Protein AF-A0A2U3Q651-F1 (afdb_monomer)

Secondary structure (DSSP, 8-state):
-EEEESSBSS-B-TT-B----EEEE-SSEEEEESSBSS-B-TT-B----EEEESSEEEEESSBSS-B-TT-B----EEEEE--GGGPPTTS-EEEEEESSBSS-B-TT-B----EEEEE--SS----EEEEEESSBSS-EEET-B----EEEEEE-SSEEEEEESSBSS-EEES-B----EEEEEE-TTEEEEEESSBSS-EEES-B----EEEEEEEEEEEEEESSBSS-EEES-B----EEEEEEEEEEEEEESSBSS-EEET-B----EEEE--B-SSS--EEEESSBSS-B-TT-B----EEEE-SSS-EEEESSBSS-B-TT-B----EEEE-SB-S-EEEESSEEEEE-TT-B----EEE--B--TTS-EEEESSEEEE-TT-B----EEE--B-SSPPPBTB-SEEEESSEEEE-TT-B----EEE--BS-EEEESSEEEE-TT-B----EEE--TT--EEEEEEE-BSSSSS-B-EEE-GGGT--SGGGSEEPPPBTTTTEEEEEEETTEEEEEEESSS--GGGEEPPPP------

Organism: NCBI:txid1549949

Mean predicted aligned error: 5.32 Å

Foldseek 3Di:
DEEEAQAELAEAEDAAEFAAEEAEDPDQEYHYARHYNAEYDDAYEFYAYEYEYQHAYEYARHHAAEYDDAYEAHAYEYEYEHEPVSADAPEAGEHEYARHHLAEYEAAYEYHAYEYEYEDAQDAGARYEYEYAQHHAAEYYHQYEYEAYEYHYEHEHQYEYEYAYHHAAEYEANYEYYAYEYEEEYEANYEYEYAQHHAAEYDAQYEYEAYEYAYEYEHYEYHEAQHHAEEYDHQYEYYEYEAHYEEEHYAYEYAQHHLYEYEAAYEYEEYEHEAHYAYPDAEGEEYANHHNAEYYHAYEYYAYEYEAAYEHEYEYADHHLAEYDDAYEYYAYEYAYAHEYAEYEEADHHAYEHEAAYEYEAYEAHAHAWDQPHAYEYADHYQEYYHAYEYYAYEHAAYAYPDADPAPGARYEEAQHHQEYEDAYEYEAYEYELHAYEHEYEQHYVYYYHNYAYYAYEYEYAPRSFEYEYAQAECPPDRNYRYAYEPQNLQAAFPVVWDKDDQDPVQQWIKTDSDVRDIYIYNYPDDDDRSRYDHHDDPPDPDD

InterPro domains:
  IPR011049 Serralysin-like metalloprotease, C-terminal [G3DSA:2.150.10.10] (301-527)

Radius of gyration: 27.81 Å; Cα contacts (8 Å, |Δi|>4): 2163; chains: 1; bounding box: 68×56×84 Å

pLDDT: mean 93.82, std 9.27, range [39.03, 98.94]

Structure (mmCIF, N/CA/C/O backbone):
data_AF-A0A2U3Q651-F1
#
_entry.id   AF-A0A2U3Q651-F1
#
loop_
_atom_site.group_PDB
_atom_site.id
_atom_site.type_symbol
_atom_site.label_atom_id
_atom_site.label_alt_id
_atom_site.label_comp_id
_atom_site.label_asym_id
_atom_site.label_entity_id
_atom_site.label_seq_id
_atom_site.pdbx_PDB_ins_code
_atom_site.Cartn_x
_atom_site.Cartn_y
_atom_site.Cartn_z
_atom_site.occupancy
_atom_site.B_iso_or_equiv
_atom_site.auth_seq_id
_atom_site.auth_comp_id
_atom_site.auth_asym_id
_atom_site.auth_atom_id
_atom_site.pdbx_PDB_model_num
ATOM 1 N N . MET A 1 1 ? 33.502 5.135 -25.153 1.00 82.25 1 MET A N 1
ATOM 2 C CA . MET A 1 1 ? 32.045 4.979 -25.246 1.00 82.25 1 MET A CA 1
ATOM 3 C C . MET A 1 1 ? 31.796 4.056 -26.412 1.00 82.25 1 MET A C 1
ATOM 5 O O . MET A 1 1 ? 32.076 4.451 -27.544 1.00 82.25 1 MET A O 1
ATOM 9 N N . ALA A 1 2 ? 31.350 2.839 -26.125 1.00 88.88 2 ALA A N 1
ATOM 10 C CA . ALA A 1 2 ? 31.017 1.858 -27.144 1.00 88.88 2 ALA A CA 1
ATOM 11 C C . ALA A 1 2 ? 29.559 2.051 -27.571 1.00 88.88 2 ALA A C 1
ATOM 13 O O . ALA A 1 2 ? 28.706 2.326 -26.731 1.00 88.88 2 ALA A O 1
ATOM 14 N N . ILE A 1 3 ? 29.293 1.922 -28.871 1.00 96.00 3 ILE A N 1
ATOM 15 C CA . ILE A 1 3 ? 27.941 1.872 -29.432 1.00 96.00 3 ILE A CA 1
ATOM 16 C C . ILE A 1 3 ? 27.878 0.614 -30.291 1.00 96.00 3 ILE A C 1
ATOM 18 O O . ILE A 1 3 ? 28.638 0.508 -31.259 1.00 96.00 3 ILE A O 1
ATOM 22 N N . LEU A 1 4 ? 27.030 -0.338 -29.915 1.00 97.25 4 LEU A N 1
ATOM 23 C CA . LEU A 1 4 ? 26.887 -1.634 -30.575 1.00 97.25 4 LEU A CA 1
ATOM 24 C C . LEU A 1 4 ? 25.435 -1.834 -31.005 1.00 97.25 4 LEU A C 1
ATOM 26 O O . LEU A 1 4 ? 24.535 -1.564 -30.223 1.00 97.25 4 LEU A O 1
ATOM 30 N N . PHE A 1 5 ? 25.244 -2.315 -32.231 1.00 97.75 5 PHE A N 1
ATOM 31 C CA . PHE A 1 5 ? 23.946 -2.692 -32.793 1.00 97.75 5 PHE A CA 1
ATOM 32 C C . PHE A 1 5 ? 24.052 -4.150 -33.243 1.00 97.75 5 PHE A C 1
ATOM 34 O O . PHE A 1 5 ? 25.029 -4.467 -33.938 1.00 97.75 5 PHE A O 1
ATOM 41 N N . GLY A 1 6 ? 23.116 -5.016 -32.861 1.00 96.62 6 GLY A N 1
ATOM 42 C CA . GLY A 1 6 ? 23.103 -6.406 -33.320 1.00 96.62 6 GLY A CA 1
ATOM 43 C C . GLY A 1 6 ? 22.604 -6.538 -34.758 1.00 96.62 6 GLY A C 1
ATOM 44 O O . GLY A 1 6 ? 23.302 -7.163 -35.564 1.00 96.62 6 GLY A O 1
ATOM 45 N N . ASP A 1 7 ? 21.524 -5.840 -35.134 1.00 97.81 7 ASP A N 1
ATOM 46 C CA . ASP A 1 7 ? 21.002 -5.856 -36.511 1.00 97.81 7 ASP A CA 1
ATOM 47 C C . ASP A 1 7 ? 21.175 -4.542 -37.280 1.00 97.81 7 ASP A C 1
ATOM 49 O O . ASP A 1 7 ? 21.780 -4.509 -38.362 1.00 97.81 7 ASP A O 1
ATOM 53 N N . THR A 1 8 ? 20.629 -3.435 -36.775 1.00 97.38 8 THR A N 1
ATOM 54 C CA . THR A 1 8 ? 20.570 -2.178 -37.529 1.00 97.38 8 THR A CA 1
ATOM 55 C C . THR A 1 8 ? 20.666 -0.948 -36.639 1.00 97.38 8 THR A C 1
ATOM 57 O O . THR A 1 8 ? 20.087 -0.867 -35.568 1.00 97.38 8 THR A O 1
ATOM 60 N N . ASN A 1 9 ? 21.346 0.092 -37.127 1.00 97.38 9 ASN A N 1
ATOM 61 C CA . ASN A 1 9 ? 21.343 1.404 -36.472 1.00 97.38 9 ASN A CA 1
ATOM 62 C C . ASN A 1 9 ? 20.101 2.255 -36.808 1.00 97.38 9 ASN A C 1
ATOM 64 O O . ASN A 1 9 ? 20.036 3.420 -36.422 1.00 97.38 9 ASN A O 1
ATOM 68 N N . GLY A 1 10 ? 19.173 1.705 -37.596 1.00 97.69 10 GLY A N 1
ATOM 69 C CA . GLY A 1 10 ? 17.905 2.318 -37.982 1.00 97.69 10 GLY A CA 1
ATOM 70 C C . GLY A 1 10 ? 16.711 1.567 -37.393 1.00 97.69 10 GLY A C 1
ATOM 71 O O . GLY A 1 10 ? 16.808 0.979 -36.325 1.00 97.69 10 GLY A O 1
ATOM 72 N N . SER A 1 11 ? 15.586 1.581 -38.107 1.00 98.56 11 SER A N 1
ATOM 73 C CA . SER A 1 11 ? 14.368 0.866 -37.709 1.00 98.56 11 SER A CA 1
ATOM 74 C C . SER A 1 11 ? 14.241 -0.497 -38.395 1.00 98.56 11 SER A C 1
ATOM 76 O O . SER A 1 11 ? 14.646 -0.645 -39.555 1.00 98.56 11 SER A O 1
ATOM 78 N N . LEU A 1 12 ? 13.576 -1.440 -37.728 1.00 98.19 12 LEU A N 1
ATOM 79 C CA . LEU A 1 12 ? 12.978 -2.621 -38.350 1.00 98.19 12 LEU A CA 1
ATOM 80 C C . LEU A 1 12 ? 11.510 -2.329 -38.699 1.00 98.19 12 LEU A C 1
ATOM 82 O O . LEU A 1 12 ? 10.771 -1.711 -37.937 1.00 98.19 12 LEU A O 1
ATOM 86 N N . THR A 1 13 ? 11.082 -2.728 -39.895 1.00 98.06 13 THR A N 1
ATOM 87 C CA . THR A 1 13 ? 9.760 -2.392 -40.454 1.00 98.06 13 THR A CA 1
ATOM 88 C C . THR A 1 13 ? 9.159 -3.555 -41.243 1.00 98.06 13 THR A C 1
ATOM 90 O O . THR A 1 13 ? 9.835 -4.523 -41.611 1.00 98.06 13 THR A O 1
ATOM 93 N N . GLY A 1 14 ? 7.871 -3.468 -41.567 1.00 97.00 14 GLY A N 1
ATOM 94 C CA . GLY A 1 14 ? 7.174 -4.473 -42.360 1.00 97.00 14 GLY A CA 1
ATOM 95 C C . GLY A 1 14 ? 7.073 -5.823 -41.650 1.00 97.00 14 GLY A C 1
ATOM 96 O O . GLY A 1 14 ? 6.252 -5.993 -40.765 1.00 97.00 14 GLY A O 1
ATOM 97 N N . ARG A 1 15 ? 7.837 -6.818 -42.112 1.00 97.38 15 ARG A N 1
ATOM 98 C CA . ARG A 1 15 ? 7.919 -8.176 -41.529 1.00 97.38 15 ARG A CA 1
ATOM 99 C C . ARG A 1 15 ? 9.375 -8.591 -41.320 1.00 97.38 15 ARG A C 1
ATOM 101 O O . ARG A 1 15 ? 9.752 -9.725 -41.613 1.00 97.38 15 ARG A O 1
ATOM 108 N N . GLN A 1 16 ? 10.221 -7.617 -41.010 1.00 98.31 16 GLN A N 1
ATOM 109 C CA . GLN A 1 16 ? 11.606 -7.892 -40.657 1.00 98.31 16 GLN A CA 1
ATOM 110 C C . GLN A 1 16 ? 11.654 -8.581 -39.293 1.00 98.31 16 GLN A C 1
ATOM 112 O O . GLN A 1 16 ? 10.749 -8.415 -38.484 1.00 98.31 16 GLN A O 1
ATOM 117 N N . HIS A 1 17 ? 12.688 -9.384 -39.093 1.00 97.75 17 HIS A N 1
ATOM 118 C CA . HIS A 1 17 ? 12.926 -10.104 -37.853 1.00 97.75 17 HIS A CA 1
ATOM 119 C C . HIS A 1 17 ? 14.341 -9.772 -37.406 1.00 97.75 17 HIS A C 1
ATOM 121 O O . HIS A 1 17 ? 15.258 -9.904 -38.228 1.00 97.75 17 HIS A O 1
ATOM 127 N N . GLY A 1 18 ? 14.460 -9.343 -36.159 1.00 97.38 18 GLY A N 1
ATOM 128 C CA . GLY A 1 18 ? 15.695 -9.327 -35.405 1.00 97.38 18 GLY A CA 1
ATOM 129 C C . GLY A 1 18 ? 16.283 -10.717 -35.237 1.00 97.38 18 GLY A C 1
ATOM 130 O O . GLY A 1 18 ? 15.610 -11.742 -35.431 1.00 97.38 18 GLY A O 1
ATOM 131 N N . GLY A 1 19 ? 17.576 -10.771 -34.967 1.00 97.56 19 GLY A N 1
ATOM 132 C CA . GLY A 1 19 ? 18.287 -12.002 -34.656 1.00 97.56 19 GLY A CA 1
ATOM 133 C C . GLY A 1 19 ? 18.556 -12.121 -33.161 1.00 97.56 19 GLY A C 1
ATOM 134 O O . GLY A 1 19 ? 18.636 -11.142 -32.461 1.00 97.56 19 GLY A O 1
ATOM 135 N N . ALA A 1 20 ? 18.781 -13.338 -32.672 1.00 98.00 20 ALA A N 1
ATOM 136 C CA . ALA A 1 20 ? 19.274 -13.535 -31.309 1.00 98.00 20 ALA A CA 1
ATOM 137 C C . ALA A 1 20 ? 20.801 -13.345 -31.265 1.00 98.00 20 ALA A C 1
ATOM 139 O O . ALA A 1 20 ? 21.551 -14.194 -31.776 1.00 98.00 20 ALA A O 1
ATOM 140 N N . GLN A 1 21 ? 21.277 -12.249 -30.689 1.00 97.56 21 GLN A N 1
ATOM 141 C CA . GLN A 1 21 ? 22.686 -11.890 -30.569 1.00 97.56 21 GLN A CA 1
ATOM 142 C C . GLN A 1 21 ? 23.182 -11.854 -29.122 1.00 97.56 21 GLN A C 1
ATOM 144 O O . GLN A 1 21 ? 22.457 -11.926 -28.138 1.00 97.56 21 GLN A O 1
ATOM 149 N N . THR A 1 22 ? 24.507 -11.794 -28.991 1.00 98.25 22 THR A N 1
ATOM 150 C CA . THR A 1 22 ? 25.174 -11.558 -27.712 1.00 98.25 22 THR A CA 1
ATOM 151 C C . THR A 1 22 ? 26.089 -10.355 -27.862 1.00 98.25 22 THR A C 1
ATOM 153 O O . THR A 1 22 ? 27.078 -10.413 -28.603 1.00 98.25 22 THR A O 1
ATOM 156 N N . LEU A 1 23 ? 25.771 -9.271 -27.161 1.00 98.00 23 LEU A N 1
ATOM 157 C CA . LEU A 1 23 ? 26.504 -8.010 -27.201 1.00 98.00 23 LEU A CA 1
ATOM 158 C C . LEU A 1 23 ? 27.232 -7.790 -25.875 1.00 98.00 23 LEU A C 1
ATOM 160 O O . LEU A 1 23 ? 26.661 -7.964 -24.805 1.00 98.00 23 LEU A O 1
ATOM 164 N N . VAL A 1 24 ? 28.507 -7.397 -25.936 1.00 97.56 24 VAL A N 1
ATOM 165 C CA . VAL A 1 24 ? 29.341 -7.185 -24.742 1.00 97.56 24 VAL A CA 1
ATOM 166 C C . VAL A 1 24 ? 29.935 -5.779 -24.761 1.00 97.56 24 VAL A C 1
ATOM 168 O O . VAL A 1 24 ? 30.800 -5.468 -25.583 1.00 97.56 24 VAL A O 1
ATOM 171 N N . GLY A 1 25 ? 29.477 -4.932 -23.842 1.00 95.25 25 GLY A N 1
ATOM 172 C CA . GLY A 1 25 ? 29.973 -3.582 -23.605 1.00 95.25 25 GLY A CA 1
ATOM 173 C C . GLY A 1 25 ? 31.245 -3.596 -22.761 1.00 95.25 25 GLY A C 1
ATOM 174 O O . GLY A 1 25 ? 31.195 -3.786 -21.549 1.00 95.25 25 GLY A O 1
ATOM 175 N N . SER A 1 26 ? 32.400 -3.394 -23.399 1.00 91.00 26 SER A N 1
ATOM 176 C CA . SER A 1 26 ? 33.713 -3.411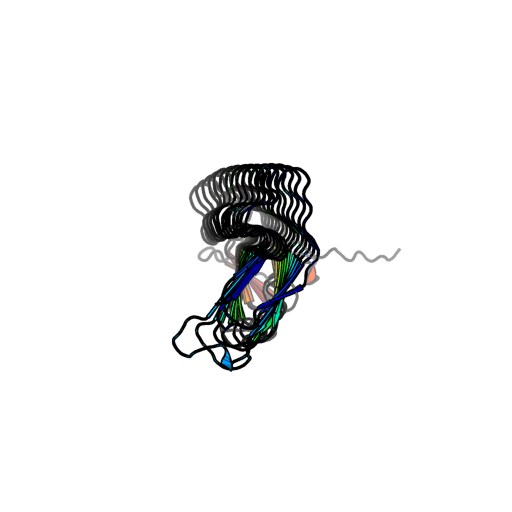 -22.735 1.00 91.00 26 SER A CA 1
ATOM 177 C C . SER A 1 26 ? 34.233 -2.032 -22.312 1.00 91.00 26 SER A C 1
ATOM 179 O O . SER A 1 26 ? 35.329 -1.938 -21.758 1.00 91.00 26 SER A O 1
ATOM 181 N N . ASP A 1 27 ? 33.506 -0.958 -22.629 1.00 92.38 27 ASP A N 1
ATOM 182 C CA . ASP A 1 27 ? 33.898 0.408 -22.281 1.00 92.38 27 ASP A CA 1
ATOM 183 C C . ASP A 1 27 ? 33.311 0.820 -20.914 1.00 92.38 27 ASP A C 1
ATOM 185 O O . ASP A 1 27 ? 32.339 0.231 -20.447 1.00 92.38 27 ASP A O 1
ATOM 189 N N . PRO A 1 28 ? 33.836 1.880 -20.268 1.00 90.81 28 PRO A N 1
ATOM 190 C CA . PRO A 1 28 ? 33.240 2.426 -19.040 1.00 90.81 28 PRO A CA 1
ATOM 191 C C . PRO A 1 28 ? 31.815 2.976 -19.218 1.00 90.81 28 PRO A C 1
ATOM 193 O O . PRO A 1 28 ? 31.069 3.094 -18.246 1.00 90.81 28 PRO A O 1
ATOM 196 N N . THR A 1 29 ? 31.453 3.331 -20.454 1.00 94.50 29 THR A N 1
ATOM 197 C CA . THR A 1 29 ? 30.117 3.794 -20.842 1.00 94.50 29 THR A CA 1
ATOM 198 C C . THR A 1 29 ? 29.734 3.133 -22.158 1.00 94.50 29 THR A C 1
ATOM 200 O O . THR A 1 29 ? 30.490 3.243 -23.134 1.00 94.50 29 THR A O 1
ATOM 203 N N . ASN A 1 30 ? 28.575 2.483 -22.201 1.00 95.69 30 ASN A N 1
ATOM 204 C CA . ASN A 1 30 ? 28.132 1.686 -23.339 1.00 95.69 30 ASN A CA 1
ATOM 205 C C . ASN A 1 30 ? 26.704 2.055 -23.773 1.00 95.69 30 ASN A C 1
ATOM 207 O O . ASN A 1 30 ? 25.874 2.423 -22.951 1.00 95.69 30 ASN A O 1
ATOM 211 N N . MET A 1 31 ? 26.430 1.953 -25.073 1.00 97.88 31 MET A N 1
ATOM 212 C CA . MET A 1 31 ? 25.079 1.895 -25.634 1.00 97.88 31 MET A CA 1
ATOM 213 C C . MET A 1 31 ? 24.969 0.622 -26.468 1.00 97.88 31 MET A C 1
ATOM 215 O O . MET A 1 31 ? 25.713 0.464 -27.441 1.00 97.88 31 MET A O 1
ATOM 219 N N . LEU A 1 32 ? 24.111 -0.300 -26.052 1.00 98.50 32 LEU A N 1
ATOM 220 C CA . LEU A 1 32 ? 23.915 -1.595 -26.697 1.00 98.50 32 LEU A CA 1
ATOM 221 C C . LEU A 1 32 ? 22.469 -1.663 -27.172 1.00 98.50 32 LEU A C 1
ATOM 223 O O . LEU A 1 32 ? 21.577 -1.414 -26.373 1.00 98.50 32 LEU A O 1
ATOM 227 N N . PHE A 1 33 ? 22.269 -2.000 -28.439 1.00 98.62 33 PHE A N 1
ATOM 228 C CA . PHE A 1 33 ? 20.962 -2.246 -29.039 1.00 98.62 33 PHE A CA 1
ATOM 229 C C . PHE A 1 33 ? 21.004 -3.665 -29.600 1.00 98.62 33 PHE A C 1
ATOM 231 O O . PHE A 1 33 ? 21.855 -3.897 -30.468 1.00 98.62 33 PHE A O 1
ATOM 238 N N . GLY A 1 34 ? 20.183 -4.588 -29.097 1.00 98.31 34 GLY A N 1
ATOM 239 C CA . GLY A 1 34 ? 20.100 -5.945 -29.644 1.00 98.31 34 GLY A CA 1
ATOM 240 C C . GLY A 1 34 ? 19.680 -5.874 -31.105 1.00 98.31 34 GLY A C 1
ATOM 241 O O . GLY A 1 34 ? 20.520 -6.032 -31.988 1.00 98.31 34 GLY A O 1
ATOM 242 N N . ASP A 1 35 ? 18.501 -5.338 -31.389 1.00 98.62 35 ASP A N 1
ATOM 243 C CA . ASP A 1 35 ? 18.040 -5.247 -32.774 1.00 98.62 35 ASP A CA 1
ATOM 244 C C . ASP A 1 35 ? 18.257 -3.886 -33.450 1.00 98.62 35 ASP A C 1
ATOM 246 O O . ASP A 1 35 ? 19.083 -3.708 -34.359 1.00 98.62 35 ASP A O 1
ATOM 250 N N . ALA A 1 36 ? 17.441 -2.908 -33.067 1.00 98.25 36 ALA A N 1
ATOM 251 C CA . ALA A 1 36 ? 17.184 -1.690 -33.809 1.00 98.25 36 ALA A CA 1
ATOM 252 C C . ALA A 1 36 ? 17.584 -0.455 -33.006 1.00 98.25 36 ALA A C 1
ATOM 254 O O . ALA A 1 36 ? 17.031 -0.132 -31.961 1.00 98.25 36 ALA A O 1
ATOM 255 N N . GLY A 1 37 ? 18.472 0.355 -33.575 1.00 97.81 37 GLY A N 1
ATOM 256 C CA . GLY A 1 37 ? 18.876 1.623 -32.972 1.00 97.81 37 GLY A CA 1
ATOM 257 C C . GLY A 1 37 ? 17.771 2.683 -32.874 1.00 97.81 37 GLY A C 1
ATOM 258 O O . GLY A 1 37 ? 18.016 3.732 -32.282 1.00 97.81 37 GLY A O 1
ATOM 259 N N . VAL A 1 38 ? 16.603 2.472 -33.501 1.00 98.19 38 VAL A N 1
ATOM 260 C CA . VAL A 1 38 ? 15.528 3.478 -33.567 1.00 98.19 38 VAL A CA 1
ATOM 261 C C . VAL A 1 38 ? 14.146 2.914 -33.245 1.00 98.19 38 VAL A C 1
ATOM 263 O O . VAL A 1 38 ? 13.614 3.252 -32.208 1.00 98.19 38 VAL A O 1
ATOM 266 N N . ASP A 1 39 ? 13.502 2.138 -34.119 1.00 98.69 39 ASP A N 1
ATOM 267 C CA . ASP A 1 39 ? 12.116 1.699 -33.868 1.00 98.69 39 ASP A CA 1
ATOM 268 C C . ASP A 1 39 ? 11.852 0.308 -34.450 1.00 98.69 39 ASP A C 1
ATOM 270 O O . ASP A 1 39 ? 12.436 -0.048 -35.480 1.00 98.69 39 ASP A O 1
ATOM 274 N N . LEU A 1 40 ? 10.882 -0.404 -33.877 1.00 98.56 40 LEU A N 1
ATOM 275 C CA . LEU A 1 40 ? 10.205 -1.549 -34.487 1.00 98.56 40 LEU A CA 1
ATOM 276 C C . LEU A 1 40 ? 8.784 -1.132 -34.900 1.00 98.56 40 LEU A C 1
ATOM 278 O O . LEU A 1 40 ? 8.009 -0.607 -34.103 1.00 98.56 40 LEU A O 1
ATOM 282 N N . ARG A 1 41 ? 8.427 -1.338 -36.173 1.00 98.31 41 ARG A N 1
ATOM 283 C CA . ARG A 1 41 ? 7.126 -0.911 -36.729 1.00 98.31 41 ARG A CA 1
ATOM 284 C C . ARG A 1 41 ? 6.444 -1.983 -37.568 1.00 98.31 41 ARG A C 1
ATOM 286 O O . ARG A 1 41 ? 7.059 -2.962 -37.998 1.00 98.31 41 ARG A O 1
ATOM 293 N N .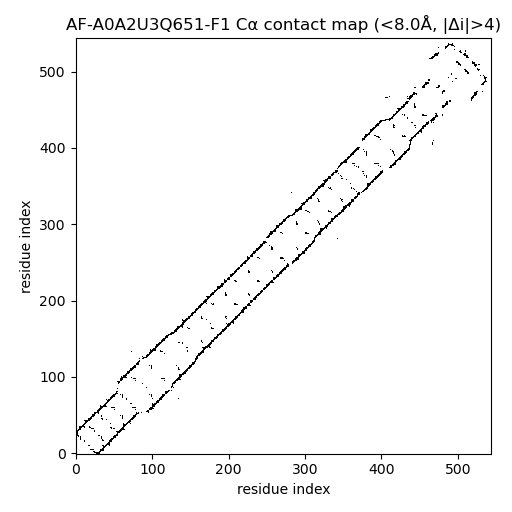 ASP A 1 42 ? 5.175 -1.743 -37.890 1.00 98.25 42 ASP A N 1
ATOM 294 C CA . ASP A 1 42 ? 4.298 -2.631 -38.651 1.00 98.25 42 ASP A CA 1
ATOM 295 C C . ASP A 1 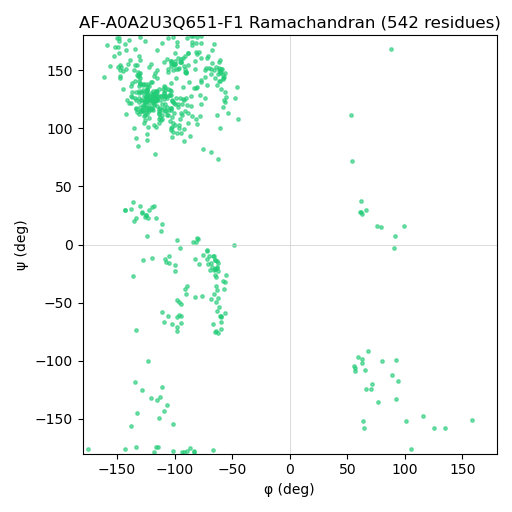42 ? 4.100 -4.007 -37.987 1.00 98.25 42 ASP A C 1
ATOM 297 O O . ASP A 1 42 ? 3.206 -4.180 -37.172 1.00 98.25 42 ASP A O 1
ATOM 301 N N . ARG A 1 43 ? 4.860 -5.023 -38.406 1.00 98.38 43 ARG A N 1
ATOM 302 C CA . ARG A 1 43 ? 4.874 -6.401 -37.883 1.00 98.38 43 ARG A CA 1
ATOM 303 C C . ARG A 1 43 ? 6.318 -6.895 -37.773 1.00 98.38 43 ARG A C 1
ATOM 305 O O . ARG A 1 43 ? 6.583 -8.071 -38.043 1.00 98.38 43 ARG A O 1
ATOM 312 N N . ALA A 1 44 ? 7.249 -5.975 -37.530 1.00 98.62 44 ALA A N 1
ATOM 313 C CA . ALA A 1 44 ? 8.610 -6.336 -37.178 1.00 98.62 44 ALA A CA 1
ATOM 314 C C . ALA A 1 44 ? 8.609 -7.135 -35.867 1.00 98.62 44 ALA A C 1
ATOM 316 O O . ALA A 1 44 ? 7.691 -6.988 -35.063 1.00 98.62 44 ALA A O 1
ATOM 317 N N . VAL A 1 45 ? 9.590 -8.009 -35.693 1.00 98.69 45 VAL A N 1
ATOM 318 C CA . VAL A 1 45 ? 9.708 -8.855 -34.502 1.00 98.69 45 VAL A CA 1
ATOM 319 C C . VAL A 1 45 ? 11.125 -8.757 -33.974 1.00 98.69 45 VAL A C 1
ATOM 321 O O . VAL A 1 45 ? 12.047 -8.930 -34.776 1.00 98.69 45 VAL A O 1
ATOM 324 N N . GLY A 1 46 ? 11.214 -8.512 -32.674 1.00 98.44 46 GLY A N 1
ATOM 325 C CA . GLY A 1 46 ? 12.397 -8.524 -31.839 1.00 98.44 46 GLY A CA 1
ATOM 326 C C . GLY A 1 46 ? 13.165 -9.842 -31.869 1.00 98.44 46 GLY A C 1
ATOM 327 O O . GLY A 1 46 ? 12.574 -10.913 -32.073 1.00 98.44 46 GLY A O 1
ATOM 328 N N . GLY A 1 47 ? 14.479 -9.777 -31.738 1.00 98.44 47 GLY A N 1
ATOM 329 C CA . GLY A 1 47 ? 15.358 -10.900 -31.455 1.00 98.44 47 GLY A CA 1
ATOM 330 C C . GLY A 1 47 ? 15.380 -11.210 -29.961 1.00 98.44 47 GLY A C 1
ATOM 331 O O . GLY A 1 47 ? 15.063 -10.372 -29.150 1.00 98.44 47 GLY A O 1
ATOM 332 N N . ASN A 1 48 ? 15.748 -12.436 -29.577 1.00 98.69 48 ASN A N 1
ATOM 333 C CA . ASN A 1 48 ? 15.997 -12.748 -28.164 1.00 98.69 48 ASN A CA 1
ATOM 334 C C . ASN A 1 48 ? 17.494 -12.598 -27.892 1.00 98.69 48 ASN A C 1
ATOM 336 O O . ASN A 1 48 ? 18.284 -13.516 -28.162 1.00 98.69 48 ASN A O 1
ATOM 340 N N . ASP A 1 49 ? 17.882 -11.446 -27.397 1.00 98.75 49 ASP A N 1
ATOM 341 C CA . ASP A 1 49 ? 19.238 -10.982 -27.239 1.00 98.75 49 ASP A CA 1
ATOM 342 C C . ASP A 1 49 ? 19.806 -11.194 -25.834 1.00 98.75 49 ASP A C 1
ATOM 344 O O . ASP A 1 49 ? 19.135 -11.419 -24.830 1.00 98.75 49 ASP A O 1
ATOM 348 N N . THR A 1 50 ? 21.134 -11.167 -25.756 1.00 98.81 50 THR A N 1
ATOM 349 C CA . THR A 1 50 ? 21.876 -11.183 -24.495 1.00 98.81 50 THR A CA 1
ATOM 350 C C . THR A 1 50 ? 22.851 -10.015 -24.455 1.00 98.81 50 THR A C 1
ATOM 352 O O . THR A 1 50 ? 23.855 -10.007 -25.175 1.00 98.81 50 THR A O 1
ATOM 355 N N . LEU A 1 51 ? 22.591 -9.029 -23.601 1.00 98.62 51 LEU A N 1
ATOM 356 C CA . LEU A 1 51 ? 23.375 -7.800 -23.497 1.00 98.62 51 LEU A CA 1
ATOM 357 C C . LEU A 1 51 ? 24.137 -7.779 -22.173 1.00 98.62 51 LEU A C 1
ATOM 359 O O . LEU A 1 51 ? 23.547 -7.814 -21.099 1.00 98.62 51 LEU A O 1
ATOM 363 N N . LEU A 1 52 ? 25.463 -7.689 -22.244 1.00 98.19 52 LEU A N 1
ATOM 364 C CA . LEU A 1 52 ? 26.352 -7.746 -21.085 1.00 98.19 52 LEU A CA 1
ATOM 365 C C . LEU A 1 52 ? 27.151 -6.447 -20.953 1.00 98.19 52 LEU A C 1
ATOM 367 O O . LEU A 1 52 ? 27.776 -6.003 -21.918 1.00 98.19 52 LEU A O 1
ATOM 371 N N . THR A 1 53 ? 27.207 -5.860 -19.758 1.00 96.94 53 THR A N 1
ATOM 372 C CA . THR A 1 53 ? 28.051 -4.688 -19.460 1.00 96.94 53 THR A CA 1
ATOM 373 C C . THR A 1 53 ? 28.726 -4.812 -18.093 1.00 96.94 53 THR A C 1
ATOM 375 O O . THR A 1 53 ? 28.266 -5.533 -17.215 1.00 96.94 53 THR A O 1
ATOM 378 N N . SER A 1 54 ? 29.813 -4.068 -17.896 1.00 94.38 54 SER A N 1
ATOM 379 C CA . SER A 1 54 ? 30.378 -3.784 -16.566 1.00 94.38 54 SER A CA 1
ATOM 380 C C . SER A 1 54 ? 30.505 -2.281 -16.286 1.00 94.38 54 SER A C 1
ATOM 382 O O . SER A 1 54 ? 31.176 -1.859 -15.344 1.00 94.38 54 SER A O 1
ATOM 384 N N . GLY A 1 55 ? 29.961 -1.458 -17.183 1.00 92.19 55 GLY A N 1
ATOM 385 C CA . GLY A 1 55 ? 30.048 -0.003 -17.164 1.00 92.19 55 GLY A CA 1
ATOM 386 C C . GLY A 1 55 ? 28.673 0.657 -17.211 1.00 92.19 55 GLY A C 1
ATOM 387 O O . GLY A 1 55 ? 27.652 -0.007 -17.370 1.00 92.19 55 GLY A O 1
ATOM 388 N N . SER A 1 56 ? 28.681 1.981 -17.097 1.00 94.94 56 SER A N 1
ATOM 389 C CA . SER A 1 56 ? 27.503 2.852 -17.198 1.00 94.94 56 SER A CA 1
ATOM 390 C C . SER A 1 56 ? 26.882 2.850 -18.603 1.00 94.94 56 SER A C 1
ATOM 392 O O . SER A 1 56 ? 27.486 2.360 -19.562 1.00 94.94 56 SER A O 1
ATOM 394 N N . GLY A 1 57 ? 25.719 3.483 -18.752 1.00 95.88 57 GLY A N 1
ATOM 395 C CA . GLY A 1 57 ? 25.078 3.736 -20.043 1.00 95.88 57 GLY A CA 1
ATOM 396 C C . GLY A 1 57 ? 23.746 3.014 -20.202 1.00 95.88 57 GLY A C 1
ATOM 397 O O . GLY A 1 57 ? 23.021 2.868 -19.222 1.00 95.88 57 GLY A O 1
ATOM 398 N N . SER A 1 58 ? 23.416 2.616 -21.431 1.00 98.19 58 SER A N 1
ATOM 399 C CA . SER A 1 58 ? 22.082 2.125 -21.788 1.00 98.19 58 SER A CA 1
ATOM 400 C C . SER A 1 58 ? 22.128 0.814 -22.567 1.00 98.19 58 SER A C 1
ATOM 402 O O . SER A 1 58 ? 22.949 0.650 -23.474 1.00 98.19 58 SER A O 1
ATOM 404 N N . LEU A 1 59 ? 21.253 -0.114 -22.202 1.00 98.62 59 LEU A N 1
ATOM 405 C CA . LEU A 1 59 ? 21.043 -1.395 -22.866 1.00 98.62 59 LEU A CA 1
ATOM 406 C C . LEU A 1 59 ? 19.592 -1.424 -23.338 1.00 98.62 59 LEU A C 1
ATOM 408 O O . LEU A 1 59 ? 18.714 -1.165 -22.527 1.00 98.62 59 LEU A O 1
ATOM 412 N N . PHE A 1 60 ? 19.370 -1.714 -24.613 1.00 98.69 60 PHE A N 1
ATOM 413 C CA . PHE A 1 60 ? 18.054 -1.864 -25.228 1.00 98.69 60 PHE A CA 1
ATOM 414 C C . PHE A 1 60 ? 18.029 -3.245 -25.867 1.00 98.69 60 PHE A C 1
ATOM 416 O O . PHE A 1 60 ? 18.877 -3.485 -26.736 1.00 98.69 60 PHE A O 1
ATOM 423 N N . GLY A 1 61 ? 17.153 -4.142 -25.425 1.00 98.56 61 GLY A N 1
ATOM 424 C CA . GLY A 1 61 ? 17.047 -5.463 -26.035 1.00 98.56 61 GLY A CA 1
ATOM 425 C C . GLY A 1 61 ? 16.605 -5.343 -27.490 1.00 98.56 61 GLY A C 1
ATOM 426 O O . GLY A 1 61 ? 17.425 -5.576 -28.372 1.00 98.56 61 GLY A O 1
ATOM 427 N N . ASP A 1 62 ? 15.465 -4.713 -27.776 1.00 98.69 62 ASP A N 1
ATOM 428 C CA . ASP A 1 62 ? 15.035 -4.540 -29.171 1.00 98.69 62 ASP A CA 1
ATOM 429 C C . ASP A 1 62 ? 15.264 -3.150 -29.762 1.00 98.69 62 ASP A C 1
ATOM 431 O O . ASP A 1 62 ? 16.028 -2.955 -30.710 1.00 98.69 62 ASP A O 1
ATOM 435 N N . ALA A 1 63 ? 14.538 -2.150 -29.271 1.00 98.50 63 ALA A N 1
ATOM 436 C CA . ALA A 1 63 ? 14.398 -0.846 -29.890 1.00 98.50 63 ALA A CA 1
ATOM 437 C C . ALA A 1 63 ? 15.008 0.250 -29.018 1.00 98.50 63 ALA A C 1
ATOM 439 O O . ALA A 1 63 ? 14.562 0.531 -27.912 1.00 98.50 63 ALA A O 1
ATOM 440 N N . GLY A 1 64 ? 15.936 1.021 -29.584 1.00 98.31 64 GLY A N 1
ATOM 441 C CA . GLY A 1 64 ? 16.416 2.259 -28.957 1.00 98.31 64 GLY A CA 1
ATOM 442 C C . GLY A 1 64 ? 15.348 3.352 -28.786 1.00 98.31 64 GLY A C 1
ATOM 443 O O . GLY A 1 64 ? 15.579 4.339 -28.092 1.00 98.31 64 GLY A O 1
ATOM 444 N N . GL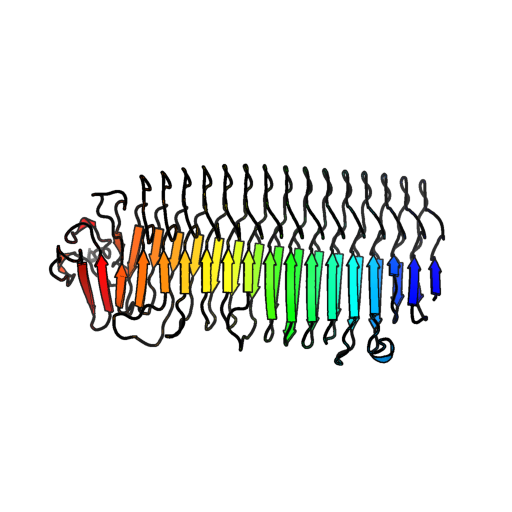Y A 1 65 ? 14.208 3.208 -29.458 1.00 98.44 65 GLY A N 1
ATOM 445 C CA . GLY A 1 65 ? 13.065 4.116 -29.438 1.00 98.44 65 GLY A CA 1
ATOM 446 C C . GLY A 1 65 ? 11.772 3.326 -29.278 1.00 98.44 65 GLY A C 1
ATOM 447 O O . GLY A 1 65 ? 11.582 2.699 -28.247 1.00 98.44 65 GLY A O 1
ATOM 448 N N . ASN A 1 66 ? 10.855 3.383 -30.247 1.00 98.81 66 ASN A N 1
ATOM 449 C CA . ASN A 1 66 ? 9.484 2.896 -30.038 1.00 98.81 66 ASN A CA 1
ATOM 450 C C . ASN A 1 66 ? 9.210 1.534 -30.678 1.00 98.81 66 ASN A C 1
ATOM 452 O O . ASN A 1 66 ? 9.774 1.202 -31.726 1.00 98.81 66 ASN A O 1
ATOM 456 N N . ILE A 1 67 ? 8.217 0.833 -30.128 1.00 98.81 67 ILE A N 1
ATOM 457 C CA . ILE A 1 67 ? 7.572 -0.326 -30.754 1.00 98.81 67 ILE A CA 1
ATOM 458 C C . ILE A 1 67 ? 6.101 0.024 -31.022 1.00 98.81 67 ILE A C 1
ATOM 460 O O . ILE A 1 67 ? 5.371 0.480 -30.141 1.00 98.81 67 ILE A O 1
ATOM 464 N N . SER A 1 68 ? 5.647 -0.111 -32.269 1.00 98.69 68 SER A N 1
ATOM 465 C CA . SER A 1 68 ? 4.301 0.335 -32.669 1.00 98.69 68 SER A CA 1
ATOM 466 C C . SER A 1 68 ? 3.590 -0.616 -33.630 1.00 98.69 68 SER A C 1
ATOM 468 O O . SER A 1 68 ? 4.150 -1.602 -34.115 1.00 98.69 68 SER A O 1
ATOM 470 N N . ASP A 1 69 ? 2.337 -0.287 -33.955 1.00 98.56 69 ASP A N 1
ATOM 471 C CA . ASP A 1 69 ? 1.447 -1.056 -34.826 1.00 98.56 69 ASP A CA 1
ATOM 472 C C . ASP A 1 69 ? 1.118 -2.461 -34.284 1.00 98.56 69 ASP A C 1
ATOM 474 O O . ASP A 1 69 ? 0.236 -2.614 -33.445 1.00 98.56 69 ASP A O 1
ATOM 478 N N . TYR A 1 70 ? 1.762 -3.498 -34.818 1.00 98.62 70 TYR A N 1
ATOM 479 C CA . TYR A 1 70 ? 1.653 -4.909 -34.427 1.00 98.62 70 TYR A CA 1
ATOM 480 C C . TYR A 1 70 ? 3.051 -5.530 -34.296 1.00 98.62 70 TYR A C 1
ATOM 482 O O . TYR A 1 70 ? 3.208 -6.737 -34.518 1.00 98.62 70 TYR A O 1
ATOM 490 N N . ALA A 1 71 ? 4.071 -4.698 -34.078 1.00 98.69 71 ALA A N 1
ATOM 491 C CA . ALA A 1 71 ? 5.411 -5.187 -33.830 1.0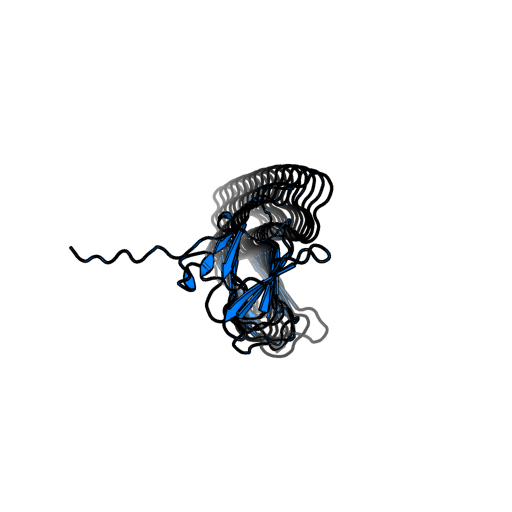0 98.69 71 ALA A CA 1
ATOM 492 C C . ALA A 1 71 ? 5.476 -5.911 -32.479 1.00 98.69 71 ALA A C 1
ATOM 494 O O . ALA A 1 71 ? 4.620 -5.710 -31.618 1.00 98.69 71 ALA A O 1
ATOM 495 N N . LEU A 1 72 ? 6.446 -6.805 -32.350 1.00 98.75 72 LEU A N 1
ATOM 496 C CA . LEU A 1 72 ? 6.644 -7.633 -31.168 1.00 98.75 72 LEU A CA 1
ATOM 497 C C . LEU A 1 72 ? 8.056 -7.407 -30.665 1.00 98.75 72 LEU A C 1
ATOM 499 O O . LEU A 1 72 ? 8.964 -7.442 -31.497 1.00 98.75 72 LEU A O 1
ATOM 503 N N . GLY A 1 73 ? 8.196 -7.204 -29.367 1.00 98.50 73 GLY A N 1
ATOM 504 C CA . GLY A 1 73 ? 9.455 -7.332 -28.670 1.00 98.50 73 GLY A CA 1
ATOM 505 C C . GLY A 1 73 ? 9.908 -8.790 -28.550 1.00 98.50 73 GLY A C 1
ATOM 506 O O . GLY A 1 73 ? 9.132 -9.721 -28.830 1.00 98.50 73 GLY A O 1
ATOM 507 N N . GLY A 1 74 ? 11.185 -8.982 -28.271 1.00 98.44 74 GLY A N 1
ATOM 508 C CA . GLY A 1 74 ? 11.858 -10.248 -28.048 1.00 98.44 74 GLY A CA 1
ATOM 509 C C . GLY A 1 74 ? 12.027 -10.525 -26.560 1.00 98.44 74 GLY A C 1
ATOM 510 O O . GLY A 1 74 ? 11.836 -9.665 -25.730 1.00 98.44 74 GLY A O 1
ATOM 511 N N . ASN A 1 75 ? 12.348 -11.769 -26.203 1.00 98.75 75 ASN A N 1
ATOM 512 C CA . ASN A 1 75 ? 12.604 -12.102 -24.798 1.00 98.75 75 ASN A CA 1
ATOM 513 C C . ASN A 1 75 ? 14.106 -12.048 -24.536 1.00 98.75 75 ASN A C 1
ATOM 515 O O . ASN A 1 75 ? 14.838 -12.991 -24.883 1.00 98.75 75 ASN A O 1
ATOM 519 N N . ASP A 1 76 ? 14.533 -10.977 -23.899 1.00 98.81 76 ASP A N 1
ATOM 520 C CA . ASP A 1 76 ? 15.904 -10.547 -23.765 1.00 98.81 76 ASP A CA 1
ATOM 521 C C . ASP A 1 76 ? 16.500 -10.848 -22.394 1.00 98.81 76 ASP A C 1
ATOM 523 O O . ASP A 1 76 ? 15.847 -11.086 -21.377 1.00 98.81 76 ASP A O 1
ATOM 527 N N . THR A 1 77 ? 17.826 -10.904 -22.358 1.00 98.88 77 THR A N 1
ATOM 528 C CA . THR A 1 77 ? 18.590 -11.031 -21.119 1.00 98.88 77 THR A CA 1
ATOM 529 C C . THR A 1 77 ? 19.618 -9.920 -21.041 1.00 98.88 77 THR A C 1
ATOM 531 O O . THR A 1 77 ? 20.651 -9.949 -21.715 1.00 98.88 77 THR A O 1
ATOM 534 N N . LEU A 1 78 ? 19.370 -8.947 -20.174 1.00 98.69 78 LEU A N 1
ATOM 535 C CA . LEU A 1 78 ? 20.275 -7.836 -19.922 1.00 98.69 78 LEU A CA 1
ATOM 536 C C . LEU A 1 78 ? 20.984 -8.098 -18.593 1.00 98.69 78 LEU A C 1
ATOM 538 O O . LEU A 1 78 ? 20.363 -8.406 -17.577 1.00 98.69 78 LEU A O 1
ATOM 542 N N . SER A 1 79 ? 22.312 -8.016 -18.571 1.00 98.25 79 SER A N 1
ATOM 543 C CA . SER A 1 79 ? 23.083 -8.255 -17.350 1.00 98.25 79 SER A CA 1
ATOM 544 C C . SER A 1 79 ? 24.223 -7.268 -17.159 1.00 98.25 79 SER A C 1
ATOM 546 O O . SER A 1 79 ? 24.993 -6.977 -18.080 1.00 98.25 79 SER A O 1
ATOM 548 N N . ALA A 1 80 ? 24.362 -6.798 -15.923 1.00 96.12 80 ALA A N 1
ATOM 549 C CA . ALA A 1 80 ? 25.440 -5.921 -15.507 1.00 96.12 80 ALA A CA 1
ATOM 550 C C . ALA A 1 80 ? 26.172 -6.479 -14.283 1.00 96.12 80 ALA A C 1
ATOM 552 O O . ALA A 1 80 ? 25.584 -6.623 -13.217 1.00 96.12 80 ALA A O 1
ATOM 553 N N . ASP A 1 81 ? 27.468 -6.743 -14.436 1.00 94.19 81 ASP A N 1
ATOM 554 C CA . ASP A 1 81 ? 28.384 -7.032 -13.325 1.00 94.19 81 ASP A CA 1
ATOM 555 C C . ASP A 1 81 ? 29.219 -5.772 -13.087 1.00 94.19 81 ASP A C 1
ATOM 557 O O . ASP A 1 81 ? 30.125 -5.460 -13.867 1.00 94.19 81 ASP A O 1
ATOM 561 N N . VAL A 1 82 ? 28.847 -4.981 -12.077 1.00 91.19 82 VAL A N 1
ATOM 562 C CA . VAL A 1 82 ? 29.440 -3.668 -11.810 1.00 91.19 82 VAL A CA 1
ATOM 563 C C . VAL A 1 82 ? 30.538 -3.808 -10.751 1.00 91.19 82 VAL A C 1
ATOM 565 O O . VAL A 1 82 ? 30.263 -3.822 -9.549 1.00 91.19 82 VAL A O 1
ATOM 568 N N . PRO A 1 83 ? 31.828 -3.844 -11.136 1.00 89.62 83 PRO A N 1
ATOM 569 C CA . PRO A 1 83 ? 32.898 -3.918 -10.156 1.00 89.62 83 PRO A CA 1
ATOM 570 C C . PRO A 1 83 ? 33.063 -2.575 -9.438 1.00 89.62 83 PRO A C 1
ATOM 572 O O . PRO A 1 83 ? 32.908 -1.508 -10.031 1.00 89.62 83 PRO A O 1
ATOM 575 N N . ALA A 1 84 ? 33.546 -2.599 -8.193 1.00 87.12 84 ALA A N 1
ATOM 576 C CA . ALA A 1 84 ? 33.849 -1.376 -7.436 1.00 87.12 84 ALA A CA 1
ATOM 577 C C . ALA A 1 84 ? 34.819 -0.425 -8.172 1.00 87.12 84 ALA A C 1
ATOM 579 O O . ALA A 1 84 ? 34.789 0.783 -7.963 1.00 87.12 84 ALA A O 1
ATOM 580 N N . SER A 1 85 ? 35.675 -0.951 -9.058 1.00 87.38 85 SER A N 1
ATOM 581 C CA . SER A 1 85 ? 36.585 -0.151 -9.889 1.00 87.38 85 SER A CA 1
ATOM 582 C C . SER A 1 85 ? 35.898 0.645 -11.001 1.00 87.38 85 SER A C 1
ATOM 584 O O . SER A 1 85 ? 36.532 1.534 -11.565 1.00 87.38 85 SER A O 1
ATOM 586 N N . ALA A 1 86 ? 34.652 0.312 -11.353 1.00 86.19 86 ALA A N 1
ATOM 587 C CA . ALA A 1 86 ? 33.860 1.060 -12.327 1.00 86.19 86 ALA A CA 1
ATOM 588 C C . ALA A 1 86 ? 33.246 2.334 -11.723 1.00 86.19 86 ALA A C 1
ATOM 590 O O . ALA A 1 86 ? 32.854 3.231 -12.468 1.00 86.19 86 ALA A O 1
ATOM 591 N N . ILE A 1 87 ? 33.195 2.437 -10.390 1.00 83.81 87 ILE A N 1
ATOM 592 C CA . ILE A 1 87 ? 32.588 3.564 -9.683 1.00 83.81 87 ILE A CA 1
ATOM 593 C C . ILE A 1 87 ? 33.675 4.558 -9.280 1.00 83.81 87 ILE A C 1
ATOM 595 O O . ILE A 1 87 ? 34.608 4.236 -8.541 1.00 83.81 87 ILE A O 1
ATOM 599 N N . ILE A 1 88 ? 33.542 5.794 -9.759 1.00 81.75 88 ILE A N 1
ATOM 600 C CA . ILE A 1 88 ? 34.456 6.888 -9.438 1.00 81.75 88 ILE A CA 1
ATOM 601 C C . ILE A 1 88 ? 33.839 7.708 -8.294 1.00 81.75 88 ILE A C 1
ATOM 603 O O . ILE A 1 88 ? 32.768 8.285 -8.475 1.00 81.75 88 ILE A O 1
ATOM 607 N N . PRO A 1 89 ? 34.484 7.798 -7.113 1.00 76.81 89 PRO A N 1
ATOM 608 C CA . PRO A 1 89 ? 33.938 8.553 -5.989 1.00 76.81 89 PRO A CA 1
ATOM 609 C C . PRO A 1 89 ? 33.658 10.019 -6.345 1.00 76.81 89 PRO A C 1
ATOM 611 O O . PRO A 1 89 ? 34.563 10.749 -6.752 1.00 76.81 89 PRO A O 1
ATOM 614 N N . GLY A 1 90 ? 32.415 10.456 -6.136 1.00 75.75 90 GLY A N 1
ATOM 615 C CA . GLY A 1 90 ? 31.959 11.814 -6.450 1.00 75.75 90 GLY A CA 1
ATOM 616 C C . GLY A 1 90 ? 31.388 11.990 -7.862 1.00 75.75 90 GLY A C 1
ATOM 617 O O . GLY A 1 90 ? 30.908 13.079 -8.170 1.00 75.75 90 GLY A O 1
ATOM 618 N N . GLU A 1 91 ? 31.399 10.946 -8.692 1.00 83.56 91 GLU A N 1
ATOM 619 C CA . GLU A 1 91 ? 30.673 10.889 -9.962 1.00 83.56 91 GLU A CA 1
ATOM 620 C C . GLU A 1 91 ? 29.446 9.979 -9.828 1.00 83.56 91 GLU A C 1
ATOM 622 O O . GLU A 1 91 ? 29.430 9.052 -9.019 1.00 83.56 91 GLU A O 1
ATOM 627 N N . THR A 1 92 ? 28.402 10.252 -10.613 1.00 83.56 92 THR A N 1
ATOM 628 C CA . THR A 1 92 ? 27.205 9.406 -10.652 1.00 83.56 92 THR A CA 1
ATOM 629 C C . THR A 1 92 ? 27.380 8.325 -11.713 1.00 83.56 92 THR A C 1
ATOM 631 O O . THR A 1 92 ? 27.543 8.633 -12.893 1.00 83.56 92 THR A O 1
ATOM 634 N N . PHE A 1 93 ? 27.321 7.063 -11.300 1.00 91.56 93 PHE A N 1
ATOM 635 C CA . PHE A 1 93 ? 27.208 5.916 -12.190 1.00 91.56 93 PHE A CA 1
ATOM 636 C C . PHE A 1 93 ? 25.727 5.692 -12.499 1.00 91.56 93 PHE A C 1
ATOM 638 O O . PHE A 1 93 ? 24.943 5.458 -11.582 1.00 91.56 93 PHE A O 1
ATOM 645 N N . ILE A 1 94 ? 25.343 5.778 -13.775 1.00 94.62 94 ILE A N 1
ATOM 646 C CA . ILE A 1 94 ? 23.966 5.537 -14.222 1.00 94.62 94 ILE A CA 1
ATOM 647 C C . ILE A 1 94 ? 23.969 4.378 -15.206 1.00 94.62 94 ILE A C 1
ATOM 649 O O . ILE A 1 94 ? 24.685 4.417 -16.211 1.00 94.62 94 ILE A O 1
ATOM 653 N N . LEU A 1 95 ? 23.156 3.374 -14.910 1.00 96.50 95 LEU A N 1
ATOM 654 C CA . LEU A 1 95 ? 22.845 2.268 -15.799 1.00 96.50 95 LEU A CA 1
ATOM 655 C C . LEU A 1 95 ? 21.345 2.283 -16.083 1.00 96.50 95 LEU A C 1
ATOM 657 O O . LEU A 1 95 ? 20.545 2.379 -15.156 1.00 96.50 95 LEU A O 1
ATOM 661 N N . SER A 1 96 ? 20.968 2.214 -17.353 1.00 98.38 96 SER A N 1
ATOM 662 C CA . SER A 1 96 ? 19.576 2.074 -17.777 1.00 98.38 96 SER A CA 1
ATOM 663 C C . SER A 1 96 ? 19.433 0.846 -18.662 1.00 98.38 96 SER A C 1
ATOM 665 O O . SER A 1 96 ? 20.202 0.667 -19.605 1.00 98.38 96 SER A O 1
ATOM 667 N N . MET A 1 97 ? 18.497 -0.021 -18.323 1.00 98.75 97 MET A N 1
ATOM 668 C CA . MET A 1 97 ? 18.244 -1.285 -19.003 1.00 98.75 97 MET A CA 1
ATOM 669 C C . MET A 1 97 ? 16.788 -1.266 -19.443 1.00 98.75 97 MET A C 1
ATOM 671 O O . MET A 1 97 ? 15.931 -1.031 -18.605 1.00 98.75 97 MET A O 1
ATOM 675 N N . TYR A 1 98 ? 16.549 -1.447 -20.733 1.00 98.81 98 TYR A N 1
ATOM 676 C CA . TYR A 1 98 ? 15.231 -1.519 -21.351 1.00 98.81 98 TYR A CA 1
ATOM 677 C C . TYR A 1 98 ? 15.156 -2.895 -21.997 1.00 98.81 98 TYR A C 1
ATOM 679 O O . TYR A 1 98 ? 16.006 -3.165 -22.853 1.00 98.81 98 TYR A O 1
ATOM 687 N N . GLY A 1 99 ? 14.242 -3.750 -21.548 1.00 98.56 99 GLY A N 1
ATOM 688 C CA . GLY A 1 99 ? 14.040 -5.067 -22.136 1.00 98.56 99 GLY A CA 1
ATOM 689 C C . GLY A 1 99 ? 13.671 -4.918 -23.605 1.00 98.56 99 GLY A C 1
ATOM 690 O O . GLY A 1 99 ? 14.542 -5.133 -24.435 1.00 98.56 99 GLY A O 1
ATOM 691 N N . ASP A 1 100 ? 12.551 -4.280 -23.942 1.00 98.75 100 ASP A N 1
ATOM 692 C CA . ASP A 1 100 ? 12.240 -4.050 -25.360 1.00 98.75 100 ASP A CA 1
ATOM 693 C C . ASP A 1 100 ? 12.609 -2.648 -25.870 1.00 98.75 100 ASP A C 1
ATOM 695 O O . ASP A 1 100 ? 13.400 -2.469 -26.797 1.00 98.75 100 ASP A O 1
ATOM 699 N N . ALA A 1 101 ? 11.990 -1.605 -25.320 1.00 98.62 101 ALA A N 1
ATOM 700 C CA . ALA A 1 101 ? 11.858 -0.298 -25.949 1.00 98.62 101 ALA A CA 1
ATOM 701 C C . ALA A 1 101 ? 12.399 0.831 -25.067 1.00 98.62 101 ALA A C 1
ATOM 703 O O . ALA A 1 101 ? 11.896 1.119 -23.986 1.00 98.62 101 ALA A O 1
ATOM 704 N N . GLY A 1 102 ? 13.358 1.597 -25.586 1.00 98.50 102 GLY A N 1
ATOM 705 C CA . GLY A 1 102 ? 13.830 2.826 -24.939 1.00 98.50 102 GLY A CA 1
ATOM 706 C C . GLY A 1 102 ? 12.777 3.939 -24.851 1.00 98.50 102 GLY A C 1
ATOM 707 O O . GLY A 1 102 ? 12.925 4.867 -24.058 1.00 98.50 102 GLY A O 1
ATOM 708 N N . GLY A 1 103 ? 11.747 3.873 -25.697 1.00 98.62 103 GLY A N 1
ATOM 709 C CA . GLY A 1 103 ? 10.633 4.815 -25.783 1.00 98.62 103 GLY A CA 1
ATOM 710 C C . GLY A 1 103 ? 9.299 4.172 -25.409 1.00 98.62 103 GLY A C 1
ATOM 711 O O . GLY A 1 103 ? 9.175 3.513 -24.384 1.00 98.62 103 GLY A O 1
ATOM 712 N N . SER A 1 104 ? 8.270 4.409 -26.225 1.00 98.81 104 SER A N 1
ATOM 713 C CA . SER A 1 104 ? 6.907 3.929 -25.965 1.00 98.81 104 SER A CA 1
ATOM 714 C C . SER A 1 104 ? 6.565 2.654 -26.743 1.00 98.81 104 SER A C 1
ATOM 716 O O . SER A 1 104 ? 7.006 2.477 -27.885 1.00 98.81 104 SER A O 1
ATOM 718 N N . ILE A 1 105 ? 5.668 1.841 -26.177 1.00 98.81 105 ILE A N 1
ATOM 719 C CA . ILE A 1 105 ? 5.003 0.724 -26.863 1.00 98.81 105 ILE A CA 1
ATOM 720 C C . ILE A 1 105 ? 3.536 1.087 -27.098 1.00 98.81 105 ILE A C 1
ATOM 722 O O . ILE A 1 105 ? 2.822 1.536 -26.200 1.00 98.81 105 ILE A O 1
ATOM 726 N N . SER A 1 106 ? 3.065 0.966 -28.342 1.00 98.69 106 SER A N 1
ATOM 727 C CA . SER A 1 106 ? 1.762 1.524 -28.728 1.00 98.69 106 SER A CA 1
ATOM 728 C C . SER A 1 106 ? 0.961 0.687 -29.728 1.00 98.69 106 SER A C 1
ATOM 730 O O . SER A 1 106 ? 1.422 -0.308 -30.285 1.00 98.69 106 SER A O 1
ATOM 732 N N . ASP A 1 107 ? -0.285 1.109 -29.959 1.00 98.50 107 ASP A N 1
ATOM 733 C CA . ASP A 1 107 ? -1.267 0.471 -30.839 1.00 98.50 107 ASP A CA 1
ATOM 734 C C . ASP A 1 107 ? -1.671 -0.937 -30.397 1.00 98.50 107 ASP A C 1
ATOM 736 O O . ASP A 1 107 ? -2.590 -1.078 -29.597 1.00 98.50 107 ASP A O 1
ATOM 740 N N . ARG A 1 108 ? -1.083 -1.982 -30.976 1.00 98.69 108 ARG A N 1
ATOM 741 C CA . ARG A 1 108 ? -1.289 -3.399 -30.634 1.00 98.69 108 ARG A CA 1
ATOM 742 C C . ARG A 1 108 ? 0.051 -4.128 -30.566 1.00 98.69 108 ARG A C 1
ATOM 744 O O . ARG A 1 108 ? 0.076 -5.347 -30.752 1.00 98.69 108 ARG A O 1
ATOM 751 N N . ALA A 1 109 ? 1.137 -3.377 -30.405 1.00 98.75 109 ALA A N 1
ATOM 752 C CA . ALA A 1 109 ? 2.442 -3.950 -30.173 1.00 98.75 109 ALA A CA 1
ATOM 753 C C . ALA A 1 109 ? 2.461 -4.712 -28.846 1.00 98.75 109 ALA A C 1
ATOM 755 O O . ALA A 1 109 ? 1.663 -4.420 -27.953 1.00 98.75 109 ALA A O 1
ATOM 756 N N . LEU A 1 110 ? 3.332 -5.706 -28.760 1.00 98.81 110 LEU A N 1
ATOM 757 C CA . LEU A 1 110 ? 3.557 -6.480 -27.545 1.00 98.81 110 LEU A CA 1
ATOM 758 C C . LEU A 1 110 ? 5.027 -6.346 -27.189 1.00 98.81 110 LEU A C 1
ATOM 760 O O . LEU A 1 110 ? 5.842 -6.423 -28.112 1.00 98.81 110 LEU A O 1
ATOM 764 N N . GLY A 1 111 ? 5.326 -6.143 -25.919 1.00 98.50 111 GLY A N 1
ATOM 765 C CA . GLY A 1 111 ? 6.660 -6.374 -25.404 1.00 98.50 111 GLY A CA 1
ATOM 766 C C . GLY A 1 111 ? 6.919 -7.853 -25.107 1.00 98.50 111 GLY A C 1
ATOM 767 O O . GLY A 1 111 ? 6.047 -8.711 -25.351 1.00 98.50 111 GLY A O 1
ATOM 768 N N . GLY A 1 112 ? 8.159 -8.150 -24.755 1.00 98.38 112 GLY A N 1
ATOM 769 C CA . GLY A 1 112 ? 8.694 -9.471 -24.479 1.00 98.38 112 GLY A CA 1
ATOM 770 C C . GLY A 1 112 ? 8.738 -9.787 -22.991 1.00 98.38 112 GLY A C 1
ATOM 771 O O . GLY A 1 112 ? 8.403 -8.974 -22.157 1.00 98.38 112 GLY A O 1
ATOM 772 N N . ASN A 1 113 ? 9.105 -11.025 -22.655 1.00 98.81 113 ASN A N 1
ATOM 773 C CA . ASN A 1 113 ? 9.350 -11.394 -21.258 1.00 98.81 113 ASN A CA 1
ATOM 774 C C . ASN A 1 113 ? 10.857 -11.442 -21.016 1.00 98.81 113 ASN A C 1
ATOM 776 O O . ASN A 1 113 ? 11.529 -12.389 -21.464 1.00 98.81 113 ASN A O 1
ATOM 780 N N . ASP A 1 114 ? 11.353 -10.482 -20.262 1.00 98.81 114 ASP A N 1
ATOM 781 C CA . ASP A 1 114 ? 12.753 -10.134 -20.155 1.00 98.81 114 ASP A CA 1
ATOM 782 C C . ASP A 1 114 ? 13.360 -10.503 -18.807 1.00 98.81 114 ASP A C 1
ATOM 784 O O . ASP A 1 114 ? 12.705 -10.685 -17.780 1.00 98.81 114 ASP A O 1
ATOM 788 N N . SER A 1 115 ? 14.684 -10.654 -18.804 1.00 98.81 115 SER A N 1
ATOM 789 C CA . SER A 1 115 ? 15.452 -10.869 -17.583 1.00 98.81 115 SER A CA 1
ATOM 790 C C . SER A 1 115 ? 16.540 -9.820 -17.422 1.00 98.81 115 SER A C 1
ATOM 792 O O . SER A 1 115 ? 17.537 -9.807 -18.152 1.00 98.81 115 SER A O 1
ATOM 794 N N . LEU A 1 116 ? 16.379 -8.965 -16.414 1.00 98.62 116 LEU A N 1
ATOM 795 C CA . LEU A 1 116 ? 17.263 -7.849 -16.115 1.00 98.62 116 LEU A CA 1
ATOM 796 C C . LEU A 1 116 ? 18.002 -8.125 -14.800 1.00 98.62 116 LEU A C 1
ATOM 798 O O . LEU A 1 116 ? 17.436 -8.060 -13.712 1.00 98.62 116 LEU A O 1
ATOM 802 N N . ASN A 1 117 ? 19.294 -8.442 -14.897 1.00 97.75 117 ASN A N 1
ATOM 803 C CA . ASN A 1 117 ? 20.110 -8.856 -13.755 1.00 97.75 117 ASN A CA 1
ATOM 804 C C . ASN A 1 117 ? 21.240 -7.866 -13.467 1.00 97.75 117 ASN A C 1
ATOM 806 O O . ASN A 1 117 ? 22.028 -7.530 -14.353 1.00 97.75 117 ASN A O 1
ATOM 810 N N . VAL A 1 118 ? 21.376 -7.444 -12.211 1.00 94.69 118 VAL A N 1
ATOM 811 C CA . VAL A 1 118 ? 22.427 -6.518 -11.786 1.00 94.69 118 VAL A CA 1
ATOM 812 C C . VAL A 1 118 ? 23.143 -7.040 -10.546 1.00 94.69 118 VAL A C 1
ATOM 814 O O . VAL A 1 118 ? 22.546 -7.261 -9.492 1.00 94.69 118 VAL A O 1
ATOM 817 N N . GLU A 1 119 ? 24.457 -7.201 -10.669 1.00 93.19 119 GLU A N 1
ATOM 818 C CA . GLU A 1 119 ? 25.367 -7.446 -9.556 1.00 93.19 119 GLU A CA 1
ATOM 819 C C . GLU A 1 119 ? 26.115 -6.150 -9.229 1.00 93.19 119 GLU A C 1
ATOM 821 O O . GLU A 1 119 ? 26.861 -5.595 -10.043 1.00 93.19 119 GLU A O 1
ATOM 826 N N . LEU A 1 120 ? 25.870 -5.641 -8.025 1.00 88.88 120 LEU A N 1
ATOM 827 C CA . LEU A 1 120 ? 26.406 -4.390 -7.515 1.00 88.88 120 LEU A CA 1
ATOM 828 C C . LEU A 1 120 ? 27.507 -4.662 -6.479 1.00 88.88 120 LEU A C 1
ATOM 830 O O . LEU A 1 120 ? 27.457 -5.641 -5.728 1.00 88.88 120 LEU A O 1
ATOM 834 N N . PRO A 1 121 ? 28.518 -3.788 -6.374 1.00 85.19 121 PRO A N 1
ATOM 835 C CA . PRO A 1 121 ? 29.639 -4.039 -5.483 1.00 85.19 121 PRO A CA 1
ATOM 836 C C . PRO A 1 121 ? 29.221 -3.877 -4.020 1.00 85.19 121 PRO A C 1
ATOM 838 O O . PRO A 1 121 ? 28.604 -2.889 -3.667 1.00 85.19 121 PRO A O 1
ATOM 841 N N . LEU A 1 122 ? 29.651 -4.784 -3.137 1.00 75.88 122 LEU A N 1
ATOM 842 C CA . LEU A 1 122 ? 29.306 -4.772 -1.700 1.00 75.88 122 LEU A CA 1
ATOM 843 C C . LEU A 1 122 ? 29.945 -3.632 -0.878 1.00 75.88 122 LEU A C 1
ATOM 845 O O . LEU A 1 122 ? 29.667 -3.489 0.313 1.00 75.88 122 LEU A O 1
ATOM 849 N N . ALA A 1 123 ? 30.886 -2.885 -1.454 1.00 70.94 123 ALA A N 1
ATOM 850 C CA . ALA A 1 123 ? 31.602 -1.832 -0.741 1.00 70.94 123 ALA A CA 1
ATOM 851 C C . ALA A 1 123 ? 30.779 -0.538 -0.709 1.00 70.94 123 ALA A C 1
ATOM 853 O O . ALA A 1 123 ? 30.037 -0.249 -1.638 1.00 70.94 123 ALA A O 1
ATOM 854 N N . PHE A 1 124 ? 30.965 0.288 0.325 1.00 68.19 124 PHE A N 1
ATOM 855 C CA . PHE A 1 124 ? 30.325 1.602 0.400 1.00 68.19 124 PHE A CA 1
ATOM 856 C C . PHE A 1 124 ? 30.764 2.494 -0.777 1.00 68.19 124 PHE A C 1
ATOM 858 O O . PHE A 1 124 ? 31.855 3.074 -0.759 1.00 68.19 124 PHE A O 1
ATOM 865 N N . THR A 1 125 ? 29.916 2.598 -1.799 1.00 70.56 125 THR A N 1
ATOM 866 C CA . THR A 1 125 ? 30.147 3.405 -3.002 1.00 70.56 125 THR A CA 1
ATOM 867 C C . THR A 1 125 ? 28.898 4.226 -3.326 1.00 70.56 125 THR A C 1
ATOM 869 O O . THR A 1 125 ? 28.012 3.731 -4.020 1.00 70.56 125 THR A O 1
ATOM 872 N N . PRO A 1 126 ? 28.791 5.470 -2.825 1.00 75.06 126 PRO A N 1
ATOM 873 C CA . PRO A 1 126 ? 27.648 6.320 -3.129 1.00 75.06 126 PRO A CA 1
ATOM 874 C C . PRO A 1 126 ? 27.652 6.732 -4.605 1.00 75.06 126 PRO A C 1
ATOM 876 O O . PRO A 1 126 ? 28.716 6.903 -5.204 1.00 75.06 126 PRO A O 1
ATOM 879 N N . GLY A 1 127 ? 26.461 6.973 -5.157 1.00 79.56 127 GLY A N 1
ATOM 880 C CA . GLY A 1 127 ? 26.294 7.535 -6.500 1.00 79.56 127 GLY A CA 1
ATOM 881 C C . GLY A 1 127 ? 25.992 6.519 -7.599 1.00 79.56 127 GLY A C 1
ATOM 882 O O . GLY A 1 127 ? 26.115 6.873 -8.768 1.00 79.56 127 GLY A O 1
ATOM 883 N N . VAL A 1 128 ? 25.590 5.293 -7.254 1.00 88.38 128 VAL A N 1
ATOM 884 C CA . VAL A 1 128 ? 25.082 4.310 -8.223 1.00 88.38 128 VAL A CA 1
ATOM 885 C C . VAL A 1 128 ? 23.568 4.448 -8.356 1.00 88.38 128 VAL A C 1
ATOM 887 O O . VAL A 1 128 ? 22.849 4.394 -7.356 1.00 88.38 128 VAL A O 1
ATOM 890 N N . ARG A 1 129 ? 23.102 4.621 -9.595 1.00 92.56 129 ARG A N 1
ATOM 891 C CA . ARG A 1 129 ? 21.692 4.564 -9.978 1.00 92.56 129 ARG A CA 1
ATOM 892 C C . ARG A 1 129 ? 21.499 3.538 -11.086 1.00 92.56 129 ARG A C 1
ATOM 894 O O . ARG A 1 129 ? 22.158 3.617 -12.124 1.00 92.56 129 ARG A O 1
ATOM 901 N N . VAL A 1 130 ? 20.570 2.622 -10.868 1.00 94.81 130 VAL A N 1
ATOM 902 C CA . VAL A 1 130 ? 20.110 1.657 -11.866 1.00 94.81 130 VAL A CA 1
ATOM 903 C C . VAL A 1 130 ? 18.646 1.953 -12.152 1.00 94.81 130 VAL A C 1
ATOM 905 O O . VAL A 1 130 ? 17.873 2.106 -11.213 1.00 94.81 130 VAL A O 1
ATOM 908 N N . ASN A 1 131 ? 18.290 2.046 -13.429 1.00 97.81 131 ASN A N 1
ATOM 909 C CA . ASN A 1 131 ? 16.904 2.069 -13.880 1.00 97.81 131 ASN A CA 1
ATOM 910 C C . ASN A 1 131 ? 16.692 0.839 -14.768 1.00 97.81 131 ASN A C 1
ATOM 912 O O . ASN A 1 131 ? 17.408 0.690 -15.761 1.00 97.81 131 ASN A O 1
ATOM 916 N N . ALA A 1 132 ? 15.760 -0.029 -14.412 1.00 98.25 132 ALA A N 1
ATOM 917 C CA . ALA A 1 132 ? 15.387 -1.192 -15.200 1.00 98.25 132 ALA A CA 1
ATOM 918 C C . ALA A 1 132 ? 13.931 -1.031 -15.632 1.00 98.25 132 ALA A C 1
ATOM 920 O O . ALA A 1 132 ? 13.078 -0.793 -14.789 1.00 98.25 132 ALA A O 1
ATOM 921 N N . TYR A 1 133 ? 13.695 -1.103 -16.932 1.00 98.75 133 TYR A N 1
ATOM 922 C CA . TYR A 1 133 ? 12.389 -1.083 -17.569 1.00 98.75 133 TYR A CA 1
ATOM 923 C C . TYR A 1 133 ? 12.253 -2.445 -18.236 1.00 98.75 133 TYR A C 1
ATOM 925 O O . TYR A 1 133 ? 13.164 -2.802 -18.991 1.00 98.75 133 TYR A O 1
ATOM 933 N N . GLY A 1 134 ? 11.208 -3.196 -17.920 1.00 98.50 134 GLY A N 1
ATOM 934 C CA . GLY A 1 134 ? 10.901 -4.452 -18.588 1.00 98.50 134 GLY A CA 1
ATOM 935 C C . GLY A 1 134 ? 10.588 -4.182 -20.050 1.00 98.50 134 GLY A C 1
ATOM 936 O O . GLY A 1 134 ? 11.498 -4.259 -20.864 1.00 98.50 134 GLY A O 1
ATOM 937 N N . ASP A 1 135 ? 9.428 -3.627 -20.387 1.00 98.75 135 ASP A N 1
ATOM 938 C CA . ASP A 1 135 ? 9.146 -3.367 -21.805 1.00 98.75 135 ASP A CA 1
ATOM 939 C C . ASP A 1 135 ? 9.497 -1.943 -22.268 1.00 98.75 135 ASP A C 1
ATOM 941 O O . ASP A 1 135 ? 10.305 -1.735 -23.173 1.00 98.75 135 ASP A O 1
ATOM 945 N N . ALA A 1 136 ? 8.880 -0.906 -21.698 1.00 98.62 136 ALA A N 1
ATOM 946 C CA . ALA A 1 136 ? 8.899 0.453 -22.237 1.00 98.62 136 ALA A CA 1
ATOM 947 C C . ALA A 1 136 ? 9.543 1.478 -21.300 1.00 98.62 136 ALA A C 1
ATOM 949 O O . ALA A 1 136 ? 9.111 1.723 -20.176 1.00 98.62 136 ALA A O 1
ATOM 950 N N . GLY A 1 137 ? 10.505 2.231 -21.828 1.00 98.50 137 GLY A N 1
ATOM 951 C CA . GLY A 1 137 ? 11.115 3.361 -21.129 1.00 98.50 137 GLY A CA 1
ATOM 952 C C . GLY A 1 137 ? 10.165 4.533 -20.866 1.00 98.50 137 GLY A C 1
ATOM 953 O O . GLY A 1 137 ? 10.426 5.351 -19.983 1.00 98.50 137 GLY A O 1
ATOM 954 N N . GLU A 1 138 ? 9.078 4.640 -21.636 1.00 98.56 138 GLU A N 1
ATOM 955 C CA . GLU A 1 138 ? 8.082 5.704 -21.512 1.00 98.56 138 GLU A CA 1
ATOM 956 C C . GLU A 1 138 ? 6.665 5.156 -21.280 1.00 98.56 138 GLU A C 1
ATOM 958 O O . GLU A 1 138 ? 6.287 4.883 -20.155 1.00 98.56 138 GLU A O 1
ATOM 963 N N . THR A 1 139 ? 5.807 5.088 -22.298 1.00 98.62 139 THR A N 1
ATOM 964 C CA . THR A 1 139 ? 4.366 4.833 -22.121 1.00 98.62 139 THR A CA 1
ATOM 965 C C . THR A 1 139 ? 3.940 3.561 -22.840 1.00 98.62 139 THR A C 1
ATOM 967 O O . THR A 1 139 ? 4.299 3.366 -24.004 1.00 98.62 139 THR A O 1
ATOM 970 N N . LEU A 1 140 ? 3.069 2.778 -22.199 1.00 98.50 140 LEU A N 1
ATOM 971 C CA . LEU A 1 140 ? 2.262 1.749 -22.852 1.00 98.50 140 LEU A CA 1
ATOM 972 C C . LEU A 1 140 ? 0.896 2.327 -23.237 1.00 98.50 140 LEU A C 1
ATOM 974 O O . LEU A 1 140 ? 0.131 2.816 -22.401 1.00 98.50 140 LEU A O 1
ATOM 978 N N . ALA A 1 141 ? 0.560 2.300 -24.528 1.00 98.56 141 ALA A N 1
ATOM 979 C CA . ALA A 1 141 ? -0.636 2.971 -25.032 1.00 98.56 141 ALA A CA 1
ATOM 980 C C . ALA A 1 141 ? -1.469 2.142 -26.017 1.00 98.56 141 ALA A C 1
ATOM 982 O O . ALA A 1 141 ? -0.983 1.379 -26.847 1.00 98.56 141 ALA A O 1
ATOM 983 N N . GLY A 1 142 ? -2.778 2.393 -26.011 1.00 98.19 142 GLY A N 1
ATOM 984 C CA . GLY A 1 142 ? -3.692 1.845 -27.009 1.00 98.19 142 GLY A CA 1
ATOM 985 C C . GLY A 1 142 ? -4.228 0.491 -26.569 1.00 98.19 142 GLY A C 1
ATOM 986 O O . GLY A 1 142 ? -5.051 0.440 -25.668 1.00 98.19 142 GLY A O 1
ATOM 987 N N . GLN A 1 143 ? -3.844 -0.578 -27.253 1.00 98.62 143 GLN A N 1
ATOM 988 C CA . GLN A 1 143 ? -4.089 -1.982 -26.894 1.00 98.62 143 GLN A CA 1
ATOM 989 C C . GLN A 1 143 ? -2.759 -2.744 -26.803 1.00 98.62 143 GLN A C 1
ATOM 991 O O . GLN A 1 143 ? -2.744 -3.958 -27.023 1.00 98.62 143 GLN A O 1
ATOM 996 N N . ALA A 1 144 ? -1.667 -2.009 -26.572 1.00 98.62 144 ALA A N 1
ATOM 997 C CA . ALA A 1 144 ? -0.363 -2.583 -26.313 1.00 98.62 144 ALA A CA 1
ATOM 998 C C . ALA A 1 144 ? -0.391 -3.448 -25.052 1.00 98.62 144 ALA A C 1
ATOM 1000 O O . ALA A 1 144 ? -1.273 -3.276 -24.204 1.00 98.62 144 ALA A O 1
ATOM 1001 N N . ARG A 1 145 ? 0.549 -4.382 -24.962 1.00 98.81 145 ARG A N 1
ATOM 1002 C CA . ARG A 1 145 ? 0.763 -5.172 -23.754 1.00 98.81 145 ARG A CA 1
ATOM 1003 C C . ARG A 1 145 ? 2.243 -5.290 -23.484 1.00 98.81 145 ARG A C 1
ATOM 1005 O O . ARG A 1 145 ? 2.960 -5.471 -24.469 1.00 98.81 145 ARG A O 1
ATOM 1012 N N . GLY A 1 146 ? 2.644 -5.188 -22.235 1.00 98.50 146 GLY A N 1
ATOM 1013 C CA . GLY A 1 146 ? 3.972 -5.624 -21.854 1.00 98.50 146 GLY A CA 1
ATOM 1014 C C . GLY A 1 146 ? 3.976 -7.098 -21.463 1.00 98.50 146 GLY A C 1
ATOM 1015 O O . GLY A 1 146 ? 2.967 -7.805 -21.679 1.00 98.50 146 GLY A O 1
ATOM 1016 N N . GLY A 1 147 ? 5.136 -7.582 -21.055 1.00 98.44 147 GLY A N 1
ATOM 1017 C CA . GLY A 1 147 ? 5.415 -8.974 -20.749 1.00 98.44 147 GLY A CA 1
ATOM 1018 C C . GLY A 1 147 ? 5.639 -9.220 -19.265 1.00 98.44 147 GLY A C 1
ATOM 1019 O O . GLY A 1 147 ? 5.638 -8.319 -18.454 1.00 98.44 147 GLY A O 1
ATOM 1020 N N . ASP A 1 148 ? 5.760 -10.499 -18.899 1.00 98.81 148 ASP A N 1
ATOM 1021 C CA . ASP A 1 148 ? 6.054 -10.867 -17.509 1.00 98.81 148 ASP A CA 1
ATOM 1022 C C . ASP A 1 148 ? 7.580 -10.898 -17.318 1.00 98.81 148 ASP A C 1
ATOM 1024 O O . ASP A 1 148 ? 8.238 -11.861 -17.757 1.00 98.81 148 ASP A O 1
ATOM 1028 N N . ASP A 1 149 ? 8.126 -9.883 -16.659 1.00 98.81 149 ASP A N 1
ATOM 1029 C CA . ASP A 1 149 ? 9.555 -9.624 -16.556 1.00 98.81 149 ASP A CA 1
ATOM 1030 C C . ASP A 1 149 ? 10.161 -10.049 -15.222 1.00 98.81 149 ASP A C 1
ATOM 1032 O O . ASP A 1 149 ? 9.524 -10.183 -14.172 1.00 98.81 149 ASP A O 1
ATOM 1036 N N . HIS A 1 150 ? 11.467 -10.309 -15.260 1.00 98.62 150 HIS A N 1
ATOM 1037 C CA . HIS A 1 150 ? 12.220 -10.751 -14.099 1.00 98.62 150 HIS A CA 1
ATOM 1038 C C . HIS A 1 150 ? 13.421 -9.860 -13.804 1.00 98.62 150 HIS A C 1
ATOM 1040 O O . HIS A 1 150 ? 14.401 -9.822 -14.555 1.00 98.62 150 HIS A O 1
ATOM 1046 N N . PHE A 1 151 ? 13.400 -9.247 -12.625 1.00 98.31 151 PHE A N 1
ATOM 1047 C CA . PHE A 1 151 ? 14.433 -8.346 -12.139 1.00 98.31 151 PHE A CA 1
ATOM 1048 C C . PHE A 1 151 ? 15.199 -8.982 -10.980 1.00 98.31 151 PHE A C 1
ATOM 1050 O O . PHE A 1 151 ? 14.658 -9.238 -9.903 1.00 98.31 151 PHE A O 1
ATOM 1057 N N . GLY A 1 152 ? 16.491 -9.220 -11.192 1.00 96.00 152 GLY A N 1
ATOM 1058 C CA . GLY A 1 152 ? 17.389 -9.784 -10.189 1.00 96.00 152 GLY A CA 1
ATOM 1059 C C . GLY A 1 152 ? 18.437 -8.771 -9.756 1.00 96.00 152 GLY A C 1
ATOM 1060 O O . GLY A 1 152 ? 19.284 -8.378 -10.559 1.00 96.00 152 GLY A O 1
ATOM 1061 N N . VAL A 1 153 ? 18.444 -8.383 -8.480 1.00 92.25 153 VAL A N 1
ATOM 1062 C CA . VAL A 1 153 ? 19.464 -7.473 -7.938 1.00 92.25 153 VAL A CA 1
ATOM 1063 C C . VAL A 1 153 ? 20.182 -8.105 -6.760 1.00 92.25 153 VAL A C 1
ATOM 1065 O O . VAL A 1 153 ? 19.583 -8.524 -5.770 1.00 92.25 153 VAL A O 1
ATOM 1068 N N . SER A 1 154 ? 21.508 -8.145 -6.849 1.00 89.75 154 SER A N 1
ATOM 1069 C CA . SER A 1 154 ? 22.372 -8.619 -5.772 1.00 89.75 154 SER A CA 1
ATOM 1070 C C . SER A 1 154 ? 23.505 -7.637 -5.517 1.00 89.75 154 SER A C 1
ATOM 1072 O O . SER A 1 154 ? 23.963 -6.953 -6.429 1.00 89.75 154 SER A O 1
ATOM 1074 N N . GLY A 1 155 ? 23.961 -7.548 -4.269 1.00 80.31 155 GLY A N 1
ATOM 1075 C CA . GLY A 1 155 ? 25.026 -6.620 -3.886 1.00 80.31 155 GLY A CA 1
ATOM 1076 C C . GLY A 1 155 ? 24.602 -5.709 -2.745 1.00 80.31 155 GLY A C 1
ATOM 1077 O O . GLY A 1 155 ? 23.726 -6.058 -1.966 1.00 80.31 155 GLY A O 1
ATOM 1078 N N . GLY A 1 156 ? 25.239 -4.551 -2.577 1.00 71.88 156 GLY A N 1
ATOM 1079 C CA . GLY A 1 156 ? 24.854 -3.643 -1.492 1.00 71.88 156 GLY A CA 1
ATOM 1080 C C . GLY A 1 156 ? 25.579 -2.306 -1.481 1.00 71.88 156 GLY A C 1
ATOM 1081 O O . GLY A 1 156 ? 26.373 -2.010 -2.364 1.00 71.88 156 GLY A O 1
ATOM 1082 N N . GLY A 1 157 ? 25.313 -1.489 -0.465 1.00 68.44 157 GLY A N 1
ATOM 1083 C CA . GLY A 1 157 ? 25.862 -0.141 -0.328 1.00 68.44 157 GLY A CA 1
ATOM 1084 C C . GLY A 1 157 ? 24.831 0.946 -0.636 1.00 68.44 157 GLY A C 1
ATOM 1085 O O . GLY A 1 157 ? 23.668 0.673 -0.921 1.00 68.44 157 GLY A O 1
ATOM 1086 N N . HIS A 1 158 ? 25.283 2.200 -0.606 1.00 78.06 158 HIS A N 1
ATOM 1087 C CA . HIS A 1 158 ? 24.432 3.380 -0.767 1.00 78.06 158 HIS A CA 1
ATOM 1088 C C . HIS A 1 158 ? 24.016 3.601 -2.233 1.00 78.06 158 HIS A C 1
ATOM 1090 O O . HIS A 1 158 ? 24.664 4.364 -2.962 1.00 78.06 158 HIS A O 1
ATOM 1096 N N . GLN A 1 159 ? 22.975 2.897 -2.680 1.00 83.38 159 GLN A N 1
ATOM 1097 C CA . GLN A 1 159 ? 22.562 2.815 -4.085 1.00 83.38 159 GLN A CA 1
ATOM 1098 C C . GLN A 1 159 ? 21.052 2.997 -4.241 1.00 83.38 159 GLN A C 1
ATOM 1100 O O . GLN A 1 159 ? 20.292 2.698 -3.323 1.00 83.38 159 GLN A O 1
ATOM 1105 N N . THR A 1 160 ? 20.631 3.466 -5.416 1.00 90.12 160 THR A N 1
ATOM 1106 C CA . THR A 1 160 ? 19.216 3.556 -5.795 1.00 90.12 160 THR A CA 1
ATOM 1107 C C . THR A 1 160 ? 18.962 2.668 -7.001 1.00 90.12 160 THR A C 1
ATOM 1109 O O . THR A 1 160 ? 19.615 2.831 -8.036 1.00 90.12 160 THR A O 1
ATOM 1112 N N . VAL A 1 161 ? 18.006 1.758 -6.876 1.00 93.69 161 VAL A N 1
ATOM 1113 C CA . VAL A 1 161 ? 17.542 0.913 -7.973 1.00 93.69 161 VAL A CA 1
ATOM 1114 C C . VAL A 1 161 ? 16.066 1.204 -8.187 1.00 93.69 161 VAL A C 1
ATOM 1116 O O . VAL A 1 161 ? 15.274 0.998 -7.275 1.00 93.69 161 VAL A O 1
ATOM 1119 N N . ALA A 1 162 ? 15.729 1.701 -9.372 1.00 96.75 162 ALA A N 1
ATOM 1120 C CA . ALA A 1 162 ? 14.357 1.869 -9.821 1.00 96.75 162 ALA A CA 1
ATOM 1121 C C . ALA A 1 162 ? 14.029 0.783 -10.847 1.00 96.75 162 ALA A C 1
ATOM 1123 O O . ALA A 1 162 ? 14.787 0.592 -11.802 1.00 96.75 162 ALA A O 1
ATOM 1124 N N . VAL A 1 163 ? 12.925 0.085 -10.632 1.00 98.00 163 VAL A N 1
ATOM 1125 C CA . VAL A 1 163 ? 12.409 -0.978 -11.488 1.00 98.00 163 VAL A CA 1
ATOM 1126 C C . VAL A 1 163 ? 10.996 -0.611 -11.889 1.00 98.00 163 VAL A C 1
ATOM 1128 O O . VAL A 1 163 ? 10.197 -0.269 -11.027 1.00 98.00 163 VAL A O 1
ATOM 1131 N N . TYR A 1 164 ? 10.736 -0.672 -13.183 1.00 98.69 164 TYR A N 1
ATOM 1132 C CA . TYR A 1 164 ? 9.434 -0.512 -13.805 1.00 98.69 164 TYR A CA 1
ATOM 1133 C C . TYR A 1 164 ? 9.221 -1.806 -14.582 1.00 98.69 164 TYR A C 1
ATOM 1135 O O . TYR A 1 164 ? 10.082 -2.096 -15.418 1.00 98.69 164 TYR A O 1
ATOM 1143 N N . GLY A 1 165 ? 8.184 -2.585 -14.288 1.00 98.38 165 GLY A N 1
ATOM 1144 C CA . GLY A 1 165 ? 7.883 -3.788 -15.063 1.00 98.38 165 GLY A CA 1
ATOM 1145 C C . GLY A 1 165 ? 7.561 -3.409 -16.493 1.00 98.38 165 GLY A C 1
ATOM 1146 O O . GLY A 1 165 ? 8.469 -3.400 -17.311 1.00 98.38 165 GLY A O 1
ATOM 1147 N N . ASP A 1 166 ? 6.384 -2.877 -16.802 1.00 98.69 166 ASP A N 1
ATOM 1148 C CA . ASP A 1 166 ? 6.099 -2.592 -18.215 1.00 98.69 166 ASP A CA 1
ATOM 1149 C C . ASP A 1 166 ? 6.473 -1.191 -18.705 1.00 98.69 166 ASP A C 1
ATOM 1151 O O . ASP A 1 166 ? 6.853 -0.998 -19.861 1.00 98.69 166 ASP A O 1
ATOM 1155 N N . ALA A 1 167 ? 6.279 -0.151 -17.894 1.00 98.62 167 ALA A N 1
ATOM 1156 C CA . ALA A 1 167 ? 6.341 1.232 -18.356 1.00 98.62 167 ALA A CA 1
ATOM 1157 C C . ALA A 1 167 ? 7.007 2.176 -17.355 1.00 98.62 167 ALA A C 1
ATOM 1159 O O . ALA A 1 167 ? 6.518 2.422 -16.257 1.00 98.62 167 ALA A O 1
ATOM 1160 N N . GLY A 1 168 ? 8.044 2.884 -17.803 1.00 98.62 168 GLY A N 1
ATOM 1161 C CA . GLY A 1 168 ? 8.650 3.986 -17.044 1.00 98.62 168 GLY A CA 1
ATOM 1162 C C . GLY A 1 168 ? 7.716 5.178 -16.776 1.00 98.62 168 GLY A C 1
ATOM 1163 O O . GLY A 1 168 ? 8.020 6.049 -15.962 1.00 98.62 168 GLY A O 1
ATOM 1164 N N . GLY A 1 169 ? 6.602 5.254 -17.497 1.00 98.56 169 GLY A N 1
ATOM 1165 C CA . GLY A 1 169 ? 5.584 6.292 -17.443 1.00 98.56 169 GLY A CA 1
ATOM 1166 C C . GLY A 1 169 ? 4.194 5.690 -17.257 1.00 98.56 169 GLY A C 1
ATOM 1167 O O . GLY A 1 169 ? 3.945 4.989 -16.290 1.00 98.56 169 GLY A O 1
ATOM 1168 N N . ASN A 1 170 ? 3.248 6.020 -18.138 1.00 98.81 170 ASN A N 1
ATOM 1169 C CA . ASN A 1 170 ? 1.838 5.672 -17.930 1.00 98.81 170 ASN A CA 1
ATOM 1170 C C . ASN A 1 170 ? 1.410 4.427 -18.719 1.00 98.81 170 ASN A C 1
ATOM 1172 O O . ASN A 1 170 ? 1.886 4.205 -19.836 1.00 98.81 170 ASN A O 1
ATOM 1176 N N . LEU A 1 171 ? 0.370 3.753 -18.226 1.00 98.81 171 LEU A N 1
ATOM 1177 C CA . LEU A 1 171 ? -0.471 2.845 -19.008 1.00 98.81 171 LEU A CA 1
ATOM 1178 C C . LEU A 1 171 ? -1.769 3.564 -19.398 1.00 98.81 171 LEU A C 1
ATOM 1180 O O . LEU A 1 171 ? -2.525 4.053 -18.557 1.00 98.81 171 LEU A O 1
ATOM 1184 N N . ILE A 1 172 ? -2.053 3.664 -20.702 1.00 98.62 172 ILE A N 1
ATOM 1185 C CA . ILE A 1 172 ? -3.165 4.488 -21.210 1.00 98.62 172 ILE A CA 1
ATOM 1186 C C . ILE A 1 172 ? -4.050 3.725 -22.201 1.00 98.62 172 ILE A C 1
ATOM 1188 O O . ILE A 1 172 ? -3.592 3.084 -23.150 1.00 98.62 172 ILE A O 1
ATOM 1192 N N . ASN A 1 173 ? -5.360 3.953 -22.092 1.00 98.44 173 ASN A N 1
ATOM 1193 C CA . ASN A 1 173 ? -6.431 3.414 -22.934 1.00 98.44 173 ASN A CA 1
ATOM 1194 C C . ASN A 1 173 ? -6.815 1.988 -22.563 1.00 98.44 173 ASN A C 1
ATOM 1196 O O . ASN A 1 173 ? -7.630 1.825 -21.682 1.00 98.44 173 ASN A O 1
ATOM 1200 N N . ARG A 1 174 ? -6.355 0.969 -23.281 1.00 98.75 174 ARG A N 1
ATOM 1201 C CA . ARG A 1 174 ? -6.599 -0.458 -23.003 1.00 98.75 174 ARG A CA 1
ATOM 1202 C C . ARG A 1 174 ? -5.265 -1.206 -22.975 1.00 98.75 174 ARG A C 1
ATOM 1204 O O . ARG A 1 174 ? -5.221 -2.366 -23.387 1.00 98.75 174 ARG A O 1
ATOM 1211 N N . ALA A 1 175 ? -4.201 -0.488 -22.620 1.00 98.75 175 ALA A N 1
ATOM 1212 C CA . ALA A 1 175 ? -2.915 -1.091 -22.339 1.00 98.75 175 ALA A CA 1
ATOM 1213 C C . ALA A 1 175 ? -3.062 -2.061 -21.163 1.00 98.75 175 ALA A C 1
ATOM 1215 O O . ALA A 1 175 ? -3.939 -1.866 -20.319 1.00 98.75 175 ALA A O 1
ATOM 1216 N N . VAL A 1 176 ? -2.272 -3.122 -21.175 1.00 98.88 176 VAL A N 1
ATOM 1217 C CA . VAL A 1 176 ? -2.265 -4.143 -20.129 1.00 98.88 176 VAL A CA 1
ATOM 1218 C C . VAL A 1 176 ? -0.813 -4.396 -19.789 1.00 98.88 176 VAL A C 1
ATOM 1220 O O . VAL A 1 176 ? -0.068 -4.666 -20.731 1.00 98.88 176 VAL A O 1
ATOM 1223 N N . GLY A 1 177 ? -0.436 -4.260 -18.531 1.00 98.62 177 GLY A N 1
ATOM 1224 C CA . GLY A 1 177 ? 0.888 -4.671 -18.107 1.00 98.62 177 GLY A CA 1
ATOM 1225 C C . GLY A 1 177 ? 0.966 -6.158 -17.747 1.00 98.62 177 GLY A C 1
ATOM 1226 O O . GLY A 1 177 ? -0.003 -6.911 -17.969 1.00 98.62 177 GLY A O 1
ATOM 1227 N N . GLY A 1 178 ? 2.152 -6.593 -17.359 1.00 98.50 178 GLY A N 1
ATOM 1228 C CA . GLY A 1 178 ? 2.557 -7.969 -17.132 1.00 98.50 178 GLY A CA 1
ATOM 1229 C C . GLY A 1 178 ? 2.591 -8.333 -15.658 1.00 98.50 178 GLY A C 1
ATOM 1230 O O . GLY A 1 178 ? 2.222 -7.555 -14.805 1.00 98.50 178 GLY A O 1
ATOM 1231 N N . ASN A 1 179 ? 2.928 -9.587 -15.352 1.00 98.81 179 ASN A N 1
ATOM 1232 C CA . ASN A 1 179 ? 3.089 -10.044 -13.969 1.00 98.81 179 ASN A CA 1
ATOM 1233 C C . ASN A 1 179 ? 4.579 -10.128 -13.651 1.00 98.81 179 ASN A C 1
ATOM 1235 O O . ASN A 1 179 ? 5.235 -11.152 -13.888 1.00 98.81 179 ASN A O 1
ATOM 1239 N N . ASP A 1 180 ? 5.104 -9.054 -13.104 1.00 98.81 180 ASP A N 1
ATOM 1240 C CA . ASP A 1 180 ? 6.516 -8.813 -12.939 1.00 98.81 180 ASP A CA 1
ATOM 1241 C C . ASP A 1 180 ? 7.042 -9.329 -11.614 1.00 98.81 180 ASP A C 1
ATOM 1243 O O . ASP A 1 180 ? 6.375 -9.407 -10.581 1.00 98.81 180 ASP A O 1
ATOM 1247 N N . THR A 1 181 ? 8.297 -9.761 -11.631 1.00 98.75 181 THR A N 1
ATOM 1248 C CA . THR A 1 181 ? 8.936 -10.336 -10.453 1.00 98.75 181 THR A CA 1
ATOM 1249 C C . THR A 1 181 ? 10.251 -9.648 -10.157 1.00 98.75 181 THR A C 1
ATOM 1251 O O . THR A 1 181 ? 11.224 -9.788 -10.899 1.00 98.75 181 THR A O 1
ATOM 1254 N N . PHE A 1 182 ? 10.333 -9.025 -8.985 1.00 98.06 182 PHE A N 1
ATOM 1255 C CA . PHE A 1 182 ? 11.568 -8.499 -8.425 1.00 98.06 182 PHE A CA 1
ATOM 1256 C C . PHE A 1 182 ? 12.115 -9.380 -7.298 1.00 98.06 182 PHE A C 1
ATOM 1258 O O . PHE A 1 182 ? 11.412 -9.730 -6.347 1.00 98.06 182 PHE A O 1
ATOM 1265 N N . VAL A 1 183 ? 13.417 -9.676 -7.352 1.00 96.19 183 VAL A N 1
ATOM 1266 C CA . VAL A 1 183 ? 14.153 -10.345 -6.271 1.00 96.19 183 VAL A CA 1
ATOM 1267 C C . VAL A 1 183 ? 15.423 -9.568 -5.919 1.00 96.19 183 VAL A C 1
ATOM 1269 O O . VAL A 1 183 ? 16.364 -9.480 -6.712 1.00 96.19 183 VAL A O 1
ATOM 1272 N N . GLY A 1 184 ? 15.471 -9.054 -4.687 1.00 89.81 184 GLY A N 1
ATOM 1273 C CA . GLY A 1 184 ? 16.582 -8.278 -4.136 1.00 89.81 184 GLY A CA 1
ATOM 1274 C C . GLY A 1 184 ? 17.302 -8.960 -2.964 1.00 89.81 184 GLY A C 1
ATOM 1275 O O . GLY A 1 184 ? 16.692 -9.321 -1.952 1.00 89.81 184 GLY A O 1
ATOM 1276 N N . HIS A 1 185 ? 18.631 -9.067 -3.051 1.00 81.56 185 HIS A N 1
ATOM 1277 C CA . HIS A 1 185 ? 19.508 -9.483 -1.946 1.00 81.56 185 HIS A CA 1
ATOM 1278 C C . HIS A 1 185 ? 20.540 -8.402 -1.630 1.00 81.56 185 HIS A C 1
ATOM 1280 O O . HIS A 1 185 ? 21.386 -8.093 -2.475 1.00 81.56 185 HIS A O 1
ATOM 1286 N N . THR A 1 186 ? 20.489 -7.840 -0.419 1.00 68.88 186 THR A N 1
ATOM 1287 C CA . THR A 1 186 ? 21.028 -6.492 -0.199 1.00 68.88 186 THR A CA 1
ATOM 1288 C C . THR A 1 186 ? 21.983 -6.381 0.990 1.00 68.88 186 THR A C 1
ATOM 1290 O O . THR A 1 186 ? 21.843 -7.034 2.029 1.00 68.88 186 THR A O 1
ATOM 1293 N N . GLY A 1 187 ? 23.002 -5.540 0.809 1.00 68.56 187 GLY A N 1
ATOM 1294 C CA . GLY A 1 187 ? 23.808 -4.962 1.885 1.00 68.56 187 GLY A CA 1
ATOM 1295 C C . GLY A 1 187 ? 23.249 -3.611 2.366 1.00 68.56 187 GLY A C 1
ATOM 1296 O O . GLY A 1 187 ? 22.240 -3.152 1.842 1.00 68.56 187 GLY A O 1
ATOM 1297 N N . PRO A 1 188 ? 23.917 -2.956 3.330 1.00 73.81 188 PRO A N 1
ATOM 1298 C CA . PRO A 1 188 ? 23.400 -1.764 4.008 1.00 73.81 188 PRO A CA 1
ATOM 1299 C C . PRO A 1 188 ? 23.253 -0.524 3.114 1.00 73.81 188 PRO A C 1
ATOM 1301 O O . PRO A 1 188 ? 24.045 -0.314 2.192 1.00 73.81 188 PRO A O 1
ATOM 1304 N N . ASP A 1 189 ? 22.277 0.311 3.472 1.00 78.12 189 ASP A N 1
ATOM 1305 C CA . ASP A 1 189 ? 21.907 1.637 2.959 1.00 78.12 189 ASP A CA 1
ATOM 1306 C C . ASP A 1 189 ? 21.373 1.706 1.510 1.00 78.12 189 ASP A C 1
ATOM 1308 O O . ASP A 1 189 ? 21.558 2.718 0.832 1.00 78.12 189 ASP A O 1
ATOM 1312 N N . SER A 1 190 ? 20.712 0.663 1.002 1.00 85.69 190 SER A N 1
ATOM 1313 C CA . SER A 1 190 ? 20.126 0.669 -0.355 1.00 85.69 190 SER A CA 1
ATOM 1314 C C . SER A 1 190 ? 18.678 1.181 -0.386 1.00 85.69 190 SER A C 1
ATOM 1316 O O . SER A 1 190 ? 17.923 0.951 0.553 1.00 85.69 190 SER A O 1
ATOM 1318 N N . THR A 1 191 ? 18.277 1.832 -1.483 1.00 89.94 191 THR A N 1
ATOM 1319 C CA . THR A 1 191 ? 16.880 2.203 -1.767 1.00 89.94 191 THR A CA 1
ATOM 1320 C C . THR A 1 191 ? 16.386 1.489 -3.023 1.00 89.94 191 THR A C 1
ATOM 1322 O O . THR A 1 191 ? 17.021 1.598 -4.077 1.00 89.94 191 THR A O 1
ATOM 1325 N N . PHE A 1 192 ? 15.240 0.819 -2.916 1.00 92.44 192 PHE A N 1
ATOM 1326 C CA . PHE A 1 192 ? 14.507 0.223 -4.029 1.00 92.44 192 PHE A CA 1
ATOM 1327 C C . PHE A 1 192 ? 13.227 1.005 -4.285 1.00 92.44 192 PHE A C 1
ATOM 1329 O O . PHE A 1 192 ? 12.469 1.284 -3.358 1.00 92.44 192 PHE A O 1
ATOM 1336 N N . GLU A 1 193 ? 13.016 1.359 -5.543 1.00 96.50 193 GLU A N 1
ATOM 1337 C CA . GLU A 1 193 ? 11.752 1.852 -6.071 1.00 96.50 193 GLU A CA 1
ATOM 1338 C C . GLU A 1 193 ? 11.263 0.778 -7.045 1.00 96.50 193 GLU A C 1
ATOM 1340 O O . GLU A 1 193 ? 11.932 0.519 -8.045 1.00 96.50 193 GLU A O 1
ATOM 1345 N N . PHE A 1 194 ? 10.170 0.101 -6.718 1.00 98.00 194 PHE A N 1
ATOM 1346 C CA . PHE A 1 194 ? 9.569 -0.926 -7.563 1.00 98.00 194 PHE A CA 1
ATOM 1347 C C . PHE A 1 194 ? 8.175 -0.463 -7.950 1.00 98.00 194 PHE A C 1
ATOM 1349 O O . PHE A 1 194 ? 7.364 -0.211 -7.065 1.00 98.00 194 PHE A O 1
ATOM 1356 N N . TYR A 1 195 ? 7.952 -0.331 -9.247 1.00 98.69 195 TYR A N 1
ATOM 1357 C CA . TYR A 1 195 ? 6.656 -0.122 -9.866 1.00 98.69 195 TYR A CA 1
ATOM 1358 C C . TYR A 1 195 ? 6.406 -1.388 -10.674 1.00 98.69 195 TYR A C 1
ATOM 1360 O O . TYR A 1 195 ? 7.218 -1.665 -11.562 1.00 98.69 195 TYR A O 1
ATOM 1368 N N . GLY A 1 196 ? 5.380 -2.157 -10.332 1.00 98.44 196 GLY A N 1
ATOM 1369 C CA . GLY A 1 196 ? 5.031 -3.376 -11.052 1.00 98.44 196 GLY A CA 1
ATOM 1370 C C . GLY A 1 196 ? 4.726 -3.059 -12.502 1.00 98.44 196 GLY A C 1
ATOM 1371 O O . GLY A 1 196 ? 5.610 -3.282 -13.304 1.00 98.44 196 GLY A O 1
ATOM 1372 N N . ASP A 1 197 ? 3.668 -2.326 -12.854 1.00 98.75 197 ASP A N 1
ATOM 1373 C CA . ASP A 1 197 ? 3.470 -1.992 -14.279 1.00 98.75 197 ASP A CA 1
ATOM 1374 C C . ASP A 1 197 ? 3.959 -0.593 -14.685 1.00 98.75 197 ASP A C 1
ATOM 1376 O O . ASP A 1 197 ? 4.589 -0.394 -15.726 1.00 98.75 197 ASP A O 1
ATOM 1380 N N . ALA A 1 198 ? 3.613 0.443 -13.917 1.00 98.69 198 ALA A N 1
ATOM 1381 C CA . ALA A 1 198 ? 3.690 1.834 -14.360 1.00 98.69 198 ALA A CA 1
ATOM 1382 C C . ALA A 1 198 ? 4.417 2.736 -13.361 1.00 98.69 198 ALA A C 1
ATOM 1384 O O . ALA A 1 198 ? 3.919 3.040 -12.281 1.00 98.69 198 ALA A O 1
ATOM 1385 N N . GLY A 1 199 ? 5.530 3.343 -13.776 1.00 98.69 199 GLY A N 1
ATOM 1386 C CA . GLY A 1 199 ? 6.183 4.414 -13.008 1.00 98.69 199 GLY A CA 1
ATOM 1387 C C . GLY A 1 199 ? 5.324 5.672 -12.829 1.00 98.69 199 GLY A C 1
ATOM 1388 O O . GLY A 1 199 ? 5.591 6.510 -11.967 1.00 98.69 199 GLY A O 1
ATOM 1389 N N . GLY A 1 200 ? 4.312 5.838 -13.678 1.00 98.69 200 GLY A N 1
ATOM 1390 C CA . GLY A 1 200 ? 3.317 6.899 -13.637 1.00 98.69 200 GLY A CA 1
ATOM 1391 C C . GLY A 1 200 ? 1.938 6.369 -13.256 1.00 98.69 200 GLY A C 1
ATOM 1392 O O . GLY A 1 200 ? 1.741 5.819 -12.185 1.00 98.69 200 GLY A O 1
ATOM 1393 N N . SER A 1 201 ? 0.956 6.603 -14.120 1.00 98.88 201 SER A N 1
ATOM 1394 C CA . SER A 1 201 ? -0.465 6.394 -13.835 1.00 98.88 201 SER A CA 1
ATOM 1395 C C . SER A 1 201 ? -1.128 5.395 -14.775 1.00 98.88 201 SER A C 1
ATOM 1397 O O . SER A 1 201 ? -0.759 5.285 -15.950 1.00 98.88 201 SER A O 1
ATOM 1399 N N . LEU A 1 202 ? -2.209 4.778 -14.293 1.00 98.81 202 LEU A N 1
ATOM 1400 C CA . LEU A 1 202 ? -3.125 3.961 -15.090 1.00 98.81 202 LEU A CA 1
ATOM 1401 C C . LEU A 1 202 ? -4.379 4.763 -15.464 1.00 98.81 202 LEU A C 1
ATOM 1403 O O . LEU A 1 202 ? -5.147 5.221 -14.614 1.00 98.81 202 LEU A O 1
ATOM 1407 N N . PHE A 1 203 ? -4.635 4.907 -16.768 1.00 98.62 203 PHE A N 1
ATOM 1408 C CA . PHE A 1 203 ? -5.761 5.696 -17.273 1.00 98.62 203 PHE A CA 1
ATOM 1409 C C . PHE A 1 203 ? -6.662 4.961 -18.266 1.00 98.62 203 PHE A C 1
ATOM 1411 O O . PHE A 1 203 ? -6.231 4.358 -19.255 1.00 98.62 203 PHE A O 1
ATOM 1418 N N . GLY A 1 204 ? -7.969 5.166 -18.101 1.00 98.25 204 GLY A N 1
ATOM 1419 C CA . GLY A 1 204 ? -8.981 4.770 -19.075 1.00 98.25 204 GLY A CA 1
ATOM 1420 C C . GLY A 1 204 ? -9.529 3.382 -18.791 1.00 98.25 204 GLY A C 1
ATOM 1421 O O . GLY A 1 204 ? -10.441 3.255 -18.004 1.00 98.25 204 GLY A O 1
ATOM 1422 N N . TYR A 1 205 ? -9.055 2.363 -19.487 1.00 98.75 205 TYR A N 1
ATOM 1423 C CA . TYR A 1 205 ? -9.343 0.938 -19.263 1.00 98.75 205 TYR A CA 1
ATOM 1424 C C . TYR A 1 205 ? -8.018 0.163 -19.181 1.00 98.75 205 TYR A C 1
ATOM 1426 O O . TYR A 1 205 ? -7.951 -0.990 -19.619 1.00 98.75 205 TYR A O 1
ATOM 1434 N N . ALA A 1 206 ? -6.958 0.856 -18.755 1.00 98.75 206 ALA A N 1
ATOM 1435 C CA . ALA A 1 206 ? -5.669 0.250 -18.494 1.00 98.75 206 ALA A CA 1
ATOM 1436 C C . ALA A 1 206 ? -5.816 -0.821 -17.412 1.00 98.75 206 ALA A C 1
ATOM 1438 O O . ALA A 1 206 ? -6.733 -0.742 -16.593 1.00 98.75 206 ALA A O 1
ATOM 1439 N N . ARG A 1 207 ? -4.962 -1.833 -17.460 1.00 98.81 207 ARG A N 1
ATOM 1440 C CA . ARG A 1 207 ? -4.895 -2.861 -16.430 1.00 98.81 207 ARG A CA 1
ATOM 1441 C C . ARG A 1 207 ? -3.450 -3.079 -16.072 1.00 98.81 207 ARG A C 1
ATOM 1443 O O . ARG A 1 207 ? -2.680 -3.222 -17.021 1.00 98.81 207 ARG A O 1
ATOM 1450 N N . GLY A 1 208 ? -3.140 -3.076 -14.794 1.00 98.50 208 GLY A N 1
ATOM 1451 C CA . GLY A 1 208 ? -1.880 -3.633 -14.366 1.00 98.50 208 GLY A CA 1
ATOM 1452 C C . GLY A 1 208 ? -1.988 -5.138 -14.126 1.00 98.50 208 GLY A C 1
ATOM 1453 O O . GLY A 1 208 ? -3.008 -5.759 -14.504 1.00 98.50 208 GLY A O 1
ATOM 1454 N N . GLY A 1 209 ? -0.914 -5.723 -13.629 1.00 98.44 209 GLY A N 1
ATOM 1455 C CA . GLY A 1 209 ? -0.735 -7.147 -13.425 1.00 98.44 209 GLY A CA 1
ATOM 1456 C C . GLY A 1 209 ? -0.541 -7.520 -11.965 1.00 98.44 209 GLY A C 1
ATOM 1457 O O . GLY A 1 209 ? -0.690 -6.720 -11.065 1.00 98.44 209 GLY A O 1
ATOM 1458 N N . SER A 1 210 ? -0.349 -8.815 -11.722 1.00 98.81 210 SER A N 1
ATOM 1459 C CA . SER A 1 210 ? -0.141 -9.356 -10.378 1.00 98.81 210 SER A CA 1
ATOM 1460 C C . SER A 1 210 ? 1.344 -9.555 -10.128 1.00 98.81 210 SER A C 1
ATOM 1462 O O . SER A 1 210 ? 1.910 -10.601 -10.477 1.00 98.81 210 SER A O 1
ATOM 1464 N N . ASP A 1 211 ? 1.953 -8.580 -9.484 1.00 98.81 211 ASP A N 1
ATOM 1465 C CA . ASP A 1 211 ? 3.384 -8.453 -9.330 1.00 98.81 211 ASP A CA 1
ATOM 1466 C C . ASP A 1 211 ? 3.892 -9.055 -8.026 1.00 98.81 211 ASP A C 1
ATOM 1468 O O . ASP A 1 211 ? 3.191 -9.277 -7.035 1.00 98.81 211 ASP A O 1
ATOM 1472 N N . SER A 1 212 ? 5.174 -9.398 -8.030 1.00 98.69 212 SER A N 1
ATOM 1473 C CA . SER A 1 212 ? 5.824 -10.057 -6.908 1.00 98.69 212 SER A CA 1
ATOM 1474 C C . SER A 1 212 ? 7.139 -9.382 -6.575 1.00 98.69 212 SER A C 1
ATOM 1476 O O . SER A 1 212 ? 8.140 -9.532 -7.279 1.00 98.69 212 SER A O 1
ATOM 1478 N N . PHE A 1 213 ? 7.201 -8.777 -5.397 1.00 98.25 213 PHE A N 1
ATOM 1479 C CA . PHE A 1 213 ? 8.420 -8.223 -4.836 1.00 98.25 213 PHE A CA 1
ATOM 1480 C C . PHE A 1 213 ? 8.937 -9.084 -3.684 1.00 98.25 213 PHE A C 1
ATOM 1482 O O . PHE A 1 213 ? 8.241 -9.350 -2.706 1.00 98.25 213 PHE A O 1
ATOM 1489 N N . THR A 1 214 ? 10.207 -9.484 -3.741 1.00 96.62 214 THR A N 1
ATOM 1490 C CA . THR A 1 214 ? 10.895 -10.109 -2.606 1.00 96.62 214 THR A CA 1
ATOM 1491 C C . THR A 1 214 ? 12.215 -9.413 -2.314 1.00 96.62 214 THR A C 1
ATOM 1493 O O . THR A 1 214 ? 13.103 -9.378 -3.166 1.00 96.62 214 THR A O 1
ATOM 1496 N N . ALA A 1 215 ? 12.399 -8.946 -1.077 1.00 92.44 215 ALA A N 1
ATOM 1497 C CA . ALA A 1 215 ? 13.669 -8.383 -0.627 1.00 92.44 215 ALA A CA 1
ATOM 1498 C C . ALA A 1 215 ? 14.152 -8.950 0.712 1.00 92.44 215 ALA A C 1
ATOM 1500 O O . ALA A 1 215 ? 13.391 -9.297 1.621 1.00 92.44 215 ALA A O 1
ATOM 1501 N N . SER A 1 216 ? 15.475 -9.040 0.829 1.00 90.62 216 SER A N 1
ATOM 1502 C CA . SER A 1 216 ? 16.163 -9.471 2.043 1.00 90.62 216 SER A CA 1
ATOM 1503 C C . SER A 1 216 ? 17.502 -8.758 2.191 1.00 90.62 216 SER A C 1
ATOM 1505 O O . SER A 1 216 ? 18.198 -8.534 1.200 1.00 90.62 216 SER A O 1
ATOM 1507 N N . GLY A 1 217 ? 17.898 -8.451 3.426 1.00 86.69 217 GLY A N 1
ATOM 1508 C CA . GLY A 1 217 ? 19.189 -7.817 3.691 1.00 86.69 217 GLY A CA 1
ATOM 1509 C C . GLY A 1 217 ? 19.248 -7.087 5.024 1.00 86.69 217 GLY A C 1
ATOM 1510 O O . GLY A 1 217 ? 18.569 -7.461 5.982 1.00 86.69 217 GLY A O 1
ATOM 1511 N N . SER A 1 218 ? 20.075 -6.050 5.097 1.00 85.94 218 SER A N 1
ATOM 1512 C CA . SER A 1 218 ? 20.192 -5.175 6.268 1.00 85.94 218 SER A CA 1
ATOM 1513 C C . SER A 1 218 ? 20.091 -3.713 5.853 1.00 85.94 218 SER A C 1
ATOM 1515 O O . SER A 1 218 ? 20.739 -3.368 4.878 1.00 85.94 218 SER A O 1
ATOM 1517 N N . GLU A 1 219 ? 19.368 -2.877 6.602 1.00 84.12 219 GLU A N 1
ATOM 1518 C CA . GLU A 1 219 ? 19.327 -1.408 6.468 1.00 84.12 219 GLU A CA 1
ATOM 1519 C C . GLU A 1 219 ? 18.985 -0.937 5.043 1.00 84.12 219 GLU A C 1
ATOM 1521 O O . GLU A 1 219 ? 19.848 -0.447 4.327 1.00 84.12 219 GLU A O 1
ATOM 1526 N N . TYR A 1 220 ? 17.739 -1.091 4.598 1.00 85.94 220 TYR A N 1
ATOM 1527 C CA . TYR A 1 220 ? 17.333 -0.697 3.242 1.00 85.94 220 TYR A CA 1
ATOM 1528 C C . TYR A 1 220 ? 15.947 -0.051 3.221 1.00 85.94 220 TYR A C 1
ATOM 1530 O O . TYR A 1 220 ? 15.144 -0.273 4.118 1.00 85.94 220 TYR A O 1
ATOM 1538 N N . ASN A 1 221 ? 15.669 0.777 2.219 1.00 89.25 221 ASN A N 1
ATOM 1539 C CA . ASN A 1 221 ? 14.388 1.460 2.059 1.00 89.25 221 ASN A CA 1
ATOM 1540 C C . ASN A 1 221 ? 13.686 0.932 0.813 1.00 89.25 221 ASN A C 1
ATOM 1542 O O . ASN A 1 221 ? 14.310 0.845 -0.243 1.00 89.25 221 ASN A O 1
ATOM 1546 N N . ASN A 1 222 ? 12.401 0.633 0.920 1.00 93.31 222 ASN A N 1
ATOM 1547 C CA . ASN A 1 222 ? 11.583 0.159 -0.182 1.00 93.31 222 ASN A CA 1
ATOM 1548 C C . ASN A 1 222 ? 10.417 1.123 -0.389 1.00 93.31 222 ASN A C 1
ATOM 1550 O O . ASN A 1 222 ? 9.704 1.440 0.562 1.00 93.31 222 ASN A O 1
ATOM 1554 N N . HIS A 1 223 ? 10.254 1.577 -1.625 1.00 96.00 223 HIS A N 1
ATOM 1555 C CA . HIS A 1 223 ? 9.063 2.241 -2.137 1.00 96.00 223 HIS A CA 1
ATOM 1556 C C . HIS A 1 223 ? 8.468 1.308 -3.184 1.00 96.00 223 HIS A C 1
ATOM 1558 O O . HIS A 1 223 ? 9.050 1.146 -4.257 1.00 96.00 223 HIS A O 1
ATOM 1564 N N . LEU A 1 224 ? 7.390 0.633 -2.815 1.00 98.19 224 LEU A N 1
ATOM 1565 C CA . LEU A 1 224 ? 6.778 -0.438 -3.583 1.00 98.19 224 LEU A CA 1
ATOM 1566 C C . LEU A 1 224 ? 5.395 0.025 -4.012 1.00 98.19 224 LEU A C 1
ATOM 1568 O O . LEU A 1 224 ? 4.620 0.461 -3.167 1.00 98.19 224 LEU A O 1
ATOM 1572 N N . TYR A 1 225 ? 5.141 -0.055 -5.305 1.00 98.62 225 TYR A N 1
ATOM 1573 C CA . TYR A 1 225 ? 3.866 0.200 -5.950 1.00 98.62 225 TYR A CA 1
ATOM 1574 C C . TYR A 1 225 ? 3.580 -1.065 -6.753 1.00 98.62 225 TYR A C 1
ATOM 1576 O O . TYR A 1 225 ? 4.467 -1.450 -7.522 1.00 98.62 225 TYR A O 1
ATOM 1584 N N . GLY A 1 226 ? 2.446 -1.729 -6.541 1.00 98.44 226 GLY A N 1
ATOM 1585 C CA . GLY A 1 226 ? 2.058 -2.869 -7.371 1.00 98.44 226 GLY A CA 1
ATOM 1586 C C . GLY A 1 226 ? 1.818 -2.390 -8.783 1.00 98.44 226 GLY A C 1
ATOM 1587 O O . GLY A 1 226 ? 2.748 -2.431 -9.562 1.00 98.44 226 GLY A O 1
ATOM 1588 N N . ASP A 1 227 ? 0.719 -1.721 -9.108 1.00 98.75 227 ASP A N 1
ATOM 1589 C CA . ASP A 1 227 ? 0.534 -1.330 -10.514 1.00 98.75 227 ASP A CA 1
ATOM 1590 C C . ASP A 1 227 ? 1.101 0.045 -10.894 1.00 98.75 227 ASP A C 1
ATOM 1592 O O . ASP A 1 227 ? 1.630 0.244 -11.991 1.00 98.75 227 ASP A O 1
ATOM 1596 N N . ALA A 1 228 ? 0.917 1.068 -10.053 1.00 98.62 228 ALA A N 1
ATOM 1597 C CA . ALA A 1 228 ? 1.081 2.463 -10.462 1.00 98.62 228 ALA A CA 1
ATOM 1598 C C . ALA A 1 228 ? 1.818 3.326 -9.435 1.00 98.62 228 ALA A C 1
ATOM 1600 O O . ALA A 1 228 ? 1.384 3.506 -8.304 1.00 98.62 228 ALA A O 1
ATOM 1601 N N . GLY A 1 229 ? 2.865 4.031 -9.863 1.00 98.62 229 GLY A N 1
ATOM 1602 C CA . GLY A 1 229 ? 3.538 5.046 -9.042 1.00 98.62 229 GLY A CA 1
ATOM 1603 C C . GLY A 1 229 ? 2.701 6.302 -8.755 1.00 98.62 229 GLY A C 1
ATOM 1604 O O . GLY A 1 229 ? 3.056 7.108 -7.893 1.00 98.62 229 GLY A O 1
ATOM 1605 N N . GLY A 1 230 ? 1.617 6.518 -9.500 1.00 98.56 230 GLY A N 1
ATOM 1606 C CA . GLY A 1 230 ? 0.761 7.700 -9.441 1.00 98.56 230 GLY A CA 1
ATOM 1607 C C . GLY A 1 230 ? -0.728 7.362 -9.380 1.00 98.56 230 GLY A C 1
ATOM 1608 O O . GLY A 1 230 ? -1.142 6.404 -8.743 1.00 98.56 230 GLY A O 1
ATOM 1609 N N . ASP A 1 231 ? -1.557 8.197 -10.011 1.00 98.81 231 ASP A N 1
ATOM 1610 C CA . ASP A 1 231 ? -3.017 8.043 -9.954 1.00 98.81 231 ASP A CA 1
ATOM 1611 C C . ASP A 1 231 ? -3.535 6.858 -10.797 1.00 98.81 231 ASP A C 1
ATOM 1613 O O . ASP A 1 231 ? -3.023 6.588 -11.889 1.00 98.81 231 ASP A O 1
ATOM 1617 N N . MET A 1 232 ? -4.653 6.266 -10.371 1.00 98.81 232 MET A N 1
ATOM 1618 C CA . MET A 1 232 ? -5.494 5.389 -11.193 1.00 98.81 232 MET A CA 1
ATOM 1619 C C . MET A 1 232 ? -6.839 6.068 -11.468 1.00 98.81 232 MET A C 1
ATOM 1621 O O . MET A 1 232 ? -7.540 6.525 -10.560 1.00 98.81 232 MET A O 1
ATOM 1625 N N . ALA A 1 233 ? -7.244 6.154 -12.739 1.00 98.56 233 ALA A N 1
ATOM 1626 C CA . ALA A 1 233 ? -8.503 6.815 -13.082 1.00 98.56 233 ALA A CA 1
ATOM 1627 C C . ALA A 1 233 ? -9.248 6.219 -14.282 1.00 98.56 233 ALA A C 1
ATOM 1629 O O . ALA A 1 233 ? -8.683 5.700 -15.251 1.00 98.56 233 ALA A O 1
ATOM 1630 N N . GLY A 1 234 ? -10.569 6.402 -14.262 1.00 98.38 234 GLY A N 1
ATOM 1631 C CA . GLY A 1 234 ? -11.481 5.917 -15.294 1.00 98.38 234 GLY A CA 1
ATOM 1632 C C . GLY A 1 234 ? -12.050 4.557 -14.912 1.00 98.38 234 GLY A C 1
ATOM 1633 O O . GLY A 1 234 ? -12.765 4.460 -13.936 1.00 98.38 234 GLY A O 1
ATOM 1634 N N . HIS A 1 235 ? -11.767 3.539 -15.708 1.00 98.69 235 HIS A N 1
ATOM 1635 C CA . HIS A 1 235 ? -12.024 2.117 -15.467 1.00 98.69 235 HIS A CA 1
ATOM 1636 C C . HIS A 1 235 ? -10.696 1.345 -15.439 1.00 98.69 235 HIS A C 1
ATOM 1638 O O . HIS A 1 235 ? -10.619 0.232 -15.970 1.00 98.69 235 HIS A O 1
ATOM 1644 N N . ALA A 1 236 ? -9.639 1.995 -14.945 1.00 98.75 236 ALA A N 1
ATOM 1645 C CA . ALA A 1 236 ? -8.385 1.321 -14.656 1.00 98.75 236 ALA A CA 1
ATOM 1646 C C . ALA A 1 236 ? -8.637 0.192 -13.648 1.00 98.75 236 ALA A C 1
ATOM 1648 O O . ALA A 1 236 ? -9.537 0.316 -12.820 1.00 98.75 236 ALA A O 1
ATOM 1649 N N . ALA A 1 237 ? -7.898 -0.900 -13.761 1.00 98.81 237 ALA A N 1
ATOM 1650 C CA . ALA A 1 237 ? -7.903 -1.951 -12.756 1.00 98.81 237 ALA A CA 1
ATOM 1651 C C . ALA A 1 237 ? -6.459 -2.257 -12.395 1.00 98.81 237 ALA A C 1
ATOM 1653 O O . ALA A 1 237 ? -5.667 -2.408 -13.327 1.00 98.81 237 ALA A O 1
ATOM 1654 N N . GLY A 1 238 ? -6.153 -2.300 -11.112 1.00 98.44 238 GLY A N 1
ATOM 1655 C CA . GLY A 1 238 ? -4.905 -2.880 -10.667 1.00 98.44 238 GLY A CA 1
ATOM 1656 C C . GLY A 1 238 ? -5.000 -4.399 -10.557 1.00 98.44 238 GLY A C 1
ATOM 1657 O O . GLY A 1 238 ? -6.012 -5.000 -10.981 1.00 98.44 238 GLY A O 1
ATOM 1658 N N . GLY A 1 239 ? -3.924 -5.014 -10.105 1.00 98.44 239 GLY A N 1
ATOM 1659 C CA . GLY A 1 239 ? -3.775 -6.445 -9.954 1.00 98.44 239 GLY A CA 1
ATOM 1660 C C . GLY A 1 239 ? -3.640 -6.857 -8.500 1.00 98.44 239 GLY A C 1
ATOM 1661 O O . GLY A 1 239 ? -3.888 -6.097 -7.590 1.00 98.44 239 GLY A O 1
ATOM 1662 N N . ASN A 1 240 ? -3.378 -8.145 -8.293 1.00 98.81 240 ASN A N 1
ATOM 1663 C CA . ASN A 1 240 ? -3.204 -8.686 -6.947 1.00 98.81 240 ASN A CA 1
ATOM 1664 C C . ASN A 1 240 ? -1.718 -8.919 -6.695 1.00 98.81 240 ASN A C 1
ATOM 1666 O O . ASN A 1 240 ? -1.166 -9.903 -7.211 1.00 98.81 240 ASN A O 1
ATOM 1670 N N . ASP A 1 241 ? -1.117 -8.074 -5.882 1.00 98.81 241 ASP A N 1
ATOM 1671 C CA . ASP A 1 241 ? 0.313 -7.956 -5.687 1.00 98.81 241 ASP A CA 1
ATOM 1672 C C . ASP A 1 241 ? 0.799 -8.634 -4.413 1.00 98.81 241 ASP A C 1
ATOM 1674 O O . ASP A 1 241 ? 0.110 -8.779 -3.398 1.00 98.81 241 ASP A O 1
ATOM 1678 N N . SER A 1 242 ? 2.041 -9.110 -4.458 1.00 98.69 242 SER A N 1
ATOM 1679 C CA . SER A 1 242 ? 2.664 -9.801 -3.338 1.00 98.69 242 SER A CA 1
ATOM 1680 C C . SER A 1 242 ? 4.008 -9.197 -2.977 1.00 98.69 242 SER A C 1
ATOM 1682 O O . SER A 1 242 ? 4.998 -9.317 -3.700 1.00 98.69 242 SER A O 1
ATOM 1684 N N . PHE A 1 243 ? 4.076 -8.631 -1.777 1.00 98.31 243 PHE A N 1
ATOM 1685 C CA . PHE A 1 243 ? 5.284 -8.044 -1.220 1.00 98.31 243 PHE A CA 1
ATOM 1686 C C . PHE A 1 243 ? 5.799 -8.919 -0.076 1.00 98.31 243 PHE A C 1
ATOM 1688 O O . PHE A 1 243 ? 5.092 -9.209 0.889 1.00 98.31 243 PHE A O 1
ATOM 1695 N N . ALA A 1 244 ? 7.057 -9.343 -0.149 1.00 96.56 244 ALA A N 1
ATOM 1696 C CA . ALA A 1 244 ? 7.706 -10.136 0.890 1.00 96.56 244 ALA A CA 1
ATOM 1697 C C . ALA A 1 244 ? 9.039 -9.507 1.300 1.00 96.56 244 ALA A C 1
ATOM 1699 O O . ALA A 1 244 ? 10.000 -9.458 0.528 1.00 96.56 244 ALA A O 1
ATOM 1700 N N . VAL A 1 245 ? 9.121 -9.057 2.552 1.00 93.38 245 VAL A N 1
ATOM 1701 C CA . VAL A 1 245 ? 10.298 -8.366 3.089 1.00 93.38 245 VAL A CA 1
ATOM 1702 C C . VAL A 1 245 ? 10.836 -9.092 4.321 1.00 93.38 245 VAL A C 1
ATOM 1704 O O . VAL A 1 245 ? 10.100 -9.586 5.180 1.00 93.38 245 VAL A O 1
ATOM 1707 N N . SER A 1 246 ? 12.164 -9.197 4.400 1.00 91.44 246 SER A N 1
ATOM 1708 C CA . SER A 1 246 ? 12.859 -9.888 5.489 1.00 91.44 246 SER A CA 1
ATOM 1709 C C . SER A 1 246 ? 14.234 -9.289 5.797 1.00 91.44 246 SER A C 1
ATOM 1711 O O . SER A 1 246 ? 14.783 -8.480 5.050 1.00 91.44 246 SER A O 1
ATOM 1713 N N . GLY A 1 247 ? 14.849 -9.707 6.900 1.00 88.12 247 GLY A N 1
ATOM 1714 C CA . GLY A 1 247 ? 16.176 -9.229 7.294 1.00 88.12 247 GLY A CA 1
ATOM 1715 C C . GLY A 1 247 ? 16.107 -8.167 8.383 1.00 88.12 247 GLY A C 1
ATOM 1716 O O . GLY A 1 247 ? 15.210 -8.219 9.211 1.00 88.12 247 GLY A O 1
ATOM 1717 N N . ILE A 1 248 ? 17.076 -7.257 8.447 1.00 86.12 248 ILE A N 1
ATOM 1718 C CA . ILE A 1 248 ? 17.251 -6.353 9.594 1.00 86.12 248 ILE A CA 1
ATOM 1719 C C . ILE A 1 248 ? 17.088 -4.911 9.138 1.00 86.12 248 ILE A C 1
ATOM 1721 O O . ILE A 1 248 ? 17.758 -4.474 8.214 1.00 86.12 248 ILE A O 1
ATOM 1725 N N . ASN A 1 249 ? 16.269 -4.130 9.822 1.00 84.69 249 ASN A N 1
ATOM 1726 C CA . ASN A 1 249 ? 16.173 -2.695 9.566 1.00 84.69 249 ASN A CA 1
ATOM 1727 C C . ASN A 1 249 ? 15.696 -2.196 8.179 1.00 84.69 249 ASN A C 1
ATOM 1729 O O . ASN A 1 249 ? 16.193 -1.152 7.761 1.00 84.69 249 ASN A O 1
ATOM 1733 N N . PRO A 1 250 ? 14.720 -2.835 7.489 1.00 86.94 250 PRO A N 1
ATOM 1734 C CA . PRO A 1 250 ? 14.069 -2.213 6.335 1.00 86.94 250 PRO A CA 1
ATOM 1735 C C . PRO A 1 250 ? 13.029 -1.142 6.693 1.00 86.94 250 PRO A C 1
ATOM 1737 O O . PRO A 1 250 ? 12.218 -1.367 7.586 1.00 86.94 250 PRO A O 1
ATOM 1740 N N . PHE A 1 251 ? 12.986 -0.035 5.952 1.00 89.44 251 PHE A N 1
ATOM 1741 C CA . PHE A 1 251 ? 11.828 0.867 5.911 1.00 89.44 251 PHE A CA 1
ATOM 1742 C C . PHE A 1 251 ? 10.996 0.556 4.674 1.00 89.44 251 PHE A C 1
ATOM 1744 O O . PHE A 1 251 ? 11.535 0.558 3.569 1.00 89.44 251 PHE A O 1
ATOM 1751 N N . ASN A 1 252 ? 9.705 0.299 4.850 1.00 93.06 252 ASN A N 1
ATOM 1752 C CA . ASN A 1 252 ? 8.819 -0.099 3.763 1.00 93.06 252 ASN A CA 1
ATOM 1753 C C . ASN A 1 252 ? 7.686 0.913 3.614 1.00 93.06 252 ASN A C 1
ATOM 1755 O O . ASN A 1 252 ? 6.956 1.173 4.568 1.00 93.06 252 ASN A O 1
ATOM 1759 N N . PHE A 1 253 ? 7.555 1.458 2.411 1.00 96.00 253 PHE A N 1
ATOM 1760 C CA . PHE A 1 253 ? 6.377 2.167 1.935 1.00 96.00 253 PHE A CA 1
ATOM 1761 C C . PHE A 1 253 ? 5.793 1.307 0.828 1.00 96.00 253 PHE A C 1
ATOM 1763 O O . PHE A 1 253 ? 6.438 1.140 -0.208 1.00 96.00 253 PHE A O 1
ATOM 1770 N N . VAL A 1 254 ? 4.644 0.706 1.095 1.00 98.25 254 VAL A N 1
ATOM 1771 C CA . VAL A 1 254 ? 3.975 -0.225 0.193 1.00 98.25 254 VAL A CA 1
ATOM 1772 C C . VAL A 1 254 ? 2.623 0.370 -0.164 1.00 98.25 254 VAL A C 1
ATOM 1774 O O . VAL A 1 254 ? 1.878 0.787 0.722 1.00 98.25 254 VAL A O 1
ATOM 1777 N N . PHE A 1 255 ? 2.361 0.438 -1.456 1.00 98.56 255 PHE A N 1
ATOM 1778 C CA . PHE A 1 255 ? 1.088 0.786 -2.059 1.00 98.56 255 PHE A CA 1
ATOM 1779 C C . PHE A 1 255 ? 0.747 -0.414 -2.926 1.00 98.56 255 PHE A C 1
ATOM 1781 O O . PHE A 1 255 ? 1.559 -0.753 -3.790 1.00 98.56 255 PHE A O 1
ATOM 1788 N N . GLY A 1 256 ? -0.339 -1.102 -2.611 1.00 98.31 256 GLY A N 1
ATOM 1789 C CA . GLY A 1 256 ? -0.759 -2.293 -3.330 1.00 98.31 256 GLY A CA 1
ATOM 1790 C C . GLY A 1 256 ? -1.028 -1.960 -4.788 1.00 98.31 256 GLY A C 1
ATOM 1791 O O . GLY A 1 256 ? -0.173 -2.307 -5.576 1.00 98.31 256 GLY A O 1
ATOM 1792 N N . ASP A 1 257 ? -1.976 -1.090 -5.146 1.00 98.69 257 ASP A N 1
ATOM 1793 C CA . ASP A 1 257 ? -2.105 -0.681 -6.558 1.00 98.69 257 ASP A CA 1
ATOM 1794 C C . ASP A 1 257 ? -1.425 0.666 -6.883 1.00 98.69 257 ASP A C 1
ATOM 1796 O O . ASP A 1 257 ? -0.428 0.765 -7.603 1.00 98.69 257 ASP A O 1
ATOM 1800 N N . GLY A 1 258 ? -1.993 1.771 -6.394 1.00 97.56 258 GLY A N 1
ATOM 1801 C CA . GLY A 1 258 ? -1.705 3.130 -6.840 1.00 97.56 258 GLY A CA 1
ATOM 1802 C C . GLY A 1 258 ? -1.058 4.001 -5.769 1.00 97.56 258 GLY A C 1
ATOM 1803 O O . GLY A 1 258 ? -1.678 4.378 -4.782 1.00 97.56 258 GLY A O 1
ATOM 1804 N N . GLY A 1 259 ? 0.157 4.492 -6.016 1.00 98.25 259 GLY A N 1
ATOM 1805 C CA . GLY A 1 259 ? 0.848 5.441 -5.131 1.00 98.25 259 GLY A CA 1
ATOM 1806 C C . GLY A 1 259 ? 0.179 6.820 -5.007 1.00 98.25 259 GLY A C 1
ATOM 1807 O O . GLY A 1 259 ? 0.547 7.617 -4.140 1.00 98.25 259 GLY A O 1
ATOM 1808 N N . GLY A 1 260 ? -0.772 7.134 -5.891 1.00 98.56 260 GLY A N 1
ATOM 1809 C CA . GLY A 1 260 ? -1.541 8.378 -5.917 1.00 98.56 260 GLY A CA 1
ATOM 1810 C C . GLY A 1 260 ? -3.008 8.199 -5.522 1.00 98.56 260 GLY A C 1
ATOM 1811 O O . GLY A 1 260 ? -3.351 7.457 -4.612 1.00 98.56 260 GLY A O 1
ATOM 1812 N N . ASN A 1 261 ? -3.894 8.945 -6.182 1.00 98.88 261 ASN A N 1
ATOM 1813 C CA . ASN A 1 261 ? -5.335 8.858 -5.947 1.00 98.88 261 ASN A CA 1
ATOM 1814 C C . ASN A 1 261 ? -5.981 7.819 -6.866 1.00 98.88 261 ASN A C 1
ATOM 1816 O O . ASN A 1 261 ? -5.630 7.720 -8.046 1.00 98.88 261 ASN A O 1
ATOM 1820 N N . MET A 1 262 ? -7.042 7.181 -6.382 1.00 98.81 262 MET A N 1
ATOM 1821 C CA . MET A 1 262 ? -7.946 6.377 -7.201 1.00 98.81 262 MET A CA 1
ATOM 1822 C C . MET A 1 262 ? -9.267 7.108 -7.417 1.00 98.81 262 MET A C 1
ATOM 1824 O O . MET A 1 262 ? -9.857 7.697 -6.507 1.00 98.81 262 MET A O 1
ATOM 1828 N N . SER A 1 263 ? -9.749 7.123 -8.659 1.00 98.75 263 SER A N 1
ATOM 1829 C CA . SER A 1 263 ? -10.939 7.908 -8.990 1.00 98.75 263 SER A CA 1
ATOM 1830 C C . SER A 1 263 ? -11.817 7.320 -10.090 1.00 98.75 263 SER A C 1
ATOM 1832 O O . SER A 1 263 ? -11.418 6.486 -10.909 1.00 98.75 263 SER A O 1
ATOM 1834 N N . ALA A 1 264 ? -13.037 7.853 -10.154 1.00 98.56 264 ALA A N 1
ATOM 1835 C CA . ALA A 1 264 ? -14.077 7.515 -11.117 1.00 98.56 264 ALA A CA 1
ATOM 1836 C C . ALA A 1 264 ? -14.642 6.101 -10.947 1.00 98.56 264 ALA A C 1
ATOM 1838 O O . ALA A 1 264 ? -15.644 5.941 -10.277 1.00 98.56 264 ALA A O 1
ATOM 1839 N N . SER A 1 265 ? -14.115 5.089 -11.611 1.00 98.69 265 SER A N 1
ATOM 1840 C CA . SER A 1 265 ? -14.551 3.690 -11.484 1.00 98.69 265 SER A CA 1
ATOM 1841 C C . SER A 1 265 ? -13.340 2.768 -11.572 1.00 98.69 265 SER A C 1
ATOM 1843 O O . SER A 1 265 ? -13.446 1.672 -12.129 1.00 98.69 265 SER A O 1
ATOM 1845 N N . ALA A 1 266 ? -12.187 3.278 -11.124 1.00 98.75 266 ALA A N 1
ATOM 1846 C CA . ALA A 1 266 ? -10.996 2.479 -10.939 1.00 98.75 266 ALA A CA 1
ATOM 1847 C C . ALA A 1 266 ? -11.273 1.400 -9.885 1.00 98.75 266 ALA A C 1
ATOM 1849 O O . ALA A 1 266 ? -12.081 1.622 -8.983 1.00 98.75 266 ALA A O 1
ATOM 1850 N N . ALA A 1 267 ? -10.654 0.244 -10.048 1.00 98.81 267 ALA A N 1
ATOM 1851 C CA . ALA A 1 267 ? -10.689 -0.829 -9.069 1.00 98.81 267 ALA A CA 1
ATOM 1852 C C . ALA A 1 267 ? -9.251 -1.181 -8.716 1.00 98.81 267 ALA A C 1
ATOM 1854 O O . ALA A 1 267 ? -8.445 -1.291 -9.643 1.00 98.81 267 ALA A O 1
ATOM 1855 N N . GLY A 1 268 ? -8.963 -1.309 -7.435 1.00 98.50 268 GLY A N 1
ATOM 1856 C CA . GLY A 1 268 ? -7.749 -1.962 -6.995 1.00 98.50 268 GLY A CA 1
ATOM 1857 C C . GLY A 1 268 ? -7.925 -3.475 -6.950 1.00 98.50 268 GLY A C 1
ATOM 1858 O O . GLY A 1 268 ? -8.989 -3.997 -7.348 1.00 98.50 268 GLY A O 1
ATOM 1859 N N . GLY A 1 269 ? -6.869 -4.172 -6.575 1.00 98.56 269 GLY A N 1
ATOM 1860 C CA . GLY A 1 269 ? -6.842 -5.611 -6.400 1.00 98.56 269 GLY A CA 1
ATOM 1861 C C . GLY A 1 269 ? -6.575 -6.010 -4.959 1.00 98.56 269 GLY A C 1
ATOM 1862 O O . GLY A 1 269 ? -6.637 -5.213 -4.046 1.00 98.56 269 GLY A O 1
ATOM 1863 N N . ASN A 1 270 ? -6.426 -7.315 -4.748 1.00 98.81 270 ASN A N 1
ATOM 1864 C CA . ASN A 1 270 ? -6.278 -7.864 -3.402 1.00 98.81 270 ASN A CA 1
ATOM 1865 C C . ASN A 1 270 ? -4.806 -8.173 -3.142 1.00 98.81 270 ASN A C 1
ATOM 1867 O O . ASN A 1 270 ? -4.301 -9.212 -3.603 1.00 98.81 270 ASN A O 1
ATOM 1871 N N . ASP A 1 271 ? -4.168 -7.330 -2.351 1.00 98.88 271 ASP A N 1
ATOM 1872 C CA . ASP A 1 271 ? -2.733 -7.286 -2.172 1.00 98.88 271 ASP A CA 1
ATOM 1873 C C . ASP A 1 271 ? -2.300 -7.910 -0.859 1.00 98.88 271 ASP A C 1
ATOM 1875 O O . ASP A 1 271 ? -3.028 -8.046 0.127 1.00 98.88 271 ASP A O 1
ATOM 1879 N N . THR A 1 272 ? -1.069 -8.406 -0.843 1.00 98.81 272 THR A N 1
ATOM 1880 C CA . THR A 1 272 ? -0.529 -9.078 0.333 1.00 98.81 272 THR A CA 1
ATOM 1881 C C . THR A 1 272 ? 0.867 -8.596 0.651 1.00 98.81 272 THR A C 1
ATOM 1883 O O . THR A 1 272 ? 1.826 -8.897 -0.063 1.00 98.81 272 THR A O 1
ATOM 1886 N N . PHE A 1 273 ? 1.017 -7.984 1.822 1.00 97.88 273 PHE A N 1
ATOM 1887 C CA . PHE A 1 273 ? 2.311 -7.665 2.398 1.00 97.88 273 PHE A CA 1
ATOM 1888 C C . PHE A 1 273 ? 2.687 -8.650 3.512 1.00 97.88 273 PHE A C 1
ATOM 1890 O O . PHE A 1 273 ? 1.982 -8.828 4.501 1.00 97.88 273 PHE A O 1
ATOM 1897 N N . ASN A 1 274 ? 3.841 -9.300 3.371 1.00 96.19 274 ASN A N 1
ATOM 1898 C CA . ASN A 1 274 ? 4.435 -10.173 4.377 1.00 96.19 274 ASN A CA 1
ATOM 1899 C C . ASN A 1 274 ? 5.745 -9.562 4.903 1.00 96.19 274 ASN A C 1
ATOM 1901 O O . ASN A 1 274 ? 6.775 -9.596 4.221 1.00 96.19 274 ASN A O 1
ATOM 1905 N N . ASP A 1 275 ? 5.733 -9.066 6.143 1.00 92.62 275 ASP A N 1
ATOM 1906 C CA . ASP A 1 275 ? 6.918 -8.536 6.829 1.00 92.62 275 ASP A CA 1
ATOM 1907 C C . ASP A 1 275 ? 7.412 -9.494 7.919 1.00 92.62 275 ASP A C 1
ATOM 1909 O O . ASP A 1 275 ? 6.807 -9.665 8.984 1.00 92.62 275 ASP A O 1
ATOM 1913 N N . SER A 1 276 ? 8.583 -10.073 7.669 1.00 90.56 276 SER A N 1
ATOM 1914 C CA . SER A 1 276 ? 9.307 -10.929 8.613 1.00 90.56 276 SER A CA 1
ATOM 1915 C C . SER A 1 276 ? 10.600 -10.290 9.131 1.00 90.56 276 SER A C 1
ATOM 1917 O O . SER A 1 276 ? 11.486 -10.988 9.631 1.00 90.56 276 SER A O 1
ATOM 1919 N N . SER A 1 277 ? 10.744 -8.969 8.988 1.00 86.44 277 SER A N 1
ATOM 1920 C CA . SER A 1 277 ? 11.972 -8.258 9.330 1.00 86.44 277 SER A CA 1
ATOM 1921 C C . SER A 1 277 ? 12.161 -8.032 10.835 1.00 86.44 277 SER A C 1
ATOM 1923 O O . SER A 1 277 ? 11.238 -7.736 11.588 1.00 86.44 277 SER A O 1
ATOM 1925 N N . ASP A 1 278 ? 13.403 -8.151 11.293 1.00 80.31 278 ASP A N 1
ATOM 1926 C CA . ASP A 1 278 ? 13.803 -7.785 12.646 1.00 80.31 278 ASP A CA 1
ATOM 1927 C C . ASP A 1 278 ? 14.065 -6.271 12.710 1.00 80.31 278 ASP A C 1
ATOM 1929 O O . ASP A 1 278 ? 14.698 -5.676 11.823 1.00 80.31 278 ASP A O 1
ATOM 1933 N N . ALA A 1 279 ? 13.547 -5.619 13.745 1.00 67.12 279 ALA A N 1
ATOM 1934 C CA . ALA A 1 279 ? 13.588 -4.177 13.915 1.00 67.12 279 ALA A CA 1
ATOM 1935 C C . ALA A 1 279 ? 14.192 -3.775 15.250 1.00 67.12 279 ALA A C 1
ATOM 1937 O O . ALA A 1 279 ? 13.675 -4.102 16.311 1.00 67.12 279 ALA A O 1
ATOM 1938 N N . THR A 1 280 ? 15.266 -2.987 15.191 1.00 67.50 280 THR A N 1
ATOM 1939 C CA . THR A 1 280 ? 15.842 -2.341 16.376 1.00 67.50 280 THR A CA 1
ATOM 1940 C C . THR A 1 280 ? 15.394 -0.882 16.537 1.00 67.50 280 THR A C 1
ATOM 1942 O O . THR A 1 280 ? 15.929 -0.187 17.398 1.00 67.50 280 THR A O 1
ATOM 1945 N N . LEU A 1 281 ? 14.502 -0.389 15.667 1.00 64.69 281 LEU A N 1
ATOM 1946 C CA . LEU A 1 281 ? 14.030 1.000 15.590 1.00 64.69 281 LEU A CA 1
ATOM 1947 C C . LEU A 1 281 ? 12.494 1.029 15.515 1.00 64.69 281 LEU A C 1
ATOM 1949 O O . LEU A 1 281 ? 11.923 0.159 14.856 1.00 64.69 281 LEU A O 1
ATOM 1953 N N . ALA A 1 282 ? 11.883 2.048 16.130 1.00 62.81 282 ALA A N 1
ATOM 1954 C CA . ALA A 1 282 ? 10.437 2.287 16.123 1.00 62.81 282 ALA A CA 1
ATOM 1955 C C . ALA A 1 282 ? 9.941 2.817 14.763 1.00 62.81 282 ALA A C 1
ATOM 1957 O O . AL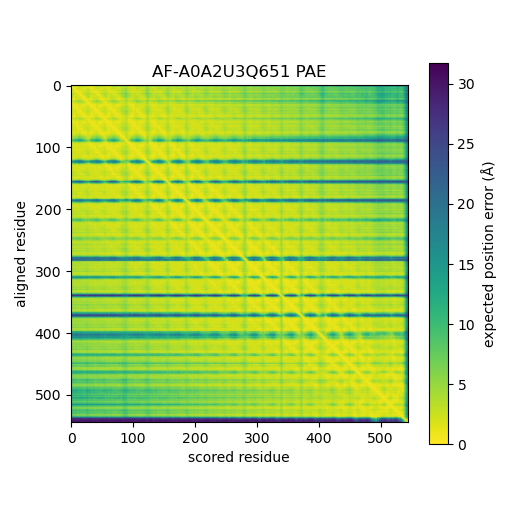A A 1 282 ? 10.658 3.587 14.125 1.00 62.81 282 ALA A O 1
ATOM 1958 N N . ASP A 1 283 ? 8.732 2.391 14.375 1.00 62.31 283 ASP A N 1
ATOM 1959 C CA . ASP A 1 283 ? 7.952 2.699 13.158 1.00 62.31 283 ASP A CA 1
ATOM 1960 C C . ASP A 1 283 ? 8.656 2.481 11.809 1.00 62.31 283 ASP A C 1
ATOM 1962 O O . ASP A 1 283 ? 9.607 3.172 11.436 1.00 62.31 283 ASP A O 1
ATOM 1966 N N . ARG A 1 284 ? 8.187 1.483 11.053 1.00 76.88 284 ARG A N 1
ATOM 1967 C CA . ARG A 1 284 ? 8.973 0.880 9.963 1.00 76.88 284 ARG A CA 1
ATOM 1968 C C . ARG A 1 284 ? 8.218 0.618 8.674 1.00 76.88 284 ARG A C 1
ATOM 1970 O O . ARG A 1 284 ? 8.846 0.602 7.617 1.00 76.88 284 ARG A O 1
ATOM 1977 N N . ASN A 1 285 ? 6.913 0.406 8.766 1.00 89.38 285 ASN A N 1
ATOM 1978 C CA . ASN A 1 285 ? 6.097 0.023 7.629 1.00 89.38 285 ASN A CA 1
ATOM 1979 C C . ASN A 1 285 ? 4.911 0.965 7.501 1.00 89.38 285 ASN A C 1
ATOM 1981 O O . ASN A 1 285 ? 4.212 1.205 8.484 1.00 89.38 285 ASN A O 1
ATOM 1985 N N . VAL A 1 286 ? 4.684 1.436 6.286 1.00 94.75 286 VAL A N 1
ATOM 1986 C CA . VAL A 1 286 ? 3.414 2.000 5.851 1.00 94.75 286 VAL A CA 1
ATOM 1987 C C . VAL A 1 286 ? 2.919 1.105 4.729 1.00 94.75 286 VAL A C 1
ATOM 1989 O O . VAL A 1 286 ? 3.654 0.902 3.762 1.00 94.75 286 VAL A O 1
ATOM 1992 N N . PHE A 1 287 ? 1.718 0.563 4.882 1.00 97.81 287 PHE A N 1
ATOM 1993 C CA . PHE A 1 287 ? 1.014 -0.144 3.822 1.00 97.81 287 PHE A CA 1
ATOM 1994 C C . PHE A 1 287 ? -0.335 0.533 3.608 1.00 97.81 287 PHE A C 1
ATOM 1996 O O . PHE A 1 287 ? -1.069 0.732 4.575 1.00 97.81 287 PHE A O 1
ATOM 2003 N N . ALA A 1 288 ? -0.582 0.947 2.372 1.00 98.62 288 ALA A N 1
ATOM 2004 C CA . ALA A 1 288 ? -1.912 1.210 1.852 1.00 98.62 288 ALA A CA 1
ATOM 2005 C C . ALA A 1 288 ? -2.197 0.097 0.848 1.00 98.62 288 ALA A C 1
ATOM 2007 O O . ALA A 1 288 ? -1.333 -0.130 -0.003 1.00 98.62 288 ALA A O 1
ATOM 2008 N N . GLY A 1 289 ? -3.324 -0.587 0.979 1.00 98.50 289 GLY A N 1
ATOM 2009 C CA . GLY A 1 289 ? -3.773 -1.589 0.023 1.00 98.50 289 GLY A CA 1
ATOM 2010 C C . GLY A 1 289 ? -3.946 -0.967 -1.347 1.00 98.50 289 GLY A C 1
ATOM 2011 O O . GLY A 1 289 ? -3.027 -1.062 -2.135 1.00 98.50 289 GLY A O 1
ATOM 2012 N N . ASP A 1 290 ? -4.956 -0.147 -1.616 1.00 98.75 290 ASP A N 1
ATOM 2013 C CA . ASP A 1 290 ? -5.105 0.321 -3.005 1.00 98.75 290 ASP A CA 1
ATOM 2014 C C . ASP A 1 290 ? -4.491 1.700 -3.302 1.00 98.75 290 ASP A C 1
ATOM 2016 O O . ASP A 1 290 ? -3.772 1.901 -4.283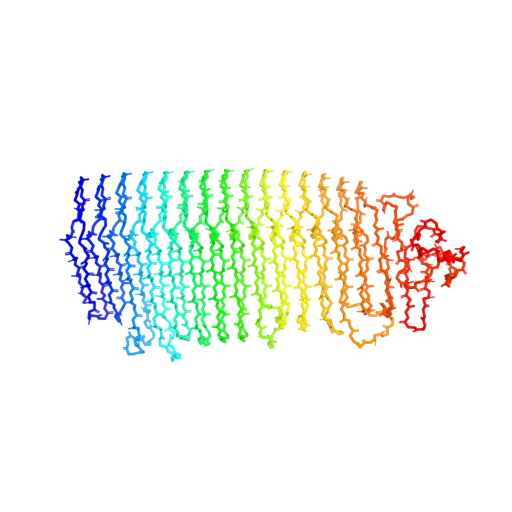 1.00 98.75 290 ASP A O 1
ATOM 2020 N N . ALA A 1 291 ? -4.785 2.713 -2.485 1.00 98.69 291 ALA A N 1
ATOM 2021 C CA . ALA A 1 291 ? -4.478 4.115 -2.760 1.00 98.69 291 ALA A CA 1
ATOM 2022 C C . ALA A 1 291 ? -3.538 4.736 -1.719 1.00 98.69 291 ALA A C 1
ATOM 2024 O O . ALA A 1 291 ? -3.910 5.045 -0.585 1.00 98.69 291 ALA A O 1
ATOM 2025 N N . GLY A 1 292 ? -2.339 5.123 -2.158 1.00 98.56 292 GLY A N 1
ATOM 2026 C CA . GLY A 1 292 ? -1.427 5.970 -1.379 1.00 98.56 292 GLY A CA 1
ATOM 2027 C C . GLY A 1 292 ? -1.950 7.393 -1.119 1.00 98.56 292 GLY A C 1
ATOM 2028 O O . GLY A 1 292 ? -1.390 8.128 -0.302 1.00 98.56 292 GLY A O 1
ATOM 2029 N N . GLY A 1 293 ? -3.008 7.802 -1.822 1.00 98.56 293 GLY A N 1
ATOM 2030 C CA . GLY A 1 293 ? -3.710 9.075 -1.682 1.00 98.56 293 GLY A CA 1
ATOM 2031 C C . GLY A 1 293 ? -5.185 8.896 -1.320 1.00 98.56 293 GLY A C 1
ATOM 2032 O O . GLY A 1 293 ? -5.524 8.198 -0.375 1.00 98.56 293 GLY A O 1
ATOM 2033 N N . ASN A 1 294 ? -6.070 9.596 -2.037 1.00 98.88 294 ASN A N 1
ATOM 2034 C CA . ASN A 1 294 ? -7.515 9.560 -1.785 1.00 98.88 294 ASN A CA 1
ATOM 2035 C C . ASN A 1 294 ? -8.240 8.620 -2.753 1.00 98.88 294 ASN A C 1
ATOM 2037 O O . ASN A 1 294 ? -7.836 8.494 -3.914 1.00 98.88 294 ASN A O 1
ATOM 2041 N N . MET A 1 295 ? -9.400 8.117 -2.335 1.00 98.88 295 MET A N 1
ATOM 2042 C CA . MET A 1 295 ? -10.368 7.442 -3.200 1.00 98.88 295 MET A CA 1
ATOM 2043 C C . MET A 1 295 ? -11.627 8.292 -3.404 1.00 98.88 295 MET A C 1
ATOM 2045 O O . MET A 1 295 ? -12.165 8.912 -2.484 1.00 98.88 295 MET A O 1
ATOM 2049 N N . SER A 1 296 ? -12.113 8.354 -4.646 1.00 98.81 296 SER A N 1
ATOM 2050 C CA . SER A 1 296 ? -13.269 9.191 -5.010 1.00 98.81 296 SER A CA 1
ATOM 2051 C C . SER A 1 296 ? -14.077 8.649 -6.193 1.00 98.81 296 SER A C 1
ATOM 2053 O O . SER A 1 296 ? -13.665 7.743 -6.926 1.00 98.81 296 SER A O 1
ATOM 2055 N N . GLY A 1 297 ? -15.247 9.239 -6.442 1.00 98.62 297 GLY A N 1
ATOM 2056 C CA . GLY A 1 297 ? -16.193 8.767 -7.448 1.00 98.62 297 GLY A CA 1
ATOM 2057 C C . GLY A 1 297 ? -16.876 7.461 -7.037 1.00 98.62 297 GLY A C 1
ATOM 2058 O O . GLY A 1 297 ? -17.611 7.423 -6.066 1.00 98.62 297 GLY A O 1
ATOM 2059 N N . LEU A 1 298 ? -16.695 6.414 -7.835 1.00 98.75 298 LEU A N 1
ATOM 2060 C CA . LEU A 1 298 ? -17.154 5.037 -7.612 1.00 98.75 298 LEU A CA 1
ATOM 2061 C C . LEU A 1 298 ? -15.951 4.079 -7.626 1.00 98.75 298 LEU A C 1
ATOM 2063 O O . LEU A 1 298 ? -16.074 2.953 -8.119 1.00 98.75 298 LEU A O 1
ATOM 2067 N N . ALA A 1 299 ? -14.777 4.574 -7.214 1.00 98.81 299 ALA A N 1
ATOM 2068 C CA . ALA A 1 299 ? -13.596 3.740 -7.050 1.00 98.81 299 ALA A CA 1
ATOM 2069 C C . ALA A 1 299 ? -13.876 2.626 -6.032 1.00 98.81 299 ALA A C 1
ATOM 2071 O O . ALA A 1 299 ? -14.733 2.789 -5.160 1.00 98.81 299 ALA A O 1
ATOM 2072 N N . ARG A 1 300 ? -13.203 1.493 -6.197 1.00 98.88 300 ARG A N 1
ATOM 2073 C CA . ARG A 1 300 ? -13.326 0.339 -5.308 1.00 98.88 300 ARG A CA 1
ATOM 2074 C C . ARG A 1 300 ? -11.948 -0.134 -4.921 1.00 98.88 300 ARG A C 1
ATOM 2076 O O . ARG A 1 300 ? -11.140 -0.271 -5.840 1.00 98.88 300 ARG A O 1
ATOM 2083 N N . GLY A 1 301 ? -11.747 -0.356 -3.639 1.00 98.56 301 GLY A N 1
ATOM 2084 C CA . GLY A 1 301 ? -10.583 -1.073 -3.177 1.00 98.56 301 GLY A CA 1
ATOM 2085 C C . GLY A 1 301 ? -10.792 -2.581 -3.201 1.00 98.56 301 GLY A C 1
ATOM 2086 O O . GLY A 1 301 ? -11.881 -3.060 -3.582 1.00 98.56 301 GLY A O 1
ATOM 2087 N N . GLY A 1 302 ? -9.729 -3.309 -2.910 1.00 98.62 302 GLY A N 1
ATOM 2088 C CA . GLY A 1 302 ? -9.681 -4.755 -2.807 1.00 98.62 302 GLY A CA 1
ATOM 2089 C C . GLY A 1 302 ? -9.593 -5.233 -1.365 1.00 98.62 302 GLY A C 1
ATOM 2090 O O . GLY A 1 302 ? -9.629 -4.465 -0.425 1.00 98.62 302 GLY A O 1
ATOM 2091 N N . ASP A 1 303 ? -9.592 -6.556 -1.192 1.00 98.88 303 ASP A N 1
ATOM 2092 C CA . ASP A 1 303 ? -9.452 -7.152 0.142 1.00 98.88 303 ASP A CA 1
ATOM 2093 C C . ASP A 1 303 ? -7.962 -7.426 0.418 1.00 98.88 303 ASP A C 1
ATOM 2095 O O . ASP A 1 303 ? -7.424 -8.449 -0.041 1.00 98.88 303 ASP A O 1
ATOM 2099 N N . ASP A 1 304 ? -7.306 -6.545 1.165 1.00 98.88 304 ASP A N 1
ATOM 2100 C CA . ASP A 1 304 ? -5.865 -6.541 1.384 1.00 98.88 304 ASP A CA 1
ATOM 2101 C C . ASP A 1 304 ? -5.444 -7.248 2.663 1.00 98.88 304 ASP A C 1
ATOM 2103 O O . ASP A 1 304 ? -6.190 -7.476 3.619 1.00 98.88 304 ASP A O 1
ATOM 2107 N N . THR A 1 305 ? -4.192 -7.696 2.688 1.00 98.75 305 THR A N 1
ATOM 2108 C CA . THR A 1 305 ? -3.665 -8.460 3.815 1.00 98.75 305 THR A CA 1
ATOM 2109 C C . THR A 1 305 ? -2.258 -8.035 4.190 1.00 98.75 305 THR A C 1
ATOM 2111 O O . THR A 1 305 ? -1.306 -8.210 3.429 1.00 98.75 305 THR A O 1
ATOM 2114 N N . PHE A 1 306 ? -2.078 -7.616 5.441 1.00 97.06 306 PHE A N 1
ATOM 2115 C CA . PHE A 1 306 ? -0.766 -7.412 6.038 1.00 97.06 306 PHE A CA 1
ATOM 2116 C C . PHE A 1 306 ? -0.471 -8.440 7.132 1.00 97.06 306 PHE A C 1
ATOM 2118 O O . PHE A 1 306 ? -0.964 -8.364 8.256 1.00 97.06 306 PHE A O 1
ATOM 2125 N N . ASN A 1 307 ? 0.432 -9.371 6.821 1.00 95.38 307 ASN A N 1
ATOM 2126 C CA . ASN A 1 307 ? 0.998 -10.308 7.782 1.00 95.38 307 ASN A CA 1
ATOM 2127 C C . ASN A 1 307 ? 2.326 -9.786 8.337 1.00 95.38 307 ASN A C 1
ATOM 2129 O O . ASN A 1 307 ? 3.348 -9.756 7.642 1.00 95.38 307 ASN A O 1
ATOM 2133 N N . LYS A 1 308 ? 2.349 -9.468 9.630 1.00 89.69 308 LYS A N 1
ATOM 2134 C CA . LYS A 1 308 ? 3.548 -9.008 10.330 1.00 89.69 308 LYS A CA 1
ATOM 2135 C C . LYS A 1 308 ? 4.013 -10.005 11.387 1.00 89.69 308 LYS A C 1
ATOM 2137 O O . LYS A 1 308 ? 3.404 -10.161 12.444 1.00 89.69 308 LYS A O 1
ATOM 2142 N N . THR A 1 309 ? 5.179 -10.608 11.171 1.00 86.81 309 THR A N 1
ATOM 2143 C CA . THR A 1 309 ? 5.835 -11.476 12.171 1.00 86.81 309 THR A CA 1
ATOM 2144 C C . THR A 1 309 ? 7.081 -10.843 12.795 1.00 86.81 309 THR A C 1
ATOM 2146 O O . THR A 1 309 ? 7.622 -11.375 13.764 1.00 86.81 309 THR A O 1
ATOM 2149 N N . GLY A 1 310 ? 7.565 -9.750 12.202 1.00 76.44 310 GLY A N 1
ATOM 2150 C CA . GLY A 1 310 ? 8.757 -9.006 12.605 1.00 76.44 310 GLY A CA 1
ATOM 2151 C C . GLY A 1 310 ? 8.587 -8.091 13.825 1.00 76.44 310 GLY A C 1
ATOM 2152 O O . GLY A 1 310 ? 7.496 -7.981 14.381 1.00 76.44 310 GLY A O 1
ATOM 2153 N N . LEU A 1 311 ? 9.668 -7.411 14.228 1.00 75.38 311 LEU A N 1
ATOM 2154 C CA . LEU A 1 311 ? 9.619 -6.372 15.275 1.00 75.38 311 LEU A CA 1
ATOM 2155 C C . LEU A 1 311 ? 9.223 -5.000 14.691 1.00 75.38 311 LEU A C 1
ATOM 2157 O O . LEU A 1 311 ? 9.188 -4.818 13.470 1.00 75.38 311 LEU A O 1
ATOM 2161 N N . GLY A 1 312 ? 8.981 -4.017 15.562 1.00 80.25 312 GLY A N 1
ATOM 2162 C CA . GLY A 1 312 ? 8.755 -2.611 15.195 1.00 80.25 312 GLY A CA 1
ATOM 2163 C C . GLY A 1 312 ? 7.296 -2.267 14.888 1.00 80.25 312 GLY A C 1
ATOM 2164 O O . GLY A 1 312 ? 6.459 -3.157 14.764 1.00 80.25 312 GLY A O 1
ATOM 2165 N N . GLY A 1 313 ? 7.007 -0.971 14.791 1.00 84.75 313 GLY A N 1
ATOM 2166 C CA . GLY A 1 313 ? 5.663 -0.421 14.594 1.00 84.75 313 GLY A CA 1
ATOM 2167 C C . GLY A 1 313 ? 5.294 -0.309 13.119 1.00 84.75 313 GLY A C 1
ATOM 2168 O O . GLY A 1 313 ? 6.179 -0.234 12.256 1.00 84.75 313 GLY A O 1
ATOM 2169 N N . SER A 1 314 ? 4.000 -0.341 12.818 1.00 89.88 314 SER A N 1
ATOM 2170 C CA . SER A 1 314 ? 3.479 -0.265 11.449 1.00 89.88 314 SER A CA 1
ATOM 2171 C C . SER A 1 314 ? 2.198 0.555 11.375 1.00 89.88 314 SER A C 1
ATOM 2173 O O . SER A 1 314 ? 1.420 0.586 12.325 1.00 89.88 314 SER A O 1
ATOM 2175 N N . THR A 1 315 ? 1.970 1.188 10.232 1.00 94.56 315 THR A N 1
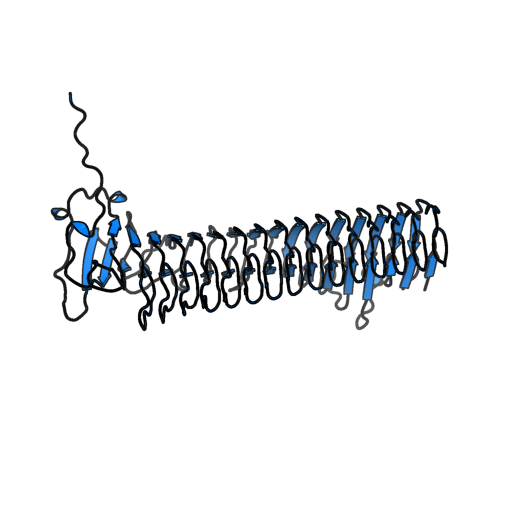ATOM 2176 C CA . THR A 1 315 ? 0.685 1.790 9.886 1.00 94.56 315 THR A CA 1
ATOM 2177 C C . THR A 1 315 ? 0.088 1.050 8.702 1.00 94.56 315 THR A C 1
ATOM 2179 O O . THR A 1 315 ? 0.769 0.860 7.692 1.00 94.56 315 THR A O 1
ATOM 2182 N N . PHE A 1 316 ? -1.153 0.616 8.866 1.00 97.56 316 PHE A N 1
ATOM 2183 C CA . PHE A 1 316 ? -1.961 -0.046 7.857 1.00 97.56 316 PHE A CA 1
ATOM 2184 C C . PHE A 1 316 ? -3.171 0.828 7.541 1.00 97.56 316 PHE A C 1
ATOM 2186 O O . PHE A 1 316 ? -3.832 1.316 8.461 1.00 97.56 316 PHE A O 1
ATOM 2193 N N . TYR A 1 317 ? -3.403 1.014 6.253 1.00 98.75 317 TYR A N 1
ATOM 2194 C CA . TYR A 1 317 ? -4.635 1.502 5.659 1.00 98.75 317 TYR A CA 1
ATOM 2195 C C . TYR A 1 317 ? -5.062 0.391 4.708 1.00 98.75 317 TYR A C 1
ATOM 2197 O O . TYR A 1 317 ? -4.209 -0.015 3.914 1.00 98.75 317 TYR A O 1
ATOM 2205 N N . GLY A 1 318 ? -6.280 -0.130 4.811 1.00 98.69 318 GLY A N 1
ATOM 2206 C CA . GLY A 1 318 ? -6.739 -1.126 3.848 1.00 98.69 318 GLY A CA 1
ATOM 2207 C C . GLY A 1 318 ? -6.876 -0.485 2.493 1.00 98.69 318 GLY A C 1
ATOM 2208 O O . GLY A 1 318 ? -5.961 -0.642 1.710 1.00 98.69 318 GLY A O 1
ATOM 2209 N N . ASP A 1 319 ? -7.814 0.428 2.259 1.00 98.81 319 ASP A N 1
ATOM 2210 C CA . ASP A 1 319 ? -7.903 0.986 0.903 1.00 98.81 319 ASP A CA 1
ATOM 2211 C C . ASP A 1 319 ? -7.136 2.295 0.688 1.00 98.81 319 ASP A C 1
ATOM 2213 O O . ASP A 1 319 ? -6.387 2.457 -0.274 1.00 98.81 319 ASP A O 1
ATOM 2217 N N . ALA A 1 320 ? -7.332 3.302 1.543 1.00 98.75 320 ALA A N 1
ATOM 2218 C CA . ALA A 1 320 ? -6.868 4.665 1.286 1.00 98.75 320 ALA A CA 1
ATOM 2219 C C . ALA A 1 320 ? -6.039 5.233 2.435 1.00 98.75 320 ALA A C 1
ATOM 2221 O O . ALA A 1 320 ? -6.534 5.510 3.527 1.00 98.75 320 ALA A O 1
ATOM 2222 N N . ALA A 1 321 ? -4.786 5.598 2.157 1.00 98.69 321 ALA A N 1
ATOM 2223 C CA . ALA A 1 321 ? -3.982 6.357 3.121 1.00 98.69 321 ALA A CA 1
ATOM 2224 C C . ALA A 1 321 ? -4.547 7.767 3.407 1.00 98.69 321 ALA A C 1
ATOM 2226 O O . ALA A 1 321 ? -4.204 8.390 4.418 1.00 98.69 321 ALA A O 1
ATOM 2227 N N . GLY A 1 322 ? -5.370 8.299 2.498 1.00 98.62 322 GLY A N 1
ATOM 2228 C CA . GLY A 1 322 ? -6.046 9.591 2.592 1.00 98.62 322 GLY A CA 1
ATOM 2229 C C . GLY A 1 322 ? -7.549 9.483 2.866 1.00 98.62 322 GLY A C 1
ATOM 2230 O O . GLY A 1 322 ? -7.997 8.716 3.712 1.00 98.62 322 GLY A O 1
ATOM 2231 N N . ASP A 1 323 ? -8.327 10.321 2.179 1.00 98.88 323 ASP A N 1
ATOM 2232 C CA . ASP A 1 323 ? -9.783 10.393 2.322 1.00 98.88 323 ASP A CA 1
ATOM 2233 C C . ASP A 1 323 ? -10.501 9.449 1.338 1.00 98.88 323 ASP A C 1
ATOM 2235 O O . ASP A 1 323 ? -10.086 9.303 0.184 1.00 98.88 323 ASP A O 1
ATOM 2239 N N . MET A 1 324 ? -11.658 8.927 1.748 1.00 98.88 324 MET A N 1
ATOM 2240 C CA . MET A 1 324 ? -12.644 8.288 0.870 1.00 98.88 324 MET A CA 1
ATOM 2241 C C . MET A 1 324 ? -13.869 9.193 0.723 1.00 98.88 324 MET A C 1
ATOM 2243 O O . MET A 1 324 ? -14.392 9.730 1.699 1.00 98.88 324 MET A O 1
ATOM 2247 N N . SER A 1 325 ? -14.341 9.404 -0.505 1.00 98.75 325 SER A N 1
ATOM 2248 C CA . SER A 1 325 ? -15.415 10.370 -0.791 1.00 98.75 325 SER A CA 1
ATOM 2249 C C . SER A 1 325 ? -16.309 9.959 -1.963 1.00 98.75 325 SER A C 1
ATOM 2251 O O . SER A 1 325 ? -16.085 8.941 -2.623 1.00 98.75 325 SER A O 1
ATOM 2253 N N . ASP A 1 326 ? -17.334 10.771 -2.238 1.00 98.69 326 ASP A N 1
ATOM 2254 C CA . ASP A 1 326 ? -18.411 10.489 -3.188 1.00 98.69 326 ASP A CA 1
ATOM 2255 C C . ASP A 1 326 ? -19.141 9.169 -2.886 1.00 98.69 326 ASP A C 1
ATOM 2257 O O . ASP A 1 326 ? -19.977 9.133 -1.997 1.00 98.69 326 ASP A O 1
ATOM 2261 N N . GLY A 1 327 ? -18.892 8.110 -3.651 1.00 98.56 327 GLY A N 1
ATOM 2262 C CA . GLY A 1 327 ? -19.432 6.766 -3.459 1.00 98.56 327 GLY A CA 1
ATOM 2263 C C . GLY A 1 327 ? -18.345 5.714 -3.657 1.00 98.56 327 GLY A C 1
ATOM 2264 O O . GLY A 1 327 ? -18.608 4.681 -4.279 1.00 98.56 327 GLY A O 1
ATOM 2265 N N . ALA A 1 328 ? -17.118 6.021 -3.222 1.00 98.81 328 ALA A N 1
ATOM 2266 C CA . ALA A 1 328 ? -16.038 5.046 -3.118 1.00 98.81 328 ALA A CA 1
ATOM 2267 C C . ALA A 1 328 ? -16.435 3.909 -2.160 1.00 98.81 328 ALA A C 1
ATOM 2269 O O . ALA A 1 328 ? -17.243 4.128 -1.259 1.00 98.81 328 ALA A O 1
ATOM 2270 N N . HIS A 1 329 ? -15.946 2.700 -2.413 1.00 98.81 329 HIS A N 1
ATOM 2271 C CA . HIS A 1 329 ? -16.197 1.538 -1.557 1.00 98.81 329 HIS A CA 1
ATOM 2272 C C . HIS A 1 329 ? -14.864 0.906 -1.186 1.00 98.81 329 HIS A C 1
ATOM 2274 O O . HIS A 1 329 ? -14.068 0.684 -2.104 1.00 98.81 329 HIS A O 1
ATOM 2280 N N . GLY A 1 330 ? -14.677 0.639 0.098 1.00 98.69 330 GLY A N 1
ATOM 2281 C CA . GLY A 1 330 ? -13.563 -0.144 0.595 1.00 98.69 330 GLY A CA 1
ATOM 2282 C C . GLY A 1 330 ? -13.776 -1.645 0.418 1.00 98.69 330 GLY A C 1
ATOM 2283 O O . GLY A 1 330 ? -14.886 -2.086 0.060 1.00 98.69 330 GLY A O 1
ATOM 2284 N N . GLY A 1 331 ? -12.704 -2.408 0.570 1.00 98.69 331 GLY A N 1
ATOM 2285 C CA . GLY A 1 331 ? -12.684 -3.860 0.650 1.00 98.69 331 GLY A CA 1
ATOM 2286 C C . GLY A 1 331 ? -12.548 -4.348 2.089 1.00 98.69 331 GLY A C 1
ATOM 2287 O O . GLY A 1 331 ? -12.658 -3.580 3.021 1.00 98.69 331 GLY A O 1
ATOM 2288 N N . ASN A 1 332 ? -12.471 -5.668 2.273 1.00 98.88 332 ASN A N 1
ATOM 2289 C CA . ASN A 1 332 ? -12.462 -6.282 3.604 1.00 98.88 332 ASN A CA 1
ATOM 2290 C C . ASN A 1 332 ? -11.038 -6.686 3.970 1.00 98.88 332 ASN A C 1
ATOM 2292 O O . ASN A 1 332 ? -10.540 -7.743 3.561 1.00 98.88 332 ASN A O 1
ATOM 2296 N N . ASP A 1 333 ? -10.408 -5.868 4.783 1.00 98.88 333 ASP A N 1
ATOM 2297 C CA . ASP A 1 333 ? -8.983 -5.869 4.994 1.00 98.88 333 ASP A CA 1
ATOM 2298 C C . ASP A 1 333 ? -8.559 -6.658 6.219 1.00 98.88 333 ASP A C 1
ATOM 2300 O O . ASP A 1 333 ? -9.287 -6.861 7.190 1.00 98.88 333 ASP A O 1
ATOM 2304 N N . THR A 1 334 ? -7.340 -7.185 6.179 1.00 98.75 334 THR A N 1
ATOM 2305 C CA . THR A 1 334 ? -6.804 -8.001 7.265 1.00 98.75 334 THR A CA 1
ATOM 2306 C C . THR A 1 334 ? -5.413 -7.550 7.670 1.00 98.75 334 THR A C 1
ATOM 2308 O O . THR A 1 334 ? -4.423 -7.802 6.983 1.00 98.75 334 THR A O 1
ATOM 2311 N N . PHE A 1 335 ? -5.296 -7.008 8.880 1.00 97.00 335 PHE A N 1
ATOM 2312 C CA . PHE A 1 335 ? -4.014 -6.809 9.544 1.00 97.00 335 PHE A CA 1
ATOM 2313 C C . PHE A 1 335 ? -3.804 -7.866 10.623 1.00 97.00 335 PHE A C 1
ATOM 2315 O O . PHE A 1 335 ? -4.512 -7.915 11.631 1.00 97.00 335 PHE A O 1
ATOM 2322 N N . GLN A 1 336 ? -2.773 -8.691 10.455 1.00 94.56 336 GLN A N 1
ATOM 2323 C CA . GLN A 1 336 ? -2.400 -9.698 11.435 1.00 94.56 336 GLN A CA 1
ATOM 2324 C C . GLN A 1 336 ? -0.965 -9.510 11.904 1.00 94.56 336 GLN A C 1
ATOM 2326 O O . GLN A 1 336 ? -0.005 -9.762 11.170 1.00 94.56 336 GLN A O 1
ATOM 2331 N N . ALA A 1 337 ? -0.809 -9.193 13.187 1.00 89.44 337 ALA A N 1
ATOM 2332 C CA . ALA A 1 337 ? 0.493 -9.130 13.819 1.00 89.44 337 ALA A CA 1
ATOM 2333 C C . ALA A 1 337 ? 0.720 -10.299 14.792 1.00 89.44 337 ALA A C 1
ATOM 2335 O O . ALA A 1 337 ? -0.132 -10.665 15.597 1.00 89.44 337 ALA A O 1
ATOM 2336 N N . SER A 1 338 ? 1.907 -10.908 14.726 1.00 81.00 338 SER A N 1
ATOM 2337 C CA . SER A 1 338 ? 2.332 -11.991 15.628 1.00 81.00 338 SER A CA 1
ATOM 2338 C C . SER A 1 338 ? 3.689 -11.739 16.296 1.00 81.00 338 SER A C 1
ATOM 2340 O O . SER A 1 338 ? 4.067 -12.466 17.217 1.00 81.00 338 SER A O 1
ATOM 2342 N N . GLY A 1 339 ? 4.457 -10.759 15.809 1.00 64.88 339 GLY A N 1
ATOM 2343 C CA . GLY A 1 339 ? 5.750 -10.355 16.373 1.00 64.88 339 GLY A CA 1
ATOM 2344 C C . GLY A 1 339 ? 5.614 -9.500 17.637 1.00 64.88 339 GLY A C 1
ATOM 2345 O O . GLY A 1 339 ? 4.508 -9.146 18.029 1.00 64.88 339 GLY A O 1
ATOM 2346 N N . THR A 1 340 ? 6.739 -9.197 18.291 1.00 56.75 340 THR A N 1
ATOM 2347 C CA . THR A 1 340 ? 6.834 -8.288 19.453 1.00 56.75 340 THR A CA 1
ATOM 2348 C C . THR A 1 340 ? 6.975 -6.834 18.991 1.00 56.75 340 THR A C 1
ATOM 2350 O O . THR A 1 340 ? 7.852 -6.549 18.177 1.00 56.75 340 THR A O 1
ATOM 2353 N N . GLN A 1 341 ? 6.132 -5.923 19.481 1.00 64.81 341 GLN A N 1
ATOM 2354 C CA . GLN A 1 341 ? 5.782 -4.717 18.717 1.00 64.81 341 GLN A CA 1
ATOM 2355 C C . GLN A 1 341 ? 6.200 -3.407 19.398 1.00 64.81 341 GLN A C 1
ATOM 2357 O O . GLN A 1 341 ? 6.153 -3.289 20.623 1.00 64.81 341 GLN A O 1
ATOM 2362 N N . ASP A 1 342 ? 6.592 -2.429 18.574 1.00 75.00 342 ASP A N 1
ATOM 2363 C CA . ASP A 1 342 ? 6.316 -1.013 18.860 1.00 75.00 342 ASP A CA 1
ATOM 2364 C C . ASP A 1 342 ? 4.873 -0.704 18.386 1.00 75.00 342 ASP A C 1
ATOM 2366 O O . ASP A 1 342 ? 4.185 -1.597 17.904 1.00 75.00 342 ASP A O 1
ATOM 2370 N N . GLN A 1 343 ? 4.394 0.534 18.503 1.00 84.75 343 GLN A N 1
ATOM 2371 C CA . GLN A 1 343 ? 3.003 0.892 18.190 1.00 84.75 343 GLN A CA 1
ATOM 2372 C C . GLN A 1 343 ? 2.572 0.493 16.763 1.00 84.75 343 GLN A C 1
ATOM 2374 O O . GLN A 1 343 ? 3.188 0.900 15.778 1.00 84.75 343 GLN A O 1
ATOM 2379 N N . ASN A 1 344 ? 1.461 -0.237 16.652 1.00 88.81 344 ASN A N 1
ATOM 2380 C CA . ASN A 1 344 ? 0.725 -0.414 15.404 1.00 88.81 344 ASN A CA 1
ATOM 2381 C C . ASN A 1 344 ? -0.474 0.533 15.338 1.00 88.81 344 ASN A C 1
ATOM 2383 O O . ASN A 1 344 ? -1.135 0.792 16.345 1.00 88.81 344 ASN A O 1
ATOM 2387 N N . VAL A 1 345 ? -0.741 1.039 14.139 1.00 93.75 345 VAL A N 1
ATOM 2388 C CA . VAL A 1 345 ? -1.917 1.845 13.821 1.00 93.75 345 VAL A CA 1
ATOM 2389 C C . VAL A 1 345 ? -2.621 1.201 12.637 1.00 93.75 345 VAL A C 1
ATOM 2391 O O . VAL A 1 345 ? -2.001 1.000 11.595 1.00 93.75 345 VAL A O 1
ATOM 2394 N N . PHE A 1 346 ? -3.890 0.879 12.813 1.00 97.50 346 PHE A N 1
ATOM 2395 C CA . PHE A 1 346 ? -4.743 0.255 11.818 1.00 97.50 346 PHE A CA 1
ATOM 2396 C C . PHE A 1 346 ? -5.942 1.159 11.540 1.00 97.50 346 PHE A C 1
ATOM 2398 O O . PHE A 1 346 ? -6.581 1.629 12.483 1.00 97.50 346 PHE A O 1
ATOM 2405 N N . TYR A 1 347 ? -6.189 1.399 10.260 1.00 98.81 347 TYR A N 1
ATOM 2406 C CA . TYR A 1 347 ? -7.443 1.890 9.703 1.00 98.81 347 TYR A CA 1
ATOM 2407 C C . TYR A 1 347 ? -7.858 0.834 8.688 1.00 98.81 347 TYR A C 1
ATOM 2409 O O . TYR A 1 347 ? -7.020 0.506 7.842 1.00 98.81 347 TYR A O 1
ATOM 2417 N N . GLY A 1 348 ? -9.054 0.274 8.805 1.00 98.69 348 GLY A N 1
ATOM 2418 C CA . GLY A 1 348 ? -9.483 -0.745 7.862 1.00 98.69 348 GLY A CA 1
ATOM 2419 C C . GLY A 1 348 ? -9.696 -0.161 6.482 1.00 98.69 348 GLY A C 1
ATOM 2420 O O . GLY A 1 348 ? -8.972 -0.590 5.617 1.00 98.69 348 GLY A O 1
ATOM 2421 N N . ASP A 1 349 ? -10.380 0.971 6.299 1.00 98.88 349 ASP A N 1
ATOM 2422 C CA . ASP A 1 349 ? -10.445 1.603 4.970 1.00 98.88 349 ASP A CA 1
ATOM 2423 C C . ASP A 1 349 ? -9.582 2.873 4.836 1.00 98.88 349 ASP A C 1
ATOM 2425 O O . ASP A 1 349 ? -8.672 2.972 4.010 1.00 98.88 349 ASP A O 1
ATOM 2429 N N . ALA A 1 350 ? -9.867 3.912 5.635 1.00 98.75 350 ALA A N 1
ATOM 2430 C CA . ALA A 1 350 ? -9.418 5.281 5.362 1.00 98.75 350 ALA A CA 1
ATOM 2431 C C . ALA A 1 350 ? -8.560 5.893 6.477 1.00 98.75 350 ALA A C 1
ATOM 2433 O O . ALA A 1 350 ? -9.022 6.240 7.568 1.00 98.75 350 ALA A O 1
ATOM 2434 N N . GLY A 1 351 ? -7.311 6.221 6.150 1.00 98.62 351 GLY A N 1
ATOM 2435 C CA . GLY A 1 351 ? -6.415 6.968 7.038 1.00 98.62 351 GLY A CA 1
ATOM 2436 C C . GLY A 1 351 ? -6.884 8.389 7.375 1.00 98.62 351 GLY A C 1
ATOM 2437 O O . GLY A 1 351 ? -6.434 8.978 8.365 1.00 98.62 351 GLY A O 1
ATOM 2438 N N . GLY A 1 352 ? -7.767 8.956 6.552 1.00 98.56 352 GLY A N 1
ATOM 2439 C CA . GLY A 1 352 ? -8.361 10.280 6.694 1.00 98.56 352 GLY A CA 1
ATOM 2440 C C . GLY A 1 352 ? -9.862 10.237 6.983 1.00 98.56 352 GLY A C 1
ATOM 2441 O O . GLY A 1 352 ? -10.327 9.576 7.912 1.00 98.56 352 GLY A O 1
ATOM 2442 N N . ASN A 1 353 ? -10.622 11.030 6.229 1.00 98.81 353 ASN A N 1
ATOM 2443 C CA . ASN A 1 353 ? -12.072 11.095 6.337 1.00 98.81 353 ASN A CA 1
ATOM 2444 C C . ASN A 1 353 ? -12.765 10.179 5.324 1.00 98.81 353 ASN A C 1
ATOM 2446 O O . ASN A 1 353 ? -12.610 10.383 4.121 1.00 98.81 353 ASN A O 1
ATOM 2450 N N . MET A 1 354 ? -13.652 9.307 5.803 1.00 98.75 354 MET A N 1
ATOM 2451 C CA . MET A 1 354 ? -14.674 8.661 4.985 1.00 98.75 354 MET A CA 1
ATOM 2452 C C . MET A 1 354 ? -15.939 9.536 4.942 1.00 98.75 354 MET A C 1
ATOM 2454 O O . MET A 1 354 ? -16.583 9.806 5.958 1.00 98.75 354 MET A O 1
ATOM 2458 N N . GLY A 1 355 ? -16.266 10.077 3.768 1.00 98.31 355 GLY A N 1
ATOM 2459 C CA . GLY A 1 355 ? -17.281 11.119 3.589 1.00 98.31 355 GLY A CA 1
ATOM 2460 C C . GLY A 1 355 ? -18.304 10.841 2.491 1.00 98.31 355 GLY A C 1
ATOM 2461 O O . GLY A 1 355 ? -18.237 9.860 1.758 1.00 98.31 355 GLY A O 1
ATOM 2462 N N . ASP A 1 356 ? -19.251 11.768 2.341 1.00 98.50 356 ASP A N 1
ATOM 2463 C CA . ASP A 1 356 ? -20.325 11.715 1.342 1.00 98.50 356 ASP A CA 1
ATOM 2464 C C . ASP A 1 356 ? -21.180 10.444 1.419 1.00 98.50 356 ASP A C 1
ATOM 2466 O O . ASP A 1 356 ? -22.033 10.372 2.286 1.00 98.50 356 ASP A O 1
ATOM 2470 N N . GLN A 1 357 ? -21.052 9.494 0.498 1.00 98.69 357 GLN A N 1
ATOM 2471 C CA . GLN A 1 357 ? -21.741 8.196 0.488 1.00 98.69 357 GLN A CA 1
ATOM 2472 C C . GLN A 1 357 ? -20.720 7.054 0.386 1.00 98.69 357 GLN A C 1
ATOM 2474 O O . GLN A 1 357 ? -21.054 5.998 -0.153 1.00 98.69 357 GLN A O 1
ATOM 2479 N N . ALA A 1 358 ? -19.480 7.289 0.826 1.00 98.81 358 ALA A N 1
ATOM 2480 C CA . ALA A 1 358 ? -18.471 6.246 0.894 1.00 98.81 358 ALA A CA 1
ATOM 2481 C C . ALA A 1 358 ? -18.909 5.121 1.846 1.00 98.81 358 ALA A C 1
ATOM 2483 O O . ALA A 1 358 ? -19.700 5.349 2.769 1.00 98.81 358 ALA A O 1
ATOM 2484 N N . VAL A 1 359 ? -18.447 3.910 1.561 1.00 98.88 359 VAL A N 1
ATOM 2485 C CA . VAL A 1 359 ? -18.806 2.694 2.293 1.00 98.88 359 VAL A CA 1
ATOM 2486 C C . VAL A 1 359 ? -17.524 1.956 2.637 1.00 98.88 359 VAL A C 1
ATOM 2488 O O . VAL A 1 359 ? -16.756 1.705 1.708 1.00 98.88 359 VAL A O 1
ATOM 2491 N N . GLY A 1 360 ? -17.335 1.644 3.915 1.00 98.69 360 GLY A N 1
ATOM 2492 C CA . GLY A 1 360 ? -16.246 0.804 4.398 1.00 98.69 360 GLY A CA 1
ATOM 2493 C C . GLY A 1 360 ? -16.527 -0.690 4.238 1.00 98.69 360 GLY A C 1
ATOM 2494 O O . GLY A 1 360 ? -17.670 -1.081 3.938 1.00 98.69 360 GLY A O 1
ATOM 2495 N N . GLY A 1 361 ? -15.497 -1.516 4.364 1.00 98.75 361 GLY A N 1
ATOM 2496 C CA . GLY A 1 361 ? -15.578 -2.972 4.368 1.00 98.75 361 GLY A CA 1
ATOM 2497 C C . GLY A 1 361 ? -15.581 -3.592 5.763 1.00 98.75 361 GLY A C 1
ATOM 2498 O O . GLY A 1 361 ? -15.460 -2.919 6.768 1.00 98.75 361 GLY A O 1
ATOM 2499 N N . ASP A 1 362 ? -15.837 -4.902 5.828 1.00 98.88 362 ASP A N 1
ATOM 2500 C CA . ASP A 1 362 ? -15.872 -5.658 7.085 1.00 98.88 362 ASP A CA 1
ATOM 2501 C C . ASP A 1 362 ? -14.447 -6.136 7.445 1.00 98.88 362 ASP A C 1
ATOM 2503 O O . ASP A 1 362 ? -14.011 -7.225 7.041 1.00 98.88 362 ASP A O 1
ATOM 2507 N N . ASP A 1 363 ? -13.730 -5.356 8.240 1.00 98.88 363 ASP A N 1
ATOM 2508 C CA . ASP A 1 363 ? -12.293 -5.479 8.427 1.00 98.88 363 ASP A CA 1
ATOM 2509 C C . ASP A 1 363 ? -11.882 -6.356 9.610 1.00 98.88 363 ASP A C 1
ATOM 2511 O O . ASP A 1 363 ? -12.635 -6.675 10.533 1.00 98.88 363 ASP A O 1
ATOM 2515 N N . THR A 1 364 ? -10.637 -6.828 9.589 1.00 98.81 364 THR A N 1
ATOM 2516 C CA . THR A 1 364 ? -10.071 -7.693 10.625 1.00 98.81 364 THR A CA 1
ATOM 2517 C C . THR A 1 364 ? -8.723 -7.185 11.115 1.00 98.81 364 THR A C 1
ATOM 2519 O O . THR A 1 364 ? -7.703 -7.271 10.429 1.00 98.81 364 THR A O 1
ATOM 2522 N N . TYR A 1 365 ? -8.683 -6.789 12.385 1.00 97.62 365 TYR A N 1
ATOM 2523 C CA . TYR A 1 365 ? -7.457 -6.446 13.096 1.00 97.62 365 TYR A CA 1
ATOM 2524 C C . TYR A 1 365 ? -7.107 -7.506 14.143 1.00 97.62 365 TYR A C 1
ATOM 2526 O O . TYR A 1 365 ? -7.926 -7.866 14.990 1.00 97.62 365 TYR A O 1
ATOM 2534 N N . ILE A 1 366 ? -5.859 -7.980 14.133 1.00 94.62 366 ILE A N 1
ATOM 2535 C CA . ILE A 1 366 ? -5.299 -8.847 15.176 1.00 94.62 366 ILE A CA 1
ATOM 2536 C C . ILE A 1 366 ? -4.004 -8.231 15.699 1.00 94.62 366 ILE A C 1
ATOM 2538 O O . ILE A 1 366 ? -2.949 -8.311 15.058 1.00 94.62 366 ILE A O 1
ATOM 2542 N N . GLY A 1 367 ? -4.090 -7.651 16.898 1.00 88.56 367 GLY A N 1
ATOM 2543 C CA . GLY A 1 367 ? -3.045 -6.825 17.491 1.00 88.56 367 GLY A CA 1
ATOM 2544 C C . GLY A 1 367 ? -1.780 -7.556 17.919 1.00 88.56 367 GLY A C 1
ATOM 2545 O O . GLY A 1 367 ? -0.735 -6.925 17.972 1.00 88.56 367 GLY A O 1
ATOM 2546 N N . GLY A 1 368 ? -1.797 -8.870 18.159 1.00 86.62 368 GLY A N 1
ATOM 2547 C CA . GLY A 1 368 ? -0.594 -9.633 18.531 1.00 86.62 368 GLY A CA 1
ATOM 2548 C C . GLY A 1 368 ? 0.010 -9.224 19.884 1.00 86.62 368 GLY A C 1
ATOM 2549 O O . GLY A 1 368 ? -0.679 -8.687 20.734 1.00 86.62 368 GLY A O 1
ATOM 2550 N N . ASN A 1 369 ? 1.300 -9.490 20.132 1.00 82.31 369 ASN A N 1
ATOM 2551 C CA . ASN A 1 369 ? 1.894 -9.259 21.462 1.00 82.31 369 ASN A CA 1
ATOM 2552 C C . ASN A 1 369 ? 2.211 -7.774 21.730 1.00 82.31 369 ASN A C 1
ATOM 2554 O O . ASN A 1 369 ? 2.975 -7.170 20.968 1.00 82.31 369 ASN A O 1
ATOM 2558 N N . VAL A 1 370 ? 1.753 -7.236 22.865 1.00 71.00 370 VAL A N 1
ATOM 2559 C CA . VAL A 1 370 ? 1.955 -5.828 23.277 1.00 71.00 370 VAL A CA 1
ATOM 2560 C C . VAL A 1 370 ? 2.981 -5.665 24.414 1.00 71.00 370 VAL A C 1
ATOM 2562 O O . VAL A 1 370 ? 3.304 -6.612 25.132 1.00 71.00 370 VAL A O 1
ATOM 2565 N N . PHE A 1 371 ? 3.536 -4.451 24.565 1.00 66.88 371 PHE A N 1
ATOM 2566 C CA . PHE A 1 371 ? 4.370 -4.049 25.707 1.00 66.88 371 PHE A CA 1
ATOM 2567 C C . PHE A 1 371 ? 3.943 -2.689 26.269 1.00 66.88 371 PHE A C 1
ATOM 2569 O O . PHE A 1 371 ? 3.663 -1.750 25.531 1.00 66.88 371 PHE A O 1
ATOM 2576 N N . SER A 1 372 ? 4.075 -2.556 27.589 1.00 56.78 372 SER A N 1
ATOM 2577 C CA . SER A 1 372 ? 3.617 -1.464 28.465 1.00 56.78 372 SER A CA 1
ATOM 2578 C C . SER A 1 372 ? 3.903 0.011 28.117 1.00 56.78 372 SER A C 1
ATOM 2580 O O . SER A 1 372 ? 3.658 0.870 28.967 1.00 56.78 372 SER A O 1
ATOM 2582 N N . GLN A 1 373 ? 4.582 0.347 27.018 1.00 62.06 373 GLN A N 1
ATOM 2583 C CA . GLN A 1 373 ? 5.037 1.723 26.749 1.00 62.06 373 GLN A CA 1
ATOM 2584 C C . GLN A 1 373 ? 4.472 2.330 25.467 1.00 62.06 373 GLN A C 1
ATOM 2586 O O . GLN A 1 373 ? 4.632 3.537 25.280 1.00 62.06 373 GLN A O 1
ATOM 2591 N N . LEU A 1 374 ? 3.835 1.535 24.606 1.00 70.38 374 LEU A N 1
ATOM 2592 C CA . LEU A 1 374 ? 3.334 1.969 23.306 1.00 70.38 374 LEU A CA 1
ATOM 2593 C C . LEU A 1 374 ? 1.974 1.320 23.068 1.00 70.38 374 LEU A C 1
ATOM 2595 O O . LEU A 1 374 ? 1.872 0.100 23.129 1.00 70.38 374 LEU A O 1
ATOM 2599 N N . ALA A 1 375 ? 0.952 2.149 22.854 1.00 80.44 375 ALA A N 1
ATOM 2600 C CA . ALA A 1 375 ? -0.418 1.681 22.711 1.00 80.44 375 ALA A CA 1
ATOM 2601 C C . ALA A 1 375 ? -0.753 1.447 21.239 1.00 80.44 375 ALA A C 1
ATOM 2603 O O . ALA A 1 375 ? -0.600 2.362 20.425 1.00 80.44 375 ALA A O 1
ATOM 2604 N N . ASN A 1 376 ? -1.218 0.244 20.917 1.00 88.81 376 ASN A N 1
ATOM 2605 C CA . ASN A 1 376 ? -1.761 -0.073 19.603 1.00 88.81 376 ASN A CA 1
ATOM 2606 C C . ASN A 1 376 ? -3.084 0.675 19.386 1.00 88.81 376 ASN A C 1
ATOM 2608 O O . ASN A 1 376 ? -3.827 0.922 20.335 1.00 88.81 376 ASN A O 1
ATOM 2612 N N . GLN A 1 377 ? -3.367 1.060 18.144 1.00 93.75 377 GLN A N 1
ATOM 2613 C CA . GLN A 1 377 ? -4.602 1.745 17.764 1.00 93.75 377 GLN A CA 1
ATOM 2614 C C . GLN A 1 377 ? -5.227 1.020 16.583 1.00 93.75 377 GLN A C 1
ATOM 2616 O O . GLN A 1 377 ? -4.567 0.871 15.556 1.00 93.75 377 GLN A O 1
ATOM 2621 N N . ALA A 1 378 ? -6.479 0.608 16.725 1.00 97.44 378 ALA A N 1
ATOM 2622 C CA . ALA A 1 378 ? -7.275 0.062 15.641 1.00 97.44 378 ALA A CA 1
ATOM 2623 C C . ALA A 1 378 ? -8.583 0.845 15.536 1.00 97.44 378 ALA A C 1
ATOM 2625 O O . ALA A 1 378 ? -9.308 0.963 16.524 1.00 97.44 378 ALA A O 1
ATOM 2626 N N . TYR A 1 379 ? -8.819 1.396 14.352 1.00 98.75 379 TYR A N 1
ATOM 2627 C CA . TYR A 1 379 ? -10.085 1.965 13.912 1.00 98.75 379 TYR A CA 1
ATOM 2628 C C . TYR A 1 379 ? -10.576 1.041 12.802 1.00 98.75 379 TYR A C 1
ATOM 2630 O O . TYR A 1 379 ? -9.781 0.783 11.894 1.00 98.75 379 TYR A O 1
ATOM 2638 N N . GLY A 1 380 ? -11.781 0.494 12.913 1.00 98.75 380 GLY A N 1
ATOM 2639 C CA . GLY A 1 380 ? -12.264 -0.470 11.934 1.00 98.75 380 GLY A CA 1
ATOM 2640 C C . GLY A 1 380 ? -12.415 0.154 10.561 1.00 98.75 380 GLY A C 1
ATOM 2641 O O . GLY A 1 380 ? -11.687 -0.279 9.700 1.00 98.75 380 GLY A O 1
ATOM 2642 N N . ASP A 1 381 ? -13.069 1.303 10.392 1.00 98.88 381 ASP A N 1
ATOM 2643 C CA . ASP A 1 381 ? -13.100 1.971 9.082 1.00 98.88 381 ASP A CA 1
ATOM 2644 C C . ASP A 1 381 ? -12.037 3.070 8.933 1.00 98.88 381 ASP A C 1
ATOM 2646 O O . ASP A 1 381 ? -11.216 3.088 8.015 1.00 98.88 381 ASP A O 1
ATOM 2650 N N . ALA A 1 382 ? -12.087 4.105 9.786 1.00 98.75 382 ALA A N 1
ATOM 2651 C CA . ALA A 1 382 ? -11.505 5.394 9.408 1.00 98.75 382 ALA A CA 1
ATOM 2652 C C . ALA A 1 382 ? -11.023 6.284 10.556 1.00 98.75 382 ALA A C 1
ATOM 2654 O O . ALA A 1 382 ? -11.442 6.204 11.711 1.00 98.75 382 ALA A O 1
ATOM 2655 N N . SER A 1 383 ? -10.175 7.268 10.233 1.00 98.62 383 SER A N 1
ATOM 2656 C CA . SER A 1 383 ? -9.845 8.315 11.209 1.00 98.62 383 SER A CA 1
ATOM 2657 C C . SER A 1 383 ? -11.064 9.178 11.534 1.00 98.62 383 SER A C 1
ATOM 2659 O O . SER A 1 383 ? -11.307 9.509 12.692 1.00 98.62 383 SER A O 1
ATOM 2661 N N . THR A 1 384 ? -11.861 9.555 10.536 1.00 98.75 384 THR A N 1
ATOM 2662 C CA . THR A 1 384 ? -13.129 10.258 10.765 1.00 98.75 384 THR A CA 1
ATOM 2663 C C . THR A 1 384 ? -14.189 9.841 9.759 1.00 98.75 384 THR A C 1
ATOM 2665 O O . THR A 1 384 ? -13.863 9.628 8.598 1.00 98.75 384 THR A O 1
ATOM 2668 N N . MET A 1 385 ? -15.460 9.859 10.155 1.00 98.81 385 MET A N 1
ATOM 2669 C CA . MET A 1 385 ? -16.593 9.665 9.248 1.00 98.81 385 MET A CA 1
ATOM 2670 C C . MET A 1 385 ? -17.535 10.872 9.242 1.00 98.81 385 MET A C 1
ATOM 2672 O O . MET A 1 385 ? -17.836 11.484 10.277 1.00 98.81 385 MET A O 1
ATOM 2676 N N . SER A 1 386 ? -18.030 11.231 8.059 1.00 98.69 386 SER A N 1
ATOM 2677 C CA . SER A 1 386 ? -18.939 12.366 7.865 1.00 98.69 386 SER A CA 1
ATOM 2678 C C . SER A 1 386 ? -19.899 12.172 6.685 1.00 98.69 386 SER A C 1
ATOM 2680 O O . SER A 1 386 ? -19.878 11.165 5.980 1.00 98.69 386 SER A O 1
ATOM 2682 N N . GLY A 1 387 ? -20.793 13.140 6.461 1.00 98.19 387 GLY A N 1
ATOM 2683 C CA . GLY A 1 387 ? -21.797 13.044 5.402 1.00 98.19 387 GLY A CA 1
ATOM 2684 C C . GLY A 1 387 ? -22.809 11.927 5.668 1.00 98.19 387 GLY A C 1
ATOM 2685 O O . GLY A 1 387 ? -23.478 11.942 6.692 1.00 98.19 387 GLY A O 1
ATOM 2686 N N . HIS A 1 388 ? -22.954 11.011 4.719 1.00 98.62 388 HIS A N 1
ATOM 2687 C CA . HIS A 1 388 ? -23.762 9.787 4.759 1.00 98.62 388 HIS A CA 1
ATOM 2688 C C . HIS A 1 388 ? -22.875 8.541 4.570 1.00 98.62 388 HIS A C 1
ATOM 2690 O O . HIS A 1 388 ? -23.316 7.572 3.948 1.00 98.62 388 HIS A O 1
ATOM 2696 N N . ALA A 1 389 ? -21.624 8.592 5.036 1.00 98.69 389 ALA A N 1
ATOM 2697 C CA . ALA A 1 389 ? -20.738 7.435 5.027 1.00 98.69 389 ALA A CA 1
ATOM 2698 C C . ALA A 1 389 ? -21.318 6.281 5.863 1.00 98.69 389 ALA A C 1
ATOM 2700 O O . ALA A 1 389 ? -22.055 6.530 6.824 1.00 98.69 389 ALA A O 1
ATOM 2701 N N . HIS A 1 390 ? -21.011 5.045 5.474 1.00 98.81 390 HIS A N 1
ATOM 2702 C CA . HIS A 1 390 ? -21.399 3.837 6.204 1.00 98.81 390 HIS A CA 1
ATOM 2703 C C . HIS A 1 390 ? -20.155 3.017 6.511 1.00 98.81 390 HIS A C 1
ATOM 2705 O O . HIS A 1 390 ? -19.417 2.730 5.574 1.00 98.81 390 HIS A O 1
ATOM 2711 N N . GLY A 1 391 ? -19.965 2.676 7.779 1.00 98.62 391 GLY A N 1
ATOM 2712 C CA . GLY A 1 391 ? -18.930 1.753 8.213 1.00 98.62 391 GLY A CA 1
ATOM 2713 C C . GLY A 1 391 ? -19.285 0.297 7.933 1.00 98.62 391 GLY A C 1
ATOM 2714 O O . GLY A 1 391 ? -20.466 -0.019 7.687 1.00 98.62 391 GLY A O 1
ATOM 2715 N N . GLY A 1 392 ? -18.277 -0.563 7.917 1.00 98.69 392 GLY A N 1
ATOM 2716 C CA . GLY A 1 392 ? -18.407 -2.011 7.874 1.00 98.69 392 GLY A CA 1
ATOM 2717 C C . GLY A 1 392 ? -18.480 -2.642 9.262 1.00 98.69 392 GLY A C 1
ATOM 2718 O O . GLY A 1 392 ? -18.550 -1.962 10.270 1.00 98.69 392 GLY A O 1
ATOM 2719 N N . ASN A 1 393 ? -18.653 -3.964 9.307 1.00 98.88 393 ASN A N 1
ATOM 2720 C CA . ASN A 1 393 ? -18.813 -4.723 10.549 1.00 98.88 393 ASN A CA 1
ATOM 2721 C C . ASN A 1 393 ? -17.496 -5.413 10.896 1.00 98.88 393 ASN A C 1
ATOM 2723 O O . ASN A 1 393 ? -17.214 -6.530 10.438 1.00 98.88 393 ASN A O 1
ATOM 2727 N N . ASP A 1 394 ? -16.734 -4.780 11.765 1.00 98.94 394 ASP A N 1
ATOM 2728 C CA . ASP A 1 394 ? -15.333 -5.084 11.958 1.00 98.94 394 ASP A CA 1
ATOM 2729 C C . ASP A 1 394 ? -15.106 -6.122 13.047 1.00 98.94 394 ASP A C 1
ATOM 2731 O O . ASP A 1 394 ? -15.880 -6.317 13.987 1.00 98.94 394 ASP A O 1
ATOM 2735 N N . THR A 1 395 ? -14.001 -6.847 12.933 1.00 98.81 395 THR A N 1
ATOM 2736 C CA . THR A 1 395 ? -13.502 -7.741 13.973 1.00 98.81 395 THR A CA 1
ATOM 2737 C C . THR A 1 395 ? -12.156 -7.244 14.463 1.00 98.81 395 THR A C 1
ATOM 2739 O O . THR A 1 395 ? -11.113 -7.507 13.862 1.00 98.81 395 THR A O 1
ATOM 2742 N N . LEU A 1 396 ? -12.170 -6.583 15.617 1.00 98.38 396 LEU A N 1
ATOM 2743 C CA . LEU A 1 396 ? -10.983 -5.999 16.223 1.00 98.38 396 LEU A CA 1
ATOM 2744 C C . LEU A 1 396 ? -10.558 -6.822 17.438 1.00 98.38 396 LEU A C 1
ATOM 2746 O O . LEU A 1 396 ? -11.278 -6.917 18.431 1.00 98.38 396 LEU A O 1
ATOM 2750 N N . VAL A 1 397 ? -9.382 -7.440 17.362 1.00 95.31 397 VAL A N 1
ATOM 2751 C CA . VAL A 1 397 ? -8.788 -8.221 18.451 1.00 95.31 397 VAL A CA 1
ATOM 2752 C C . VAL A 1 397 ? -7.593 -7.464 19.008 1.00 95.31 397 VAL A C 1
ATOM 2754 O O . VAL A 1 397 ? -6.608 -7.240 18.298 1.00 95.31 397 VAL A O 1
ATOM 2757 N N . GLY A 1 398 ? -7.682 -7.085 20.280 1.00 90.00 398 GLY A N 1
ATOM 2758 C CA . GLY A 1 398 ? -6.623 -6.390 20.993 1.00 90.00 398 GLY A CA 1
ATOM 2759 C C . GLY A 1 398 ? -5.376 -7.241 21.215 1.00 90.00 398 GLY A C 1
ATOM 2760 O O . GLY A 1 398 ? -5.227 -8.356 20.701 1.00 90.00 398 GLY A O 1
ATOM 2761 N N . GLY A 1 399 ? -4.417 -6.647 21.916 1.00 84.19 399 GLY A N 1
ATOM 2762 C CA . GLY A 1 399 ? -3.119 -7.259 22.140 1.00 84.19 399 GLY A CA 1
ATOM 2763 C C . G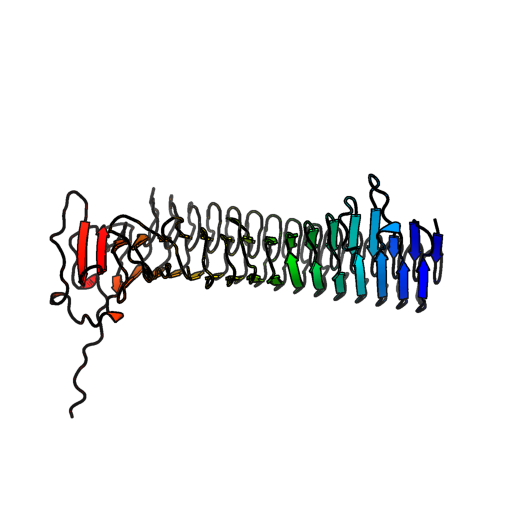LY A 1 399 ? -3.141 -8.444 23.109 1.00 84.19 399 GLY A C 1
ATOM 2764 O O . GLY A 1 399 ? -4.029 -8.597 23.939 1.00 84.19 399 GLY A O 1
ATOM 2765 N N . ASP A 1 400 ? -2.096 -9.264 23.035 1.00 84.88 400 ASP A N 1
ATOM 2766 C CA . ASP A 1 400 ? -1.739 -10.240 24.058 1.00 84.88 400 ASP A CA 1
ATOM 2767 C C . ASP A 1 400 ? -0.604 -9.664 24.935 1.00 84.88 400 ASP A C 1
ATOM 2769 O O . ASP A 1 400 ? 0.562 -9.651 24.518 1.00 84.88 400 ASP A O 1
ATOM 2773 N N . ASP A 1 401 ? -0.902 -9.183 26.147 1.00 81.06 401 ASP A N 1
ATOM 2774 C CA . ASP A 1 401 ? 0.104 -8.827 27.154 1.00 81.06 401 ASP A CA 1
ATOM 2775 C C . ASP A 1 401 ? 0.396 -9.981 28.139 1.00 81.06 401 ASP A C 1
ATOM 2777 O O . ASP A 1 401 ? -0.407 -10.300 29.023 1.00 81.06 401 ASP A O 1
ATOM 2781 N N . PRO A 1 402 ? 1.599 -10.585 28.105 1.00 73.88 402 PRO A N 1
ATOM 2782 C CA . PRO A 1 402 ? 1.988 -11.587 29.094 1.00 73.88 402 PRO A CA 1
ATOM 2783 C C . PRO A 1 402 ? 2.264 -11.011 30.499 1.00 73.88 402 PRO A C 1
ATOM 2785 O O . PRO A 1 402 ? 2.553 -11.782 31.424 1.00 73.88 402 PRO A O 1
ATOM 2788 N N . ASN A 1 403 ? 2.245 -9.687 30.685 1.00 78.88 403 ASN A N 1
ATOM 2789 C CA . ASN A 1 403 ? 2.573 -8.998 31.931 1.00 78.88 403 ASN A CA 1
ATOM 2790 C C . ASN A 1 403 ? 1.408 -8.114 32.405 1.00 78.88 403 ASN A C 1
ATOM 2792 O O . ASN A 1 403 ? 1.296 -6.969 31.989 1.00 78.88 403 ASN A O 1
ATOM 2796 N N . PRO A 1 404 ? 0.612 -8.572 33.383 1.00 74.56 404 PRO A N 1
ATOM 2797 C CA . PRO A 1 404 ? -0.509 -7.791 33.893 1.00 74.56 404 PRO A CA 1
ATOM 2798 C C . PRO A 1 404 ? -0.094 -6.402 34.395 1.00 74.56 404 PRO A C 1
ATOM 2800 O O . PRO A 1 404 ? 0.823 -6.269 35.223 1.00 74.56 404 PRO A O 1
ATOM 2803 N N . HIS A 1 405 ? -0.818 -5.381 33.949 1.00 78.81 405 HIS A N 1
ATOM 2804 C CA . HIS A 1 405 ? -0.615 -3.996 34.347 1.00 78.81 405 HIS A CA 1
ATOM 2805 C C . HIS A 1 405 ? -1.619 -3.538 35.412 1.00 78.81 405 HIS A C 1
ATOM 2807 O O . HIS A 1 405 ? -2.691 -4.117 35.565 1.00 78.81 405 HIS A O 1
ATOM 2813 N N . PRO A 1 406 ? -1.275 -2.531 36.240 1.00 84.69 406 PRO A N 1
ATOM 2814 C CA . PRO A 1 406 ? -2.243 -1.965 37.170 1.00 84.69 406 PRO A CA 1
ATOM 2815 C C . PRO A 1 406 ? -3.378 -1.275 36.405 1.00 84.69 406 PRO A C 1
ATOM 2817 O O . PRO A 1 406 ? -3.117 -0.597 35.419 1.00 84.69 406 PRO A O 1
ATOM 2820 N N . ALA A 1 407 ? -4.604 -1.372 36.922 1.00 84.62 407 ALA A N 1
ATOM 2821 C CA . ALA A 1 407 ? -5.767 -0.679 36.367 1.00 84.62 407 ALA A CA 1
ATOM 2822 C C . ALA A 1 407 ? -5.486 0.804 36.037 1.00 84.62 407 ALA A C 1
ATOM 2824 O O . ALA A 1 407 ? -4.906 1.535 36.855 1.00 84.62 407 ALA A O 1
ATOM 2825 N N . GLY A 1 408 ? -5.941 1.239 34.858 1.00 81.38 408 GLY A N 1
ATOM 2826 C CA . GLY A 1 408 ? -5.781 2.601 34.339 1.00 81.38 408 GLY A CA 1
ATOM 2827 C C . GLY A 1 408 ? -4.530 2.842 33.482 1.00 81.38 408 GLY A C 1
ATOM 2828 O O . GLY A 1 408 ? -4.251 4.000 33.163 1.00 81.38 408 GLY A O 1
ATOM 2829 N N . SER A 1 409 ? -3.757 1.805 33.141 1.00 85.19 409 SER A N 1
ATOM 2830 C CA . SER A 1 409 ? -2.978 1.797 31.891 1.00 85.19 409 SER A CA 1
ATOM 2831 C C . SER A 1 409 ? -3.828 1.175 30.790 1.00 85.19 409 SER A C 1
ATOM 2833 O O . SER A 1 409 ? -4.672 0.355 31.127 1.00 85.19 409 SER A O 1
ATOM 2835 N N . TYR A 1 410 ? -3.606 1.567 29.533 1.00 87.06 410 TYR A N 1
ATOM 2836 C CA . TYR A 1 410 ? -4.232 0.933 28.375 1.00 87.06 410 TYR A CA 1
ATOM 2837 C C . TYR A 1 410 ? -3.176 0.685 27.299 1.00 87.06 410 TYR A C 1
ATOM 2839 O O . TYR A 1 410 ? -2.441 1.610 26.929 1.00 87.06 410 TYR A O 1
ATOM 2847 N N . GLU A 1 411 ? -3.074 -0.558 26.846 1.00 86.81 411 GLU A N 1
ATOM 2848 C CA . GLU A 1 411 ? -2.094 -1.020 25.864 1.00 86.81 411 GLU A CA 1
ATOM 2849 C C . GLU A 1 411 ? -2.686 -1.118 24.450 1.00 86.81 411 GLU A C 1
ATOM 2851 O O . GLU A 1 411 ? -1.944 -0.991 23.474 1.00 86.81 411 GLU A O 1
ATOM 2856 N N . THR A 1 412 ? -4.008 -1.241 24.325 1.00 90.12 412 THR A N 1
ATOM 2857 C CA . THR A 1 412 ? -4.706 -1.158 23.038 1.00 90.12 412 THR A CA 1
ATOM 2858 C C . THR A 1 412 ? -5.872 -0.186 23.116 1.00 90.12 412 THR A C 1
ATOM 2860 O O . THR A 1 412 ? -6.619 -0.157 24.091 1.00 90.12 412 THR A O 1
ATOM 2863 N N . THR A 1 413 ? -6.039 0.607 22.063 1.00 94.62 413 THR A N 1
ATOM 2864 C CA . THR A 1 413 ? -7.273 1.331 21.773 1.00 94.62 413 THR A CA 1
ATOM 2865 C C . THR A 1 413 ? -7.957 0.654 20.596 1.00 94.62 413 THR A C 1
ATOM 2867 O O . THR A 1 413 ? -7.384 0.611 19.506 1.00 94.62 413 THR A O 1
ATOM 2870 N N . LEU A 1 414 ? -9.160 0.139 20.827 1.00 97.81 414 LEU A N 1
ATOM 2871 C CA . LEU A 1 414 ? -10.017 -0.448 19.802 1.00 97.81 414 LEU A CA 1
ATOM 2872 C C . LEU A 1 414 ? -11.231 0.462 19.621 1.00 97.81 414 LEU A C 1
ATOM 2874 O O . LEU A 1 414 ? -11.877 0.828 20.600 1.00 97.81 414 LEU A O 1
ATOM 2878 N N . VAL A 1 415 ? -11.515 0.854 18.389 1.00 98.81 415 VAL A N 1
ATOM 2879 C CA . VAL A 1 415 ? -12.663 1.687 18.032 1.00 98.81 415 VAL A CA 1
ATOM 2880 C C . VAL A 1 415 ? -13.306 1.026 16.830 1.00 98.81 415 VAL A C 1
ATOM 2882 O O . VAL A 1 415 ? -12.610 0.890 15.828 1.00 98.81 415 VAL A O 1
ATOM 2885 N N . GLY A 1 416 ? -14.557 0.586 16.961 1.00 98.75 416 GLY A N 1
ATOM 2886 C CA . GLY A 1 416 ? -15.228 -0.194 15.925 1.00 98.75 416 GLY A CA 1
ATOM 2887 C C . GLY A 1 416 ? -15.247 0.527 14.591 1.00 98.75 416 GLY A C 1
ATOM 2888 O O . GLY A 1 416 ? -14.524 0.094 13.722 1.00 98.75 416 GLY A O 1
ATOM 2889 N N . ASP A 1 417 ? -15.829 1.720 14.480 1.00 98.81 417 ASP A N 1
ATOM 2890 C CA . ASP A 1 417 ? -15.841 2.426 13.191 1.00 98.81 417 ASP A CA 1
ATOM 2891 C C . ASP A 1 417 ? -14.683 3.425 13.044 1.00 98.81 417 ASP A C 1
ATOM 2893 O O . ASP A 1 417 ? -13.777 3.324 12.213 1.00 98.81 417 ASP A O 1
ATOM 2897 N N . ALA A 1 418 ? -14.715 4.494 13.846 1.00 98.62 418 ALA A N 1
ATOM 2898 C CA . ALA A 1 418 ? -13.878 5.653 13.585 1.00 98.62 418 ALA A CA 1
ATOM 2899 C C . ALA A 1 418 ? -13.586 6.487 14.813 1.00 98.62 418 ALA A C 1
ATOM 2901 O O . ALA A 1 418 ? -14.387 6.645 15.729 1.00 98.62 418 ALA A O 1
ATOM 2902 N N . LYS A 1 419 ? -12.454 7.191 14.799 1.00 98.44 419 LYS A N 1
ATOM 2903 C CA . LYS A 1 419 ? -12.119 8.091 15.912 1.00 98.44 419 LYS A CA 1
ATOM 2904 C C . LYS A 1 419 ? -13.196 9.154 16.159 1.00 98.44 419 LYS A C 1
ATOM 2906 O O . LYS A 1 419 ? -13.448 9.543 17.300 1.00 98.44 419 LYS A O 1
ATOM 2911 N N . SER A 1 420 ? -13.790 9.692 15.095 1.00 98.62 420 SER A N 1
ATOM 2912 C CA . SER A 1 420 ? -14.892 10.647 15.199 1.00 98.62 420 SER A CA 1
ATOM 2913 C C . SER A 1 420 ? -15.900 10.467 14.078 1.00 98.62 420 SER A C 1
ATOM 2915 O O . SER A 1 420 ? -15.531 10.487 12.908 1.00 98.62 420 SER A O 1
ATOM 2917 N N . MET A 1 421 ? -17.180 10.450 14.438 1.00 98.69 421 MET A N 1
ATOM 2918 C CA . MET A 1 421 ? -18.299 10.411 13.501 1.00 98.69 421 MET A CA 1
ATOM 2919 C C . MET A 1 421 ? -19.141 11.683 13.587 1.00 98.69 421 MET A C 1
ATOM 2921 O O . MET A 1 421 ? -19.351 12.262 14.660 1.00 98.69 421 MET A O 1
ATOM 2925 N N . SER A 1 422 ? -19.645 12.139 12.442 1.00 98.56 422 SER A N 1
ATOM 2926 C CA . SER A 1 422 ? -20.434 13.366 12.347 1.00 98.56 422 SER A CA 1
ATOM 2927 C C . SER A 1 422 ? -21.506 13.322 11.252 1.00 98.56 422 SER A C 1
ATOM 2929 O O . SER A 1 422 ? -21.612 12.370 10.483 1.00 98.56 422 SER A O 1
ATOM 2931 N N . ASP A 1 423 ? -22.319 14.378 11.186 1.00 98.19 423 ASP A N 1
ATOM 2932 C CA . ASP A 1 423 ? -23.407 14.548 10.219 1.00 98.19 423 ASP A CA 1
ATOM 2933 C C . ASP A 1 423 ? -24.439 13.416 10.246 1.00 98.19 423 ASP A C 1
ATOM 2935 O O . ASP A 1 423 ? -25.231 13.388 11.180 1.00 98.19 423 ASP A O 1
ATOM 2939 N N . TYR A 1 424 ? -24.492 12.550 9.237 1.00 98.44 424 TYR A N 1
ATOM 2940 C CA . TYR A 1 424 ? -25.393 11.397 9.136 1.00 98.44 424 TYR A CA 1
ATOM 2941 C C . TYR A 1 424 ? -24.610 10.100 8.881 1.00 98.44 424 TYR A C 1
ATOM 2943 O O . TYR A 1 424 ? -25.172 9.163 8.308 1.00 98.44 424 TYR A O 1
ATOM 2951 N N . ALA A 1 425 ? -23.327 10.063 9.258 1.00 98.62 425 ALA A N 1
ATOM 2952 C CA . ALA A 1 425 ? -22.529 8.846 9.202 1.00 98.62 425 ALA A CA 1
ATOM 2953 C C . ALA A 1 425 ? -23.193 7.737 10.032 1.00 98.62 425 ALA A C 1
ATOM 2955 O O . ALA A 1 425 ? -23.835 8.020 11.051 1.00 98.62 425 ALA A O 1
ATOM 2956 N N . SER A 1 426 ? -23.087 6.500 9.564 1.00 98.69 426 SER A N 1
ATOM 2957 C CA . SER A 1 426 ? -23.602 5.321 10.260 1.00 98.69 426 SER A CA 1
ATOM 2958 C C . SER A 1 426 ? -22.479 4.317 10.447 1.00 98.69 426 SER A C 1
ATOM 2960 O O . SER A 1 426 ? -21.791 4.043 9.472 1.00 98.69 426 SER A O 1
ATOM 2962 N N . GLY A 1 427 ? -22.326 3.809 11.659 1.00 98.50 427 GLY A N 1
ATOM 2963 C CA . GLY A 1 427 ? -21.395 2.742 11.978 1.00 98.50 427 GLY A CA 1
ATOM 2964 C C . GLY A 1 427 ? -21.930 1.362 11.618 1.00 98.50 427 GLY A C 1
ATOM 2965 O O . GLY A 1 427 ? -23.140 1.214 11.359 1.00 98.50 427 GLY A O 1
ATOM 2966 N N . GLY A 1 428 ? -21.048 0.374 11.565 1.00 98.62 428 GLY A N 1
ATOM 2967 C CA . GLY A 1 428 ? -21.379 -1.036 11.468 1.00 98.62 428 GLY A CA 1
ATOM 2968 C C . GLY A 1 428 ? -21.447 -1.718 12.829 1.00 98.62 428 GLY A C 1
ATOM 2969 O O . GLY A 1 428 ? -21.463 -1.078 13.864 1.00 98.62 428 GLY A O 1
ATOM 2970 N N . ASN A 1 429 ? -21.715 -3.025 12.820 1.00 98.81 429 ASN A N 1
ATOM 2971 C CA . ASN A 1 429 ? -21.967 -3.802 14.036 1.00 98.81 429 ASN A CA 1
ATOM 2972 C C . ASN A 1 429 ? -20.731 -4.626 14.368 1.00 98.81 429 ASN A C 1
ATOM 2974 O O . ASN A 1 429 ? -20.554 -5.733 13.841 1.00 98.81 429 ASN A O 1
ATOM 2978 N N . ASP A 1 430 ? -19.931 -4.115 15.281 1.00 98.94 430 ASP A N 1
ATOM 2979 C CA . ASP A 1 430 ? -18.562 -4.561 15.423 1.00 98.94 430 ASP A CA 1
ATOM 2980 C C . ASP A 1 430 ? -18.416 -5.651 16.465 1.00 98.94 430 ASP A C 1
ATOM 2982 O O . ASP A 1 430 ? -19.219 -5.852 17.384 1.00 98.94 430 ASP A O 1
ATOM 2986 N N . LYS A 1 431 ? -17.344 -6.415 16.315 1.00 98.81 431 LYS A N 1
ATOM 2987 C CA . LYS A 1 431 ? -16.934 -7.438 17.257 1.00 98.81 431 LYS A CA 1
ATOM 2988 C C . LYS A 1 431 ? -15.568 -7.087 17.814 1.00 98.81 431 LYS A C 1
ATOM 2990 O O . LYS A 1 431 ? -14.536 -7.375 17.208 1.00 98.81 431 LYS A O 1
ATOM 2995 N N . LEU A 1 432 ? -15.571 -6.586 19.041 1.00 98.69 432 LEU A N 1
ATOM 2996 C CA . LEU A 1 432 ? -14.373 -6.139 19.734 1.00 98.69 432 LEU A CA 1
ATOM 2997 C C . LEU A 1 432 ? -13.976 -7.169 20.791 1.00 98.69 432 LEU A C 1
ATOM 2999 O O . LEU A 1 432 ? -14.712 -7.435 21.741 1.00 98.69 432 LEU A O 1
ATOM 3003 N N . VAL A 1 433 ? -12.817 -7.793 20.615 1.00 97.31 433 VAL A N 1
ATOM 3004 C CA . VAL A 1 433 ? -12.259 -8.797 21.527 1.00 97.31 433 VAL A CA 1
ATOM 3005 C C . VAL A 1 433 ? -11.070 -8.165 22.239 1.00 97.31 433 VAL A C 1
ATOM 3007 O O . VAL A 1 433 ? -10.079 -7.874 21.578 1.00 97.31 433 VAL A O 1
ATOM 3010 N N . SER A 1 434 ? -11.132 -7.978 23.561 1.00 91.25 434 SER A N 1
ATOM 3011 C CA . SER A 1 434 ? -10.051 -7.277 24.280 1.00 91.25 434 SER A CA 1
ATOM 3012 C C . SER A 1 434 ? -8.713 -8.016 24.176 1.00 91.25 434 SER A C 1
ATOM 3014 O O . SER A 1 434 ? -7.709 -7.453 23.765 1.00 91.25 434 SER A O 1
ATOM 3016 N N . GLY A 1 435 ? -8.728 -9.334 24.382 1.00 89.81 435 GLY A N 1
ATOM 3017 C CA . GLY A 1 435 ? -7.500 -10.126 24.428 1.00 89.81 435 GLY A CA 1
ATOM 3018 C C . GLY A 1 435 ? -7.007 -10.226 25.865 1.00 89.81 435 GLY A C 1
ATOM 3019 O O . GLY A 1 435 ? -7.799 -10.574 26.747 1.00 89.81 435 GLY A O 1
ATOM 3020 N N . THR A 1 436 ? -5.716 -9.985 26.092 1.00 88.12 436 THR A N 1
ATOM 3021 C CA . THR A 1 436 ? -5.124 -9.904 27.438 1.00 88.12 436 THR A CA 1
ATOM 3022 C C . THR A 1 436 ? -4.348 -8.603 27.572 1.00 88.12 436 THR A C 1
ATOM 3024 O O . THR A 1 436 ? -3.561 -8.280 26.692 1.00 88.12 436 THR A O 1
ATOM 3027 N N . GLY A 1 437 ? -4.457 -7.911 28.696 1.00 87.88 437 GLY A N 1
ATOM 3028 C CA . GLY A 1 437 ? -3.854 -6.588 28.860 1.00 87.88 437 GLY A CA 1
ATOM 3029 C C . GLY A 1 437 ? -4.871 -5.674 29.509 1.00 87.88 437 GLY A C 1
ATOM 3030 O O . GLY A 1 437 ? -5.752 -6.159 30.197 1.00 87.88 437 GLY A O 1
ATOM 3031 N N . ASN A 1 438 ? -4.738 -4.370 29.364 1.00 90.12 438 ASN A N 1
ATOM 3032 C CA . ASN A 1 438 ? -5.820 -3.450 29.655 1.00 90.12 438 ASN A CA 1
ATOM 3033 C C . ASN A 1 438 ? -6.146 -2.707 28.360 1.00 90.12 438 ASN A C 1
ATOM 3035 O O . ASN A 1 438 ? -5.285 -2.027 27.796 1.00 90.12 438 ASN A O 1
ATOM 3039 N N . ASP A 1 439 ? -7.389 -2.784 27.912 1.00 93.06 439 ASP A N 1
ATOM 3040 C CA . ASP A 1 439 ? -7.808 -2.197 26.644 1.00 93.06 439 ASP A CA 1
ATOM 3041 C C . ASP A 1 439 ? -8.856 -1.097 26.846 1.00 93.06 439 ASP A C 1
ATOM 3043 O O . ASP A 1 439 ? -9.669 -1.132 27.774 1.00 93.06 439 ASP A O 1
ATOM 3047 N N . ASP A 1 440 ? -8.809 -0.095 25.970 1.00 95.38 440 ASP A N 1
ATOM 3048 C CA . ASP A 1 440 ? -9.752 1.022 25.913 1.00 95.38 440 ASP A CA 1
ATOM 3049 C C . ASP A 1 440 ? -10.593 0.879 24.640 1.00 95.38 440 ASP A C 1
ATOM 3051 O O . ASP A 1 440 ? -10.057 0.944 23.528 1.00 95.38 440 ASP A O 1
ATOM 3055 N N . ILE A 1 441 ? -11.884 0.592 24.800 1.00 98.25 441 ILE A N 1
ATOM 3056 C CA . ILE A 1 441 ? -12.724 0.013 23.749 1.00 98.25 441 ILE A CA 1
ATOM 3057 C C . ILE A 1 441 ? -13.956 0.891 23.505 1.00 98.25 441 ILE A C 1
ATOM 3059 O O . ILE A 1 441 ? -14.717 1.183 24.432 1.00 98.25 441 ILE A O 1
ATOM 3063 N N . TRP A 1 442 ? -14.167 1.264 22.245 1.00 98.75 442 TRP A N 1
ATOM 3064 C CA . TRP A 1 442 ? -15.365 1.933 21.743 1.00 98.75 442 TRP A CA 1
ATOM 3065 C C . TRP A 1 442 ? -16.066 1.038 20.734 1.00 98.75 442 TRP A C 1
ATOM 3067 O O . TRP A 1 442 ? -15.401 0.516 19.842 1.00 98.75 442 TRP A O 1
ATOM 3077 N N . GLY A 1 443 ? -17.377 0.889 20.894 1.00 98.56 443 GLY A N 1
ATOM 3078 C CA . GLY A 1 443 ? -18.241 0.227 19.926 1.00 98.56 443 GLY A CA 1
ATOM 3079 C C . GLY A 1 443 ? -18.218 0.973 18.603 1.00 98.56 443 GLY A C 1
ATOM 3080 O O . GLY A 1 443 ? -17.769 0.414 17.625 1.00 98.56 443 GLY A O 1
ATOM 3081 N N . ASP A 1 444 ? -18.497 2.278 18.629 1.00 98.50 444 ASP A N 1
ATOM 3082 C CA . ASP A 1 444 ? -18.611 3.066 17.400 1.00 98.50 444 ASP A CA 1
ATOM 3083 C C . ASP A 1 444 ? -17.428 4.032 17.233 1.00 98.50 444 ASP A C 1
ATOM 3085 O O . ASP A 1 444 ? -16.597 3.957 16.325 1.00 98.50 444 ASP A O 1
ATOM 3089 N N . ALA A 1 445 ? -17.352 5.019 18.136 1.00 98.44 445 ALA A N 1
ATOM 3090 C CA . ALA A 1 445 ? -16.480 6.167 17.965 1.00 98.44 445 ALA A CA 1
ATOM 3091 C C . ALA A 1 445 ? -16.191 6.922 19.255 1.00 98.44 445 ALA A C 1
ATOM 3093 O O . ALA A 1 445 ? -17.068 7.227 20.062 1.00 98.44 445 ALA A O 1
ATOM 3094 N N . GLN A 1 446 ? -14.961 7.431 19.364 1.00 98.25 446 GLN A N 1
ATOM 3095 C CA . GLN A 1 446 ? -14.560 8.249 20.516 1.00 98.25 446 GLN A CA 1
ATOM 3096 C C . GLN A 1 446 ? -15.331 9.572 20.609 1.00 98.25 446 GLN A C 1
ATOM 3098 O O . GLN A 1 446 ? -15.451 10.170 21.683 1.00 98.25 446 GLN A O 1
ATOM 3103 N N . VAL A 1 447 ? -15.810 10.081 19.470 1.00 97.81 447 VAL A N 1
ATOM 3104 C CA . VAL A 1 447 ? -16.585 11.320 19.391 1.00 97.81 447 VAL A CA 1
ATOM 3105 C C . VAL A 1 447 ? -17.696 11.191 18.355 1.00 97.81 447 VAL A C 1
ATOM 3107 O O . VAL A 1 447 ? -17.431 11.231 17.154 1.00 97.81 447 VAL A O 1
ATOM 3110 N N . MET A 1 448 ? -18.948 11.195 18.815 1.00 96.69 448 MET A N 1
ATOM 3111 C CA . MET A 1 448 ? -20.127 11.287 17.951 1.00 96.69 448 MET A CA 1
ATOM 3112 C C . MET A 1 448 ? -20.758 12.684 17.978 1.00 96.69 448 MET A C 1
ATOM 3114 O O . MET A 1 448 ? -21.055 13.243 19.039 1.00 96.69 448 MET A O 1
ATOM 3118 N N . LEU A 1 449 ? -20.993 13.262 16.797 1.00 94.75 449 LEU A N 1
ATOM 3119 C CA . LEU A 1 449 ? -21.582 14.592 16.616 1.00 94.75 449 LEU A CA 1
ATOM 3120 C C . LEU A 1 449 ? -22.744 14.569 15.612 1.00 94.75 449 LEU A C 1
ATOM 3122 O O . LEU A 1 449 ? -22.838 13.721 14.733 1.00 94.75 449 LEU A O 1
ATOM 3126 N N . GLY A 1 450 ? -23.617 15.577 15.685 1.00 93.19 450 GLY A N 1
ATOM 3127 C CA . GLY A 1 450 ? -24.697 15.741 14.710 1.00 93.19 450 GLY A CA 1
ATOM 3128 C C . GLY A 1 450 ? -25.786 14.674 14.846 1.00 93.19 450 GLY A C 1
ATOM 3129 O O . GLY A 1 450 ? -26.397 14.562 15.906 1.00 93.19 450 GLY A O 1
ATOM 3130 N N . PHE A 1 451 ? -26.067 13.967 13.753 1.00 96.88 451 PHE A N 1
ATOM 3131 C CA . PHE A 1 451 ? -27.022 12.858 13.660 1.00 96.88 451 PHE A CA 1
ATOM 3132 C C . PHE A 1 451 ? -26.325 11.533 13.311 1.00 96.88 451 PHE A C 1
ATOM 3134 O O . PHE A 1 451 ? -26.982 10.645 12.761 1.00 96.88 451 PHE A O 1
ATOM 3141 N N . ALA A 1 452 ? -25.021 11.419 13.592 1.00 98.19 452 ALA A N 1
ATOM 3142 C CA . ALA A 1 452 ? -24.287 10.172 13.424 1.00 98.19 452 ALA A CA 1
ATOM 3143 C C . ALA A 1 452 ? -24.928 9.062 14.267 1.00 98.19 452 ALA A C 1
ATOM 3145 O O . ALA A 1 452 ? -25.420 9.337 15.365 1.00 98.19 452 ALA A O 1
ATOM 3146 N N . ASN A 1 453 ? -24.944 7.837 13.754 1.00 98.12 453 ASN A N 1
ATOM 3147 C CA . ASN A 1 453 ? -25.481 6.669 14.450 1.00 98.12 453 ASN A CA 1
ATOM 3148 C C . ASN A 1 453 ? -24.414 5.590 14.488 1.00 98.12 453 ASN A C 1
ATOM 3150 O O . ASN A 1 453 ? -23.742 5.389 13.488 1.00 98.12 453 ASN A O 1
ATOM 3154 N N . GLY A 1 454 ? -24.302 4.938 15.625 1.00 97.94 454 GLY A N 1
ATOM 3155 C CA . GLY A 1 454 ? -23.536 3.735 15.821 1.00 97.94 454 GLY A CA 1
ATOM 3156 C C . GLY A 1 454 ? -24.262 2.487 15.347 1.00 97.94 454 GLY A C 1
ATOM 3157 O O . GLY A 1 454 ? -25.419 2.567 14.890 1.00 97.94 454 GLY A O 1
ATOM 3158 N N . GLY A 1 455 ? -23.598 1.349 15.481 1.00 98.00 455 GLY A N 1
ATOM 3159 C CA . GLY A 1 455 ? -24.144 0.025 15.243 1.00 98.00 455 GLY A CA 1
ATOM 3160 C C . GLY A 1 455 ? -24.520 -0.715 16.517 1.00 98.00 455 GLY A C 1
ATOM 3161 O O . GLY A 1 455 ? -25.010 -0.130 17.469 1.00 98.00 455 GLY A O 1
ATOM 3162 N N . ASN A 1 456 ? -24.517 -2.044 16.462 1.00 98.62 456 ASN A N 1
ATOM 3163 C CA . ASN A 1 456 ? -24.899 -2.895 17.589 1.00 98.62 456 ASN A CA 1
ATOM 3164 C C . ASN A 1 456 ? -23.748 -3.841 17.888 1.00 98.62 456 ASN A C 1
ATOM 3166 O O . ASN A 1 456 ? -23.660 -4.929 17.304 1.00 98.62 456 ASN A O 1
ATOM 3170 N N . ASP A 1 457 ? -22.913 -3.445 18.828 1.00 98.88 457 ASP A N 1
ATOM 3171 C CA . ASP A 1 457 ? -21.590 -4.028 18.942 1.00 98.88 457 ASP A CA 1
ATOM 3172 C C . ASP A 1 457 ? -21.562 -5.175 19.935 1.00 98.88 457 ASP A C 1
ATOM 3174 O O . ASP A 1 457 ? -22.433 -5.360 20.795 1.00 98.88 457 ASP A O 1
ATOM 3178 N N . THR A 1 458 ? -20.549 -6.015 19.788 1.00 98.88 458 THR A N 1
ATOM 3179 C CA . THR A 1 458 ? -20.303 -7.155 20.656 1.00 98.88 458 THR A CA 1
ATOM 3180 C C . THR A 1 458 ? -18.917 -7.052 21.268 1.00 98.88 458 THR A C 1
ATOM 3182 O O . THR A 1 458 ? -17.910 -7.313 20.611 1.00 98.88 458 THR A O 1
ATOM 3185 N N . PHE A 1 459 ? -18.880 -6.776 22.568 1.00 98.75 459 PHE A N 1
ATOM 3186 C CA . PHE A 1 459 ? -17.665 -6.737 23.375 1.00 98.75 459 PHE A CA 1
ATOM 3187 C C . PHE A 1 459 ? -17.407 -8.114 23.983 1.00 98.75 459 PHE A C 1
ATOM 3189 O O . PHE A 1 459 ? -18.196 -8.606 24.793 1.00 98.75 459 PHE A O 1
ATOM 3196 N N . VAL A 1 460 ? -16.316 -8.766 23.597 1.00 98.31 460 VAL A N 1
ATOM 3197 C CA . VAL A 1 460 ? -16.020 -10.157 23.955 1.00 98.31 460 VAL A CA 1
ATOM 3198 C C . VAL A 1 460 ? -14.882 -10.219 24.965 1.00 98.31 460 VAL A C 1
ATOM 3200 O O . VAL A 1 460 ? -13.756 -9.831 24.660 1.00 98.31 460 VAL A O 1
ATOM 3203 N N . PHE A 1 461 ? -15.154 -10.811 26.131 1.00 95.88 461 PHE A N 1
ATOM 3204 C CA . PHE A 1 461 ? -14.163 -10.992 27.196 1.00 95.88 461 PHE A CA 1
ATOM 3205 C C . PHE A 1 461 ? -13.867 -12.464 27.466 1.00 95.88 461 PHE A C 1
ATOM 3207 O O . PHE A 1 461 ? -14.723 -13.347 27.334 1.00 95.88 461 PHE A O 1
ATOM 3214 N N . ASN A 1 462 ? -12.637 -12.735 27.900 1.00 92.25 462 ASN A N 1
ATOM 3215 C CA . ASN A 1 462 ? -12.171 -14.075 28.225 1.00 92.25 462 ASN A CA 1
ATOM 3216 C C . ASN A 1 462 ? -11.420 -14.091 29.569 1.00 92.25 462 ASN A C 1
ATOM 3218 O O . ASN A 1 462 ? -11.418 -13.130 30.344 1.00 92.25 462 ASN A O 1
ATOM 3222 N N . PHE A 1 463 ? -10.844 -15.241 29.911 1.00 90.44 463 PHE A N 1
ATOM 3223 C CA . PHE A 1 463 ? -9.948 -15.342 31.054 1.00 90.44 463 PHE A CA 1
ATOM 3224 C C . PHE A 1 463 ? -8.734 -14.438 30.846 1.00 90.44 463 PHE A C 1
ATOM 3226 O O . PHE A 1 463 ? -8.188 -14.389 29.749 1.00 90.44 463 PHE A O 1
ATOM 3233 N N . ASP A 1 464 ? -8.301 -13.792 31.928 1.00 89.00 464 ASP A N 1
ATOM 3234 C CA . ASP A 1 464 ? -7.104 -12.949 31.964 1.00 89.00 464 ASP A CA 1
ATOM 3235 C C . ASP A 1 464 ? -7.143 -11.736 31.009 1.00 89.00 464 ASP A C 1
ATOM 3237 O O . ASP A 1 464 ? -6.093 -11.231 30.624 1.00 89.00 464 ASP A O 1
ATOM 3241 N N . SER A 1 465 ? -8.343 -11.225 30.704 1.00 89.31 465 SER A N 1
ATOM 3242 C CA . SER A 1 465 ? -8.535 -9.984 29.938 1.00 89.31 465 SER A CA 1
ATOM 3243 C C . SER A 1 465 ? -8.063 -8.714 30.648 1.00 89.31 465 SER A C 1
ATOM 3245 O O . SER A 1 465 ? -7.968 -7.696 30.003 1.00 89.31 465 SER A O 1
ATOM 3247 N N . GLY A 1 466 ? -7.706 -8.774 31.937 1.00 92.12 466 GLY A N 1
ATOM 3248 C CA . GLY A 1 466 ? -7.098 -7.665 32.682 1.00 92.12 466 GLY A CA 1
ATOM 3249 C C . GLY A 1 466 ? -8.079 -6.567 33.105 1.00 92.12 466 GLY A C 1
ATOM 3250 O O . GLY A 1 466 ? -9.098 -6.881 33.720 1.00 92.12 466 GLY A O 1
ATOM 3251 N N . HIS A 1 467 ? -7.725 -5.290 32.933 1.00 93.50 467 HIS A N 1
ATOM 3252 C CA . HIS A 1 467 ? -8.509 -4.141 33.417 1.00 93.50 467 HIS A CA 1
ATOM 3253 C C . HIS A 1 467 ? -9.007 -3.268 32.265 1.00 93.50 467 HIS A C 1
ATOM 3255 O O . HIS A 1 467 ? -8.471 -2.185 32.017 1.00 93.50 467 HIS A O 1
ATOM 3261 N N . ASP A 1 468 ? -10.062 -3.734 31.612 1.00 95.81 468 ASP A N 1
ATOM 3262 C CA . ASP A 1 468 ? -10.579 -3.138 30.385 1.00 95.81 468 ASP A CA 1
ATOM 3263 C C . ASP A 1 468 ? -11.594 -2.025 30.645 1.00 95.81 468 ASP A C 1
ATOM 3265 O O . ASP A 1 468 ? -12.180 -1.887 31.733 1.00 95.81 468 ASP A O 1
ATOM 3269 N N . ARG A 1 469 ? -11.857 -1.245 29.600 1.00 97.44 469 ARG A N 1
ATOM 3270 C CA . ARG A 1 469 ? -12.885 -0.216 29.605 1.00 97.44 469 ARG A CA 1
ATOM 3271 C C . ARG A 1 469 ? -13.686 -0.223 28.315 1.00 97.44 469 ARG A C 1
ATOM 3273 O O . ARG A 1 469 ? -13.122 -0.218 27.233 1.00 97.44 469 ARG A O 1
ATOM 3280 N N . ILE A 1 470 ? -15.006 -0.206 28.463 1.00 98.62 470 ILE A N 1
ATOM 3281 C CA . ILE A 1 470 ? -15.937 0.110 27.380 1.00 98.62 470 ILE A CA 1
ATOM 3282 C C . ILE A 1 470 ? -16.398 1.544 27.600 1.00 98.62 470 ILE A C 1
ATOM 3284 O O . ILE A 1 470 ? -16.896 1.861 28.686 1.00 98.62 470 ILE A O 1
ATOM 3288 N N . GLU A 1 471 ? -16.221 2.400 26.603 1.00 98.25 471 GLU A N 1
ATOM 3289 C CA . GLU A 1 471 ? -16.361 3.851 26.746 1.00 98.25 471 GLU A CA 1
ATOM 3290 C C . GLU A 1 471 ? -17.705 4.417 26.251 1.00 98.25 471 GLU A C 1
ATOM 3292 O O . GLU A 1 471 ? -18.083 5.516 26.670 1.00 98.25 471 GLU A O 1
ATOM 3297 N N . ASP A 1 472 ? -18.459 3.677 25.436 1.00 97.44 472 ASP A N 1
ATOM 3298 C CA . ASP A 1 472 ? -19.673 4.158 24.760 1.00 97.44 472 ASP A CA 1
ATOM 3299 C C . ASP A 1 472 ? -20.804 3.113 24.637 1.00 97.44 472 ASP A C 1
ATOM 3301 O O . ASP A 1 472 ? -21.638 3.217 23.749 1.00 97.44 472 ASP A O 1
ATOM 3305 N N . PHE A 1 473 ? -20.905 2.169 25.580 1.00 98.69 473 PHE A N 1
ATOM 3306 C CA . PHE A 1 473 ? -21.876 1.064 25.537 1.00 98.69 473 PHE A CA 1
ATOM 3307 C C . PHE A 1 473 ? -23.340 1.522 25.353 1.00 98.69 473 PHE A C 1
ATOM 3309 O O . PHE A 1 473 ? -23.958 2.102 26.265 1.00 98.69 473 PHE A O 1
ATOM 3316 N N . GLY A 1 474 ? -23.918 1.192 24.199 1.00 98.12 474 GLY A N 1
ATOM 3317 C CA . GLY A 1 474 ? -25.284 1.470 23.783 1.00 98.12 474 GLY A CA 1
ATOM 3318 C C . GLY A 1 474 ? -26.316 0.495 24.350 1.00 98.12 474 GLY A C 1
ATOM 3319 O O . GLY A 1 474 ? -26.155 -0.723 24.355 1.00 98.12 474 GLY A O 1
ATOM 3320 N N . GLN A 1 475 ? -27.442 1.027 24.831 1.00 97.88 475 GLN A N 1
ATOM 3321 C CA . GLN A 1 475 ? -28.540 0.253 25.430 1.00 97.88 475 GLN A CA 1
ATOM 3322 C C . GLN A 1 475 ? -29.889 0.517 24.745 1.00 97.88 475 GLN A C 1
ATOM 3324 O O . GLN A 1 475 ? -30.960 0.335 25.350 1.00 97.88 475 GLN A O 1
ATOM 3329 N N . ALA A 1 476 ? -29.836 0.924 23.475 1.00 95.75 476 ALA A N 1
ATOM 3330 C CA . ALA A 1 476 ? -30.946 1.327 22.617 1.00 95.75 476 ALA A CA 1
ATOM 3331 C C . ALA A 1 476 ? -31.725 2.556 23.122 1.00 95.75 476 ALA A C 1
ATOM 3333 O O . ALA A 1 476 ? -32.930 2.685 22.860 1.00 95.75 476 ALA A O 1
ATOM 3334 N N . LEU A 1 477 ? -31.072 3.459 23.866 1.00 95.19 477 LEU A N 1
ATOM 3335 C CA . LEU A 1 477 ? -31.684 4.697 24.367 1.00 95.19 477 LEU A CA 1
ATOM 3336 C C . LEU A 1 477 ? -31.228 5.947 23.600 1.00 95.19 477 LEU A C 1
ATOM 3338 O O . LEU A 1 477 ? -31.904 6.982 23.674 1.00 95.19 477 LEU A O 1
ATOM 3342 N N . SER A 1 478 ? -30.147 5.842 22.829 1.00 94.69 478 SER A N 1
ATOM 3343 C CA . SER A 1 478 ? -29.604 6.910 21.989 1.00 94.69 478 SER A CA 1
ATOM 3344 C C . SER A 1 478 ? -29.164 6.397 20.613 1.00 94.69 478 SER A C 1
ATOM 3346 O O . SER A 1 478 ? -29.711 5.428 20.088 1.00 94.69 478 SER A O 1
ATOM 3348 N N . ASN A 1 479 ? -28.252 7.133 19.989 1.00 95.62 479 ASN A N 1
ATOM 3349 C CA . ASN A 1 479 ? -27.655 6.837 18.701 1.00 95.62 479 ASN A CA 1
ATOM 3350 C C . ASN A 1 479 ? -26.462 5.872 18.797 1.00 95.62 479 ASN A C 1
ATOM 3352 O O . ASN A 1 479 ? -25.918 5.591 17.747 1.00 95.62 479 ASN A O 1
ATOM 3356 N N . LEU A 1 480 ? -26.106 5.375 19.988 1.00 96.25 480 LEU A N 1
ATOM 3357 C CA . LEU A 1 480 ? -25.063 4.357 20.241 1.00 96.25 480 LEU A CA 1
ATOM 3358 C C . LEU A 1 480 ? -25.528 2.909 19.970 1.00 96.25 480 LEU A C 1
ATOM 3360 O O . LEU A 1 480 ? -24.879 1.959 20.353 1.00 96.25 480 LEU A O 1
ATOM 3364 N N . GLY A 1 481 ? -26.751 2.726 19.462 1.00 96.38 481 GLY A N 1
ATOM 3365 C CA . GLY A 1 481 ? -27.309 1.399 19.186 1.00 96.38 481 GLY A CA 1
ATOM 3366 C C . GLY A 1 481 ? -27.523 0.481 20.399 1.00 96.38 481 GLY A C 1
ATOM 3367 O O . GLY A 1 481 ? -27.929 0.947 21.469 1.00 96.38 481 GLY A O 1
ATOM 3368 N N . SER A 1 482 ? -27.465 -0.838 20.179 1.00 97.69 482 SER A N 1
ATOM 3369 C CA . SER A 1 482 ? -27.916 -1.887 21.113 1.00 97.69 482 SER A CA 1
ATOM 3370 C C . SER A 1 482 ? -26.869 -2.984 21.296 1.00 97.69 482 SER A C 1
ATOM 3372 O O . SER A 1 482 ? -26.977 -4.070 20.711 1.00 97.69 482 SER A O 1
ATOM 3374 N N . ASP A 1 483 ? -25.938 -2.737 22.200 1.00 98.75 483 ASP A N 1
ATOM 3375 C CA . ASP A 1 483 ? -24.730 -3.538 22.329 1.00 98.75 483 ASP A CA 1
ATOM 3376 C C . ASP A 1 483 ? -24.890 -4.731 23.262 1.00 98.75 483 ASP A C 1
ATOM 3378 O O . ASP A 1 483 ? -25.830 -4.839 24.060 1.00 98.75 483 ASP A O 1
ATOM 3382 N N . HIS A 1 484 ? -23.934 -5.651 23.159 1.00 98.75 484 HIS A N 1
ATOM 3383 C CA . HIS A 1 484 ? -23.870 -6.850 23.973 1.00 98.75 484 HIS A CA 1
ATOM 3384 C C . HIS A 1 484 ? -22.463 -7.099 24.515 1.00 98.75 484 HIS A C 1
ATOM 3386 O O . HIS A 1 484 ? -21.463 -6.975 23.814 1.00 98.75 484 HIS A O 1
ATOM 3392 N N . ILE A 1 485 ? -22.395 -7.555 25.764 1.00 98.75 485 ILE A N 1
ATOM 3393 C CA . ILE A 1 485 ? -21.172 -8.058 26.391 1.00 98.75 485 ILE A CA 1
ATOM 3394 C C . ILE A 1 485 ? -21.202 -9.591 26.367 1.00 98.75 485 ILE A C 1
ATOM 3396 O O . ILE A 1 485 ? -22.019 -10.225 27.045 1.00 98.75 485 ILE A O 1
ATOM 3400 N N . ASP A 1 486 ? -20.310 -10.211 25.599 1.00 98.44 486 ASP A N 1
ATOM 3401 C CA . ASP A 1 486 ? -20.154 -11.663 25.538 1.00 98.44 486 ASP A CA 1
ATOM 3402 C C . ASP A 1 486 ? -19.232 -12.168 26.653 1.00 98.44 486 ASP A C 1
ATOM 3404 O O . ASP A 1 486 ? -18.017 -11.966 26.651 1.00 98.44 486 ASP A O 1
ATOM 3408 N N . VAL A 1 487 ? -19.845 -12.871 27.608 1.00 97.19 487 VAL A N 1
ATOM 3409 C CA . VAL A 1 487 ? -19.183 -13.532 28.744 1.00 97.19 487 VAL A CA 1
ATOM 3410 C C . VAL A 1 487 ? -19.264 -15.058 28.644 1.00 97.19 487 VAL A C 1
ATOM 3412 O O . VAL A 1 487 ? -18.980 -15.782 29.605 1.00 97.19 487 VAL A O 1
ATOM 3415 N N . SER A 1 488 ? -19.679 -15.585 27.492 1.00 96.25 488 SER A N 1
ATOM 3416 C CA . SER A 1 488 ? -19.929 -17.012 27.302 1.00 96.25 488 SER A CA 1
ATOM 3417 C C . SER A 1 488 ? -18.663 -17.858 27.458 1.00 96.25 488 SER A C 1
ATOM 3419 O O . SER A 1 488 ? -18.713 -18.949 28.039 1.00 96.25 488 SER A O 1
ATOM 3421 N N . ALA A 1 489 ? -17.510 -17.336 27.030 1.00 94.75 489 ALA A N 1
ATOM 3422 C CA . ALA A 1 489 ? -16.211 -17.996 27.158 1.00 94.75 489 ALA A CA 1
ATOM 3423 C C . ALA A 1 489 ? -15.777 -18.193 28.624 1.00 94.75 489 ALA A C 1
ATOM 3425 O O . ALA A 1 489 ? -15.114 -19.182 28.944 1.00 94.75 489 ALA A O 1
ATOM 3426 N N . LEU A 1 490 ? -16.228 -17.317 29.529 1.00 94.50 490 LEU A N 1
ATOM 3427 C CA . LEU A 1 490 ? -15.969 -17.397 30.972 1.00 94.50 490 LEU A CA 1
ATOM 3428 C C . LEU A 1 490 ? -16.799 -18.486 31.674 1.00 94.50 490 LEU A C 1
ATOM 3430 O O . LEU A 1 490 ? -16.577 -18.784 32.850 1.00 94.50 490 LEU A O 1
ATOM 3434 N N . GLY A 1 491 ? -17.766 -19.090 30.975 1.00 94.62 491 GLY A N 1
ATOM 3435 C CA . GLY A 1 491 ? -18.679 -20.086 31.537 1.00 94.62 491 GLY A CA 1
ATOM 3436 C C . GLY A 1 491 ? -19.774 -19.498 32.434 1.00 94.62 491 GLY A C 1
ATOM 3437 O O . GLY A 1 491 ? -20.403 -20.244 33.186 1.00 94.62 491 GLY A O 1
ATOM 3438 N N . ILE A 1 492 ? -20.005 -18.184 32.365 1.00 95.00 492 ILE A N 1
ATOM 3439 C CA . ILE A 1 492 ? -21.067 -17.483 33.095 1.00 95.00 492 ILE A CA 1
ATOM 3440 C C . ILE A 1 492 ? -22.394 -17.746 32.381 1.00 95.00 492 ILE A C 1
ATOM 3442 O O . ILE A 1 492 ? -22.534 -17.454 31.194 1.00 95.00 492 ILE A O 1
ATOM 3446 N N . ALA A 1 493 ? -23.358 -18.331 33.092 1.00 95.31 493 ALA A N 1
ATOM 3447 C CA . ALA A 1 493 ? -24.599 -18.827 32.494 1.00 95.31 493 ALA A CA 1
ATOM 3448 C C . ALA A 1 493 ? -25.832 -17.969 32.817 1.00 95.31 493 ALA A C 1
ATOM 3450 O O . ALA A 1 493 ? -26.868 -18.150 32.181 1.00 95.31 493 ALA A O 1
ATOM 3451 N N . ASP A 1 494 ? -25.754 -17.079 33.810 1.00 95.12 494 ASP A N 1
ATOM 3452 C CA . ASP A 1 494 ? -26.875 -16.245 34.243 1.00 95.12 494 ASP A CA 1
ATOM 3453 C C . ASP A 1 494 ? -26.397 -14.873 34.738 1.00 95.12 494 ASP A C 1
ATOM 3455 O O . ASP A 1 494 ? -25.315 -14.735 35.308 1.00 95.12 494 ASP A O 1
ATOM 3459 N N . PHE A 1 495 ? -27.241 -13.853 34.581 1.00 96.69 495 PHE A N 1
ATOM 3460 C CA . PHE A 1 495 ? -26.956 -12.493 35.043 1.00 96.69 495 PHE A CA 1
ATOM 3461 C C . PHE A 1 495 ? -26.683 -12.415 36.554 1.00 96.69 495 PHE A C 1
ATOM 3463 O O . PHE A 1 495 ? -25.895 -11.591 37.009 1.00 96.69 495 PHE A O 1
ATOM 3470 N N . SER A 1 496 ? -27.307 -13.283 37.356 1.00 96.06 496 SER A N 1
ATOM 3471 C CA . SER A 1 496 ? -27.083 -13.338 38.806 1.00 96.06 496 SER A CA 1
ATOM 3472 C C . SER A 1 496 ? -25.721 -13.906 39.216 1.00 96.06 496 SER A C 1
ATOM 3474 O O . SER A 1 496 ? -25.333 -13.744 40.377 1.00 96.06 496 SER A O 1
ATOM 3476 N N . ASP A 1 497 ? -24.990 -14.520 38.281 1.00 95.25 497 ASP A N 1
ATOM 3477 C CA . ASP A 1 497 ? -23.620 -14.990 38.493 1.00 95.25 497 ASP A CA 1
ATOM 3478 C C . ASP A 1 497 ? -22.583 -13.860 38.315 1.00 95.25 497 ASP A C 1
ATOM 3480 O O . ASP A 1 497 ? -21.427 -14.021 38.710 1.00 95.25 497 ASP A O 1
ATOM 3484 N N . LEU A 1 498 ? -22.982 -12.702 37.767 1.00 96.25 498 LEU A N 1
ATOM 3485 C CA . LEU A 1 498 ? -22.106 -11.545 37.571 1.00 96.25 498 LEU A CA 1
ATOM 3486 C C . LEU A 1 498 ? -21.958 -10.707 38.850 1.00 96.25 498 LEU A C 1
ATOM 3488 O O . LEU A 1 498 ? -22.929 -10.346 39.520 1.00 96.25 498 LEU A O 1
ATOM 3492 N N . SER A 1 499 ? -20.719 -10.318 39.159 1.00 97.12 499 SER A N 1
ATOM 3493 C CA . SER A 1 499 ? -20.416 -9.344 40.211 1.00 97.12 499 SER A CA 1
ATOM 3494 C C . SER A 1 499 ? -20.350 -7.935 39.621 1.00 97.12 499 SER A C 1
ATOM 3496 O O . SER A 1 499 ? -19.275 -7.476 39.239 1.00 97.12 499 SER A O 1
ATOM 3498 N N . ILE A 1 500 ? -21.495 -7.250 39.580 1.00 98.19 500 ILE A N 1
ATOM 3499 C CA . ILE A 1 500 ? -21.621 -5.891 39.030 1.00 98.19 500 ILE A CA 1
ATOM 3500 C C . ILE A 1 500 ? -21.712 -4.867 40.170 1.00 98.19 500 ILE A C 1
ATOM 3502 O O . ILE A 1 500 ? -22.477 -5.035 41.129 1.00 98.19 500 ILE A O 1
ATOM 3506 N N . SER A 1 501 ? -20.921 -3.797 40.084 1.00 98.12 501 SER A N 1
ATOM 3507 C CA . SER A 1 501 ? -21.003 -2.665 41.006 1.00 98.12 501 SER A CA 1
ATOM 3508 C C . SER A 1 501 ? -22.321 -1.892 40.832 1.00 98.12 501 SER A C 1
ATOM 3510 O O . SER A 1 501 ? -23.090 -2.092 39.895 1.00 98.12 501 SER A O 1
ATOM 3512 N N . LYS A 1 502 ? -22.637 -1.003 41.778 1.00 97.19 502 LYS A N 1
ATOM 3513 C CA . LYS A 1 502 ? -23.803 -0.131 41.613 1.00 97.19 502 LYS A CA 1
ATOM 3514 C C . LYS A 1 502 ? -23.473 0.938 40.567 1.00 97.19 502 LYS A C 1
ATOM 3516 O O . LYS A 1 502 ? -22.546 1.701 40.811 1.00 97.19 502 LYS A O 1
ATOM 3521 N N . PHE A 1 503 ? -24.317 1.059 39.541 1.00 98.12 503 PHE A N 1
ATOM 3522 C CA . PHE A 1 503 ? -24.263 2.145 38.560 1.00 98.12 503 PHE A CA 1
ATOM 3523 C C . PHE A 1 503 ? -24.133 3.526 39.222 1.00 98.12 503 PHE A C 1
ATOM 3525 O O . PHE A 1 503 ? -24.945 3.888 40.095 1.00 98.12 503 PHE A O 1
ATOM 3532 N N . ASP A 1 504 ? -23.119 4.284 38.805 1.00 97.88 504 ASP A N 1
ATOM 3533 C CA . ASP A 1 504 ? -22.913 5.672 39.204 1.00 97.88 504 ASP A CA 1
ATOM 3534 C C . ASP A 1 504 ? -23.514 6.625 38.154 1.00 97.88 504 ASP A C 1
ATOM 3536 O O . ASP A 1 504 ? -22.938 6.810 37.088 1.00 97.88 504 ASP A O 1
ATOM 3540 N N . PRO A 1 505 ? -24.641 7.302 38.441 1.00 95.75 505 PRO A N 1
ATOM 3541 C CA . PRO A 1 505 ? -25.277 8.208 37.484 1.00 95.75 505 PRO A CA 1
ATOM 3542 C C . PRO A 1 505 ? -24.508 9.521 37.263 1.00 95.75 505 PRO A C 1
ATOM 3544 O O . PRO A 1 505 ? -24.965 10.360 36.492 1.00 95.75 505 PRO A O 1
ATOM 3547 N N . ALA A 1 506 ? -23.419 9.777 37.998 1.00 96.69 506 ALA A N 1
ATOM 3548 C CA . ALA A 1 506 ? -22.577 10.950 37.780 1.00 96.69 506 ALA A CA 1
ATOM 3549 C C . ALA A 1 506 ? -21.464 10.682 36.761 1.00 96.69 506 ALA A C 1
ATOM 3551 O O . ALA A 1 506 ? -21.119 11.595 36.012 1.00 96.69 506 ALA A O 1
ATOM 3552 N N . THR A 1 507 ? -20.907 9.469 36.754 1.00 96.44 507 THR A N 1
ATOM 3553 C CA . THR A 1 507 ? -19.850 9.056 35.818 1.00 96.44 507 THR A CA 1
ATOM 3554 C C . THR A 1 507 ? -20.353 8.138 34.711 1.00 96.44 507 THR A C 1
ATOM 3556 O O . THR A 1 507 ? -19.626 7.938 33.752 1.00 96.44 507 THR A O 1
ATOM 3559 N N . HIS A 1 508 ? -21.592 7.642 34.811 1.00 97.50 508 HIS A N 1
ATOM 3560 C CA . HIS A 1 508 ? -22.181 6.644 33.913 1.00 97.50 508 HIS A CA 1
ATOM 3561 C C . HIS A 1 508 ? -21.459 5.285 33.937 1.00 97.50 508 HIS A C 1
ATOM 3563 O O . HIS A 1 508 ? -21.533 4.514 32.990 1.00 97.50 508 HIS A O 1
ATOM 3569 N N . GLU A 1 509 ? -20.797 4.957 35.051 1.00 98.06 509 GLU A N 1
ATOM 3570 C CA . GLU A 1 509 ? -19.971 3.753 35.178 1.00 98.06 509 GLU A CA 1
ATOM 3571 C C . GLU A 1 509 ? -20.657 2.636 35.974 1.00 98.06 509 GLU A C 1
ATOM 3573 O O . GLU A 1 509 ? -21.230 2.856 37.049 1.00 98.06 509 GLU A O 1
ATOM 3578 N N . SER A 1 510 ? -20.492 1.406 35.486 1.00 98.31 510 SER A N 1
ATOM 3579 C CA . SER A 1 510 ? -20.571 0.168 36.271 1.00 98.31 510 SER A CA 1
ATOM 3580 C C . SER A 1 510 ? -19.257 -0.602 36.132 1.00 98.31 510 SER A C 1
ATOM 3582 O O . SER A 1 510 ? -18.580 -0.494 35.120 1.00 98.31 510 SER A O 1
ATOM 3584 N N . THR A 1 511 ? -18.884 -1.404 37.127 1.00 98.12 511 THR A N 1
ATOM 3585 C CA . THR A 1 511 ? -17.707 -2.287 37.046 1.00 98.12 511 THR A CA 1
ATOM 3586 C C . THR A 1 511 ? -18.166 -3.724 37.165 1.00 98.12 511 THR A C 1
ATOM 3588 O O . THR A 1 511 ? -18.855 -4.063 38.133 1.00 98.12 511 THR A O 1
ATOM 3591 N N . ILE A 1 512 ? -17.773 -4.560 36.213 1.00 98.19 512 ILE A N 1
ATOM 3592 C CA . ILE A 1 512 ? -17.998 -6.000 36.245 1.00 98.19 512 ILE A CA 1
ATOM 3593 C C . ILE A 1 512 ? -16.688 -6.651 36.669 1.00 98.19 512 ILE A C 1
ATOM 3595 O O . ILE A 1 512 ? -15.665 -6.453 36.030 1.00 98.19 512 ILE A O 1
ATOM 3599 N N . THR A 1 513 ? -16.700 -7.423 37.753 1.00 96.75 513 THR A N 1
ATOM 3600 C CA . THR A 1 513 ? -15.516 -8.167 38.201 1.00 96.75 513 THR A CA 1
ATOM 3601 C C . THR A 1 513 ? -15.691 -9.648 37.893 1.00 96.75 513 THR A C 1
ATOM 3603 O O . THR A 1 513 ? -16.512 -10.313 38.529 1.00 96.75 513 THR A O 1
ATOM 3606 N N . PHE A 1 514 ? -14.900 -10.176 36.959 1.00 94.56 514 PHE A N 1
ATOM 3607 C CA . PHE A 1 514 ? -14.926 -11.591 36.580 1.00 94.56 514 PHE A CA 1
ATOM 3608 C C . PHE A 1 514 ? -14.103 -12.444 37.554 1.00 94.56 514 PHE A C 1
ATOM 3610 O O . PHE A 1 514 ? -14.548 -13.490 38.030 1.00 94.56 514 PHE A O 1
ATOM 3617 N N . SER A 1 515 ? -12.907 -11.971 37.905 1.00 92.38 515 SER A N 1
ATOM 3618 C CA . SER A 1 515 ? -12.007 -12.600 38.876 1.00 92.38 515 SER A CA 1
ATOM 3619 C C . SER A 1 515 ? -11.007 -11.574 39.430 1.00 92.38 515 SER A C 1
ATOM 3621 O O . SER A 1 515 ? -10.964 -10.445 38.952 1.00 92.38 515 SER A O 1
ATOM 3623 N N . PRO A 1 516 ? -10.193 -11.898 40.455 1.00 90.00 516 PRO A N 1
ATOM 3624 C CA . PRO A 1 516 ? -9.161 -10.972 40.919 1.00 90.00 516 PRO A CA 1
ATOM 3625 C C . PRO A 1 516 ? -8.190 -10.597 39.788 1.00 90.00 516 PRO A C 1
ATOM 3627 O O . PRO A 1 516 ? -7.504 -11.479 39.282 1.00 90.00 516 PRO A O 1
ATOM 3630 N N . GLY A 1 517 ? -8.122 -9.309 39.437 1.00 87.75 517 GLY A N 1
ATOM 3631 C CA . GLY A 1 517 ? -7.288 -8.812 38.333 1.00 87.75 517 GLY A CA 1
ATOM 3632 C C . GLY A 1 517 ? -7.887 -9.014 36.937 1.00 87.75 517 GLY A C 1
ATOM 3633 O O . GLY A 1 517 ? -7.137 -8.952 35.976 1.00 87.75 517 GLY A O 1
ATOM 3634 N N . ASN A 1 518 ? -9.187 -9.318 36.844 1.00 92.88 518 ASN A N 1
ATOM 3635 C CA . ASN A 1 518 ? -9.934 -9.368 35.589 1.00 92.88 518 ASN A CA 1
ATOM 3636 C C . ASN A 1 518 ? -11.284 -8.661 35.789 1.00 92.88 518 ASN A C 1
ATOM 3638 O O . ASN A 1 518 ? -12.198 -9.221 36.417 1.00 92.88 518 ASN A O 1
ATOM 3642 N N . ASP A 1 519 ? -11.381 -7.421 35.333 1.00 96.00 519 ASP A N 1
ATOM 3643 C CA . ASP A 1 519 ? -12.559 -6.574 35.457 1.00 96.00 519 ASP A CA 1
ATOM 3644 C C . ASP A 1 519 ? -12.681 -5.599 34.288 1.00 96.00 519 ASP A C 1
ATOM 3646 O O . ASP A 1 519 ? -11.691 -5.209 33.687 1.00 96.00 519 ASP A O 1
ATOM 3650 N N . VAL A 1 520 ? -13.917 -5.202 33.993 1.00 97.81 520 VAL A N 1
ATOM 3651 C CA . VAL A 1 520 ? -14.219 -4.196 32.975 1.00 97.81 520 VAL A CA 1
ATOM 3652 C C . VAL A 1 520 ? -15.030 -3.065 33.590 1.00 97.81 520 VAL A C 1
ATOM 3654 O O . VAL A 1 520 ? -16.003 -3.297 34.324 1.00 97.81 520 VAL A O 1
ATOM 3657 N N . VAL A 1 521 ? -14.630 -1.828 33.305 1.00 98.12 521 VAL A N 1
ATOM 3658 C CA . VAL A 1 521 ? -15.444 -0.641 33.577 1.00 98.12 521 VAL A CA 1
ATOM 3659 C C . VAL A 1 521 ? -16.278 -0.327 32.343 1.00 98.12 521 VAL A C 1
ATOM 3661 O O . VAL A 1 521 ? -15.742 -0.151 31.261 1.00 98.12 521 VAL A O 1
ATOM 3664 N N . VAL A 1 522 ? -17.592 -0.242 32.514 1.00 98.69 522 VAL A N 1
ATOM 3665 C CA . VAL A 1 522 ? -18.540 -0.024 31.421 1.00 98.69 522 VAL A CA 1
ATOM 3666 C C . VAL A 1 522 ? -19.194 1.339 31.585 1.00 98.69 522 VAL A C 1
ATOM 3668 O O . VAL A 1 522 ? -19.939 1.565 32.548 1.00 98.69 522 VAL A O 1
ATOM 3671 N N . HIS A 1 523 ? -18.922 2.230 30.639 1.00 98.44 523 HIS A N 1
ATOM 3672 C CA . HIS A 1 523 ? -19.677 3.452 30.410 1.00 98.44 523 HIS A CA 1
ATOM 3673 C C . HIS A 1 523 ? -20.956 3.135 29.672 1.00 98.44 523 HIS A C 1
ATOM 3675 O O . HIS A 1 523 ? -20.921 2.743 28.519 1.00 98.44 523 HIS A O 1
ATOM 3681 N N . SER A 1 524 ? -22.082 3.280 30.359 1.00 98.00 524 SER A N 1
ATOM 3682 C CA . SER A 1 524 ? -23.391 2.854 29.863 1.00 98.00 524 SER A CA 1
ATOM 3683 C C . SER A 1 524 ? -24.440 3.942 30.062 1.00 98.00 524 SER A C 1
ATOM 3685 O O . SER A 1 524 ? -24.342 4.802 30.947 1.00 98.00 524 SER A O 1
ATOM 3687 N N . GLU A 1 525 ? -25.473 3.915 29.225 1.00 97.06 525 GLU A N 1
ATOM 3688 C CA . GLU A 1 525 ? -26.567 4.888 29.275 1.00 97.06 525 GLU A CA 1
ATOM 3689 C C . GLU A 1 525 ? -27.347 4.806 30.603 1.00 97.06 525 GLU A C 1
ATOM 3691 O O . GLU A 1 525 ? -27.715 5.828 31.194 1.00 97.06 525 GLU A O 1
ATOM 3696 N N . GLU A 1 526 ? -27.554 3.586 31.101 1.00 97.25 526 GLU A N 1
ATOM 3697 C CA . GLU A 1 526 ? -28.215 3.237 32.355 1.00 97.25 526 GLU A CA 1
ATOM 3698 C C . GLU A 1 526 ? -27.534 2.029 33.039 1.00 97.25 526 GLU A C 1
ATOM 3700 O O . GLU A 1 526 ? -26.514 1.507 32.606 1.00 97.25 526 GLU A O 1
ATOM 3705 N N . ALA A 1 527 ? -28.093 1.559 34.159 1.00 97.75 527 ALA A N 1
ATOM 3706 C CA . ALA A 1 527 ? -27.579 0.366 34.829 1.00 97.75 527 ALA A CA 1
ATOM 3707 C C . ALA A 1 527 ? -27.714 -0.883 33.939 1.00 97.75 527 ALA A C 1
ATOM 3709 O O . ALA A 1 527 ? -28.782 -1.107 33.372 1.00 97.75 527 ALA A O 1
ATOM 3710 N N . LEU A 1 528 ? -26.674 -1.723 33.913 1.00 98.44 528 LEU A N 1
ATOM 3711 C CA . LEU A 1 528 ? -26.629 -2.968 33.137 1.00 98.44 528 LEU A CA 1
ATOM 3712 C C . LEU A 1 528 ? -27.761 -3.948 33.503 1.00 98.44 528 LEU A C 1
ATOM 3714 O O . LEU A 1 528 ? -28.133 -4.095 34.676 1.00 98.44 528 LEU A O 1
ATOM 3718 N N . ARG A 1 529 ? -28.289 -4.641 32.492 1.00 97.25 529 ARG A N 1
ATOM 3719 C CA . ARG A 1 529 ? -29.467 -5.521 32.541 1.00 97.25 529 ARG A CA 1
ATOM 3720 C C . ARG A 1 529 ? -29.159 -6.875 31.890 1.00 97.25 529 ARG A C 1
ATOM 3722 O O . ARG A 1 529 ? -28.210 -6.969 31.123 1.00 97.25 529 ARG A O 1
ATOM 3729 N N . PRO A 1 530 ? -29.957 -7.929 32.142 1.00 97.62 530 PRO A N 1
ATOM 3730 C CA . PRO A 1 530 ? -29.729 -9.246 31.542 1.00 97.62 530 PRO A CA 1
ATOM 3731 C C . PRO A 1 530 ? -29.682 -9.265 30.009 1.00 97.62 530 PRO A C 1
ATOM 3733 O O . PRO A 1 530 ? -28.980 -10.096 29.448 1.00 97.62 530 PRO A O 1
ATOM 3736 N N . GLU A 1 531 ? -30.439 -8.395 29.342 1.00 97.00 531 GLU A N 1
ATOM 3737 C CA . GLU A 1 531 ? -30.459 -8.264 27.881 1.00 97.00 531 GLU A CA 1
ATOM 3738 C C . GLU A 1 531 ? -29.160 -7.715 27.280 1.00 97.00 531 GLU A C 1
ATOM 3740 O O . GLU A 1 531 ? -28.915 -7.956 26.107 1.00 97.00 531 GLU A O 1
ATOM 3745 N N . ASP A 1 532 ? -28.320 -7.057 28.079 1.00 98.38 532 ASP A N 1
ATOM 3746 C CA . ASP A 1 532 ? -27.063 -6.454 27.628 1.00 98.38 532 ASP A CA 1
ATOM 3747 C C . ASP A 1 532 ? -25.924 -7.505 27.517 1.00 98.38 532 ASP A C 1
ATOM 3749 O O . ASP A 1 532 ? -24.766 -7.159 27.301 1.00 98.38 532 ASP A O 1
ATOM 3753 N N . PHE A 1 533 ? -26.218 -8.800 27.718 1.00 98.44 533 PHE A N 1
ATOM 3754 C CA . PHE A 1 533 ? -25.217 -9.869 27.820 1.00 98.44 533 PHE A CA 1
ATOM 3755 C C . PHE A 1 533 ? -25.519 -11.077 26.935 1.00 98.44 533 PHE A C 1
ATOM 3757 O O . PHE A 1 533 ? -26.658 -11.540 26.822 1.00 98.44 533 PHE A O 1
ATOM 3764 N N . ILE A 1 534 ? -24.449 -11.684 26.423 1.00 98.19 534 ILE A N 1
ATOM 3765 C CA . ILE A 1 534 ? -24.459 -13.017 25.819 1.00 98.19 534 ILE A CA 1
ATOM 3766 C C . ILE A 1 534 ? -23.847 -14.003 26.825 1.00 98.19 534 ILE A C 1
ATOM 3768 O O . ILE A 1 534 ? -22.685 -13.893 27.216 1.00 98.19 534 ILE A O 1
ATOM 3772 N N . PHE A 1 535 ? -24.649 -14.976 27.267 1.00 97.25 535 PHE A N 1
ATOM 3773 C CA . PHE A 1 535 ? -24.264 -15.966 28.280 1.00 97.25 535 PHE A CA 1
ATOM 3774 C C . PHE A 1 535 ? -23.845 -17.307 27.677 1.00 97.25 535 PHE A C 1
ATOM 3776 O O . PHE A 1 535 ? -24.256 -17.690 26.578 1.00 97.25 535 PHE A O 1
ATOM 3783 N N . ALA A 1 536 ? -23.074 -18.076 28.448 1.00 93.50 536 ALA A N 1
ATOM 3784 C CA . ALA A 1 536 ? -22.721 -19.442 28.101 1.00 93.50 536 ALA A CA 1
ATOM 3785 C C . ALA A 1 536 ? -23.984 -20.316 27.982 1.00 93.50 536 ALA A C 1
ATOM 3787 O O . ALA A 1 536 ? -24.899 -20.204 28.805 1.00 93.50 536 ALA A O 1
ATOM 3788 N N . PRO A 1 537 ? -24.047 -21.239 27.006 1.00 86.31 537 PRO A N 1
ATOM 3789 C CA . PRO A 1 537 ? -25.181 -22.142 26.892 1.00 86.31 537 PRO A CA 1
ATOM 3790 C C . PRO A 1 537 ? -25.316 -22.987 28.166 1.00 86.31 537 PRO A C 1
ATOM 3792 O O . PRO A 1 537 ? -24.339 -23.571 28.644 1.00 86.31 537 PRO A O 1
ATOM 3795 N N . HIS A 1 538 ? -26.536 -23.101 28.700 1.00 72.12 538 HIS A N 1
ATOM 3796 C CA . HIS A 1 538 ? -26.804 -23.990 29.828 1.00 72.12 538 HIS A CA 1
ATOM 3797 C C . HIS A 1 538 ? -26.372 -25.419 29.470 1.00 72.12 538 HIS A C 1
ATOM 3799 O O . HIS A 1 538 ? -26.864 -26.009 28.504 1.00 72.12 538 HIS A O 1
ATOM 3805 N N . GLN A 1 539 ? -25.471 -26.005 30.265 1.00 58.09 539 GLN A N 1
ATOM 3806 C CA . GLN A 1 539 ? -25.234 -27.446 30.230 1.00 58.09 539 GLN A CA 1
ATOM 3807 C C . GLN A 1 539 ? -26.470 -28.162 30.785 1.00 58.09 539 GLN A C 1
ATOM 3809 O O . GLN A 1 539 ? -26.496 -28.597 31.937 1.00 58.09 539 GLN A O 1
ATOM 3814 N N . ASP A 1 540 ? -27.505 -28.308 29.963 1.00 49.09 540 ASP A N 1
ATOM 3815 C CA . ASP A 1 540 ? -28.541 -29.289 30.231 1.00 49.09 540 ASP A CA 1
ATOM 3816 C C . ASP A 1 540 ? -27.879 -30.666 30.182 1.00 49.09 540 ASP A C 1
ATOM 3818 O O . ASP A 1 540 ? -27.412 -31.136 29.141 1.00 49.09 540 ASP A O 1
ATOM 3822 N N . LEU A 1 541 ? -27.790 -31.302 31.351 1.00 44.34 541 LEU A N 1
ATOM 3823 C CA . LEU A 1 541 ? -27.367 -32.684 31.506 1.00 44.34 541 LEU A CA 1
ATOM 3824 C C . LEU A 1 541 ? -28.075 -33.558 30.460 1.00 44.34 541 LEU A C 1
ATOM 3826 O O . LEU A 1 541 ? -29.249 -33.899 30.607 1.00 44.34 541 LEU A O 1
ATOM 3830 N N . LEU A 1 542 ? -27.320 -34.007 29.453 1.00 42.03 542 LEU A N 1
ATOM 3831 C CA . LEU A 1 542 ? -27.591 -35.227 28.695 1.00 42.03 542 LEU A CA 1
ATOM 3832 C C . LEU A 1 542 ? -27.515 -36.420 29.663 1.00 42.03 542 LEU A C 1
ATOM 3834 O O . LEU A 1 542 ? -26.555 -37.186 29.692 1.00 42.03 542 LEU A O 1
ATOM 3838 N N . MET A 1 543 ? -28.535 -36.554 30.505 1.00 46.03 543 MET A N 1
ATOM 3839 C CA . MET A 1 543 ? -28.872 -37.771 31.226 1.00 46.03 543 MET A CA 1
ATOM 3840 C C . MET A 1 543 ? -30.318 -38.122 30.890 1.00 46.03 543 MET A C 1
ATOM 3842 O O . MET A 1 543 ? -31.252 -37.706 31.574 1.00 46.03 543 MET A O 1
ATOM 3846 N N . ALA A 1 544 ? -30.481 -38.906 29.826 1.00 39.03 544 ALA A N 1
ATOM 3847 C CA . ALA A 1 544 ? -31.662 -39.722 29.580 1.00 39.03 544 ALA A CA 1
ATOM 3848 C C . ALA A 1 544 ? -31.234 -41.072 29.000 1.00 39.03 544 ALA A C 1
ATOM 3850 O O . ALA A 1 544 ? -30.474 -41.067 28.004 1.00 39.03 544 ALA A O 1
#

Sequence (544 aa):
MAILFGDTNGSLTGRQHGGAQTLVGSDPTNMLFGDAGVDLRDRAVGGNDTLLTSGSGSLFGDAGGNISDYALGGNDTLSADVPASAIIPGETFILSMYGDAGGSISDRALGGNDSLNVELPLAFTPGVRVNAYGDAGETLAGQARGGDDHFGVSGGGHQTVAVYGDAGGNLINRAVGGNDTFVGHTGPDSTFEFYGDAGGSLFGYARGGSDSFTASGSEYNNHLYGDAGGDMAGHAAGGNDSFAVSGINPFNFVFGDGGGNMSASAAGGNDTFNDSSDATLADRNVFAGDAGGNMSGLARGGDDTFNKTGLGGSTFYGDAAGDMSDGAHGGNDTFQASGTQDQNVFYGDAGGNMGDQAVGGDDTYIGGNVFSQLANQAYGDASTMSGHAHGGNDTLVGGDDPNPHPAGSYETTLVGDAKSMSDYASGGNDKLVSGTGNDDIWGDAQVMLGFANGGNDTFVFNFDSGHDRIEDFGQALSNLGSDHIDVSALGIADFSDLSISKFDPATHESTITFSPGNDVVVHSEEALRPEDFIFAPHQDLLMA

Solvent-accessible surface area (backbone atoms only — not comparable to full-atom values): 21785 Å² total; per-residue (Å²): 112,45,77,48,58,63,70,32,79,43,64,38,48,58,75,38,67,40,58,69,42,78,48,76,40,87,31,70,31,24,38,41,19,31,18,12,48,32,25,30,25,52,43,8,34,36,14,47,18,35,42,38,33,43,38,28,38,40,40,15,26,16,10,49,21,33,30,24,51,49,8,34,35,18,49,17,36,39,38,34,54,35,51,65,87,67,58,54,88,92,46,75,43,46,34,37,39,18,26,13,12,48,24,34,32,21,50,48,10,33,36,20,47,19,36,44,38,40,40,43,35,70,55,88,52,60,44,41,38,40,39,38,18,27,13,9,44,28,33,31,25,43,50,9,31,33,22,50,19,38,39,40,39,39,35,26,13,39,33,41,40,37,38,14,23,17,6,47,22,31,28,29,43,45,9,32,34,19,47,17,36,40,41,41,43,40,34,48,54,26,36,42,37,39,14,23,14,8,45,24,27,30,30,43,46,6,28,33,22,47,16,35,42,38,41,37,35,35,36,31,37,38,43,37,16,23,15,10,46,21,39,27,26,43,47,11,31,33,22,45,20,37,40,38,40,36,41,37,48,59,40,39,40,39,12,28,11,16,42,20,36,32,23,48,44,13,31,33,26,44,16,36,41,38,38,56,25,45,42,94,55,76,63,37,39,40,37,13,24,16,13,46,23,33,32,22,44,47,12,33,33,23,48,17,35,40,43,34,55,21,36,29,7,36,39,42,13,21,17,14,47,23,33,28,21,52,43,12,33,34,24,45,14,36,43,41,36,67,19,59,46,41,42,36,40,39,17,24,16,13,51,27,41,29,20,45,48,12,34,35,23,52,13,34,41,35,53,23,34,50,49,100,86,42,51,30,37,37,20,26,18,14,45,24,34,22,46,48,12,34,36,23,45,17,37,41,34,36,24,42,33,95,65,86,72,68,78,85,52,59,42,26,39,43,23,27,18,14,52,28,32,20,48,48,12,33,33,25,47,18,37,40,30,52,46,22,30,19,31,40,35,27,50,29,40,84,38,78,38,87,60,30,30,34,24,44,22,36,44,38,51,51,82,65,29,18,39,27,35,37,68,53,46,20,76,61,83,64,50,44,23,55,27,32,40,34,37,31,80,66,64,43,62,50,69,87,76,57,51,65,52,78,59,36,89,87,77,31,35,32,40,41,48,80,50,97,76,21,33,36,40,36,26,32,85,62,70,90,56,69,83,42,46,41,57,20,80,78,83,72,76,91,78,129